Protein 5YJC (pdb70)

Solvent-accessible surface area: 24205 Å² total; per-residue (Å²): 169,113,100,102,50,48,84,44,51,20,1,54,69,24,1,64,27,0,4,102,74,36,9,4,32,1,0,26,35,4,0,46,100,30,181,110,13,132,61,3,166,68,0,52,120,62,0,103,43,3,10,109,12,13,22,15,13,57,29,0,57,39,0,71,121,96,17,185,71,84,16,2,27,36,0,0,0,12,8,4,16,7,35,5,66,45,82,31,116,10,4,0,21,2,0,24,51,0,33,12,4,0,25,15,2,0,21,24,47,0,57,116,93,59,92,78,2,10,69,69,124,133,32,43,14,41,5,24,39,146,101,32,128,82,12,18,138,113,16,50,75,48,5,108,171,119,196,92,84,52,31,66,37,88,91,14,20,1,60,12,3,25,9,1,0,58,36,59,48,98,144,16,94,4,28,141,28,0,82,24,1,52,90,0,31,51,39,25,12,28,2,9,81,21,6,39,61,4,82,50,123,128,104,122,11,98,115,79,1,78,70,0,5,81,2,0,64,60,0,0,66,62,34,18,101,103,7,98,96,86,0,4,74,2,12,95,53,27,14,150,66,1,123,112,27,5,131,177,140,117,92,96,69,58,85,46,49,22,3,78,72,22,0,46,25,0,3,92,40,28,11,4,55,2,0,30,47,8,0,61,134,37,192,98,16,170,56,6,161,75,0,74,150,68,0,80,47,3,9,119,16,15,23,32,6,81,18,0,53,70,0,69,131,88,18,194,60,78,21,3,20,34,0,0,1,10,8,5,2,0,42,4,32,53,72,28,89,2,3,0,24,0,0,12,32,0,40,15,3,0,39,14,0,0,15,6,17,0,51,88,92,66,86,102,18,12,42,80,113,145,28,62,17,40,6,16,98,150,27,97,125,72,21,22,123,114,11,51,78,33,3,97,170,84,190,42,123,70,32,65,62,37,83,12,25,6,69,7,4,37,15,0,0,50,30,52,57,88,144,6,84,0,27,143,30,1,78,24,2,59,96,0,42,45,39,32,12,28,1,9,71,27,7,41,46,2,59,23,123,120,109,159,4,129,118,72,1,65,71,0,5,80,3,0,63,61,0,0,65,59,10,3,102,103,9,90,101,89,7,11,68,13,12,91,71,15,20,149,76,2,138,142,26,37

Secondary structure (DSSP, 8-state):
--HHHHHHHHHHHHHHHHHHTT-HHHHHHHHHT-TT-TTHHHHHHHHHHHHHHHHHTPPPHHHHHH---HHHHHHHHHHHHHHHHHHTT-HHHHHHHHHHHHHHHHHHHHHHHSTTTEEEETTEEEE-TTT-HHHHHHHHHHHHHTT----TTSPP-HHHHHHHHHHH-TT-HHHHHHHHHHTTHHHHHHHHTS-----TTGGGHHHHHHHHHHHHHHHHHHH-TTS-GGGGGHHHHHHHHHHHHT-/-HHHHHHHHHHHHHHHHHHHHTT-HHHHHHHHTT-SS-TTHHHHHHHHHHHHHHHHHTPPPHHHHHH---HHHHHHHHHHHHHHHHHHTT-HHHHHHHHHHHHHHHHHHHHHHHSTTSEEEETTEEEE-TT--HHHHHHHHHHHHHTT----TTSBP-HHHHHHHHHHH-TT-THHHHHHHHHTTHHHHHHHHTS-----TTSTTHHHHHHHHHHHHHHHHHHH-TTS-GGGGGHHHHHHHHHHHH-

Organism: Staphylococcus epidermidis (strain ATCC 35984 / DSM 28319 / BCRC 17069 / CCUG 31568 / BM 3577 / RP62A) (NCBI:txid176279)

Sequence (494 aa):
INILSFREAMIRSQILGLIDNYDYEGALNLVSNQKSFRNGKLLRKKLLSLTKQIKTHEVFPEINEKYRDDALKKSLFHYLLLNMRYNRLDVAETLIRVKSIAEFILKTYIEIHWPTLIIEKDGKPYLNDEDNLSFVYKYNLLLEKRKQNFDVSRILGLPAFIDILTILEPNSQLLKEVNAVNDINGLRNSIAHNLDTLNLDKNKNYKKIMLSVEAIKNMLHISFPEIEEEDYNYFEEKNKEFKELLEEINILSFREAMIRSQILGLIDNYDYEGALNLVSNQKSFRNGKLLRKKLLSLTKQIKTHEVFPEINEKYRDDALKKSLFHYLLLNMRYNRLDVAETLIRVKSIAEFILKTYIEIHWPTLIIEKDGKPYLNDEDNLSFVYKYNLLLEKRKQNFDVSRILGLPAFIDILTILEPNSQLLKEVNAVNDINGLRNSIAHNLDTLNLDKNKNYKKIMLSVEAIKNMLHISFPEIEEEDYNYFEEKNKEFKELL

InterPro domains:
  IPR013489 CRISPR-associated protein Csm6 [TIGR02672] (2-422)
  IPR053941 Csm6, HEPN domain [PF09659] (249-419)
  IPR053955 Csm6, CARF domain [PF22208] (69-174)

Structure (mmCIF, N/CA/C/O backbone):
data_5YJC
#
_entry.id   5YJC
#
_cell.length_a   61.141
_cell.length_b   85.399
_cell.length_c   124.898
_cell.angle_alpha   90.00
_cell.angle_beta   90.00
_cell.angle_gamma   90.00
#
_symmetry.space_group_name_H-M   'P 21 21 21'
#
loop_
_entity.id
_entity.type
_entity.pdbx_description
1 polymer Csm6
2 water water
#
loop_
_atom_site.group_PDB
_atom_site.id
_atom_site.type_symbol
_atom_site.label_atom_id
_atom_site.label_alt_id
_atom_site.label_comp_id
_atom_site.label_asym_id
_atom_site.label_entity_id
_atom_site.label_seq_id
_atom_site.pdbx_PDB_ins_code
_atom_site.Cartn_x
_atom_site.Cartn_y
_atom_site.Cartn_z
_atom_site.occupancy
_atom_site.B_iso_or_equiv
_atom_site.auth_seq_id
_atom_site.auth_comp_id
_atom_site.auth_asym_id
_atom_site.auth_atom_id
_atom_site.pdbx_PDB_model_num
ATOM 1 N N . ILE A 1 32 ? 9.909 103.084 67.198 1.00 99.81 32 ILE A N 1
ATOM 2 C CA . ILE A 1 32 ? 11.365 103.027 67.166 1.00 101.08 32 ILE A CA 1
ATOM 3 C C . ILE A 1 32 ? 11.897 103.537 65.829 1.00 93.77 32 ILE A C 1
ATOM 4 O O . ILE A 1 32 ? 11.191 103.516 64.816 1.00 89.32 32 ILE A O 1
ATOM 9 N N . ASN A 1 33 ? 13.206 103.709 65.762 1.00 86.67 33 ASN A N 1
ATOM 10 C CA . ASN A 1 33 ? 13.834 103.937 64.477 1.00 91.69 33 ASN A CA 1
ATOM 11 C C . ASN A 1 33 ? 13.508 102.799 63.509 1.00 89.52 33 ASN A C 1
ATOM 12 O O . ASN A 1 33 ? 13.486 101.611 63.867 1.00 89.38 33 ASN A O 1
ATOM 17 N N . ILE A 1 34 ? 13.249 103.194 62.270 1.00 84.12 34 ILE A N 1
ATOM 18 C CA . ILE A 1 34 ? 12.785 102.295 61.234 1.00 76.30 34 ILE A CA 1
ATOM 19 C C . ILE A 1 34 ? 13.862 101.252 61.034 1.00 77.06 34 ILE A C 1
ATOM 20 O O . ILE A 1 34 ? 13.574 100.088 60.772 1.00 71.75 34 ILE A O 1
ATOM 25 N N . LEU A 1 35 ? 15.108 101.691 61.144 1.00 62.46 35 LEU A N 1
ATOM 26 C CA . LEU A 1 35 ? 16.246 100.798 61.042 1.00 63.16 35 LEU A CA 1
ATOM 27 C C . LEU A 1 35 ? 16.203 99.748 62.143 1.00 61.33 35 LEU A C 1
ATOM 28 O O . LEU A 1 35 ? 16.519 98.588 61.910 1.00 49.71 35 LEU A O 1
ATOM 33 N N . SER A 1 36 ? 15.821 100.162 63.344 1.00 52.82 36 SER A N 1
ATOM 34 C CA . SER A 1 36 ? 15.670 99.223 64.443 1.00 62.82 36 SER A CA 1
ATOM 35 C C . SER A 1 36 ? 14.575 98.204 64.164 1.00 50.65 36 SER A C 1
ATOM 36 O O . SER A 1 36 ? 14.735 97.022 64.446 1.00 42.05 36 SER A O 1
ATOM 39 N N . PHE A 1 37 ? 13.460 98.665 63.608 1.00 50.55 37 PHE A N 1
ATOM 40 C CA . PHE A 1 37 ? 12.379 97.752 63.246 1.00 54.08 37 PHE A CA 1
ATOM 41 C C . PHE A 1 37 ? 12.779 96.744 62.164 1.00 51.45 37 PHE A C 1
ATOM 42 O O . PHE A 1 37 ? 12.474 95.561 62.262 1.00 47.02 37 PHE A O 1
ATOM 50 N N . ARG A 1 38 ? 13.484 97.225 61.148 1.00 47.43 38 ARG A N 1
ATOM 51 C CA . ARG A 1 38 ? 14.015 96.389 60.077 1.00 42.86 38 ARG A CA 1
ATOM 52 C C . ARG A 1 38 ? 15.016 95.378 60.618 1.00 39.72 38 ARG A C 1
ATOM 53 O O . ARG A 1 38 ? 14.999 94.198 60.238 1.00 36.96 38 ARG A O 1
ATOM 61 N N . GLU A 1 39 ? 15.912 95.826 61.494 1.00 37.78 39 GLU A N 1
ATOM 62 C CA . GLU A 1 39 ? 16.904 94.912 62.044 1.00 42.56 39 GLU A CA 1
ATOM 63 C C . GLU A 1 39 ? 16.244 93.794 62.848 1.00 38.52 39 GLU A C 1
ATOM 64 O O . GLU A 1 39 ? 16.621 92.626 62.716 1.00 34.42 39 GLU A O 1
ATOM 70 N N . ALA A 1 40 ? 15.244 94.125 63.666 1.00 34.93 40 ALA A N 1
ATOM 71 C CA . ALA A 1 40 ? 14.580 93.097 64.473 1.00 37.55 40 ALA A CA 1
ATOM 72 C C . ALA A 1 40 ? 13.819 92.106 63.599 1.00 36.54 40 ALA A C 1
ATOM 73 O O . ALA A 1 40 ? 13.801 90.891 63.875 1.00 35.45 40 ALA A O 1
ATOM 75 N N . MET A 1 41 ? 13.186 92.615 62.539 1.00 35.50 41 MET A N 1
ATOM 76 C CA . MET A 1 41 ? 12.442 91.759 61.624 1.00 39.98 41 MET A CA 1
ATOM 77 C C . MET A 1 41 ? 13.377 90.780 60.935 1.00 34.92 41 MET A C 1
ATOM 78 O O . MET A 1 41 ? 13.138 89.563 60.926 1.00 32.68 41 MET A O 1
ATOM 83 N N . ILE A 1 42 ? 14.487 91.295 60.401 1.00 31.91 42 ILE A N 1
ATOM 84 C CA . ILE A 1 42 ? 15.476 90.431 59.761 1.00 37.56 42 ILE A CA 1
ATOM 85 C C . ILE A 1 42 ? 16.061 89.434 60.757 1.00 33.59 42 ILE A C 1
ATOM 86 O O . ILE A 1 42 ? 16.283 88.266 60.428 1.00 29.99 42 ILE A O 1
ATOM 91 N N . ARG A 1 43 ? 16.283 89.880 61.981 1.00 29.18 43 ARG A N 1
ATOM 92 C CA . ARG A 1 43 ? 16.812 88.991 62.993 1.00 33.78 43 ARG A CA 1
ATOM 93 C C . ARG A 1 43 ? 15.914 87.765 63.179 1.00 29.53 43 ARG A C 1
ATOM 94 O O . ARG A 1 43 ? 16.401 86.641 63.191 1.00 23.72 43 ARG A O 1
ATOM 102 N N . SER A 1 44 ? 14.608 87.981 63.323 1.00 24.99 44 SER A N 1
ATOM 103 C CA . SER A 1 44 ? 13.695 86.858 63.541 1.00 28.15 44 SER A CA 1
ATOM 104 C C . SER A 1 44 ? 13.572 85.972 62.298 1.00 28.81 44 SER A C 1
ATOM 105 O O . SER A 1 44 ? 13.519 84.731 62.408 1.00 24.98 44 SER A O 1
ATOM 108 N N . GLN A 1 45 ? 13.556 86.590 61.107 1.00 24.66 45 GLN A N 1
ATOM 109 C CA . GLN A 1 45 ? 13.527 85.830 59.855 1.00 25.67 45 GLN A CA 1
ATOM 110 C C . GLN A 1 45 ? 14.734 84.903 59.720 1.00 25.34 45 GLN A C 1
ATOM 111 O O . GLN A 1 45 ? 14.595 83.730 59.342 1.00 26.89 45 GLN A O 1
ATOM 117 N N . ILE A 1 46 ? 15.930 85.425 59.994 1.00 22.65 46 ILE A N 1
ATOM 118 C CA . ILE A 1 46 ? 17.141 84.623 59.896 1.00 26.37 46 ILE A CA 1
ATOM 119 C C . ILE A 1 46 ? 17.123 83.491 60.908 1.00 28.01 46 ILE A C 1
ATOM 120 O O . ILE A 1 46 ? 17.509 82.366 60.590 1.00 21.51 46 ILE A O 1
ATOM 125 N N . LEU A 1 47 ? 16.705 83.768 62.148 1.00 21.88 47 LEU A N 1
ATOM 126 C CA . LEU A 1 47 ? 16.567 82.687 63.125 1.00 21.98 47 LEU A CA 1
ATOM 127 C C . LEU A 1 47 ? 15.687 81.563 62.597 1.00 22.77 47 LEU A C 1
ATOM 128 O O . LEU A 1 47 ? 15.993 80.377 62.789 1.00 24.28 47 LEU A O 1
ATOM 133 N N . GLY A 1 48 ? 14.573 81.909 61.951 1.00 23.97 48 GLY A N 1
ATOM 134 C CA . GLY A 1 48 ? 13.722 80.860 61.398 1.00 29.37 48 GLY A CA 1
ATOM 135 C C . GLY A 1 48 ? 14.418 80.068 60.305 1.00 24.50 48 GLY A C 1
ATOM 136 O O . GLY A 1 48 ? 14.347 78.827 60.257 1.00 29.72 48 GLY A O 1
ATOM 137 N N . LEU A 1 49 ? 15.102 80.780 59.400 1.00 22.52 49 LEU A N 1
ATOM 138 C CA . LEU A 1 49 ? 15.802 80.096 58.316 1.00 23.09 49 LEU A CA 1
ATOM 139 C C . LEU A 1 49 ? 16.887 79.161 58.847 1.00 25.66 49 LEU A C 1
ATOM 140 O O . LEU A 1 49 ? 17.029 78.025 58.384 1.00 23.33 49 LEU A O 1
ATOM 145 N N . ILE A 1 50 ? 17.692 79.648 59.793 1.00 23.59 50 ILE A N 1
ATOM 146 C CA . ILE A 1 50 ? 18.740 78.851 60.424 1.00 22.19 50 ILE A CA 1
ATOM 147 C C . ILE A 1 50 ? 18.146 77.615 61.065 1.00 26.26 50 ILE A C 1
ATOM 148 O O . ILE A 1 50 ? 18.716 76.515 60.986 1.00 26.88 50 ILE A O 1
ATOM 153 N N . ASP A 1 51 ? 17.003 77.779 61.738 1.00 25.41 51 ASP A N 1
ATOM 154 C CA . ASP A 1 51 ? 16.372 76.634 62.384 1.00 23.92 51 ASP A CA 1
ATOM 155 C C . ASP A 1 51 ? 16.010 75.561 61.372 1.00 33.81 51 ASP A C 1
ATOM 156 O O . ASP A 1 51 ? 15.953 74.377 61.729 1.00 27.18 51 ASP A O 1
ATOM 161 N N . ASN A 1 52 ? 15.758 75.940 60.113 1.00 26.82 52 ASN A N 1
ATOM 162 C CA . ASN A 1 52 ? 15.517 74.913 59.099 1.00 28.66 52 ASN A CA 1
ATOM 163 C C . ASN A 1 52 ? 16.777 74.536 58.307 1.00 34.12 52 ASN A C 1
ATOM 164 O O . ASN A 1 52 ? 16.675 73.907 57.248 1.00 28.67 52 ASN A O 1
ATOM 169 N N . TYR A 1 53 ? 17.956 74.898 58.802 1.00 21.02 53 TYR A N 1
ATOM 170 C CA . TYR A 1 53 ? 19.244 74.594 58.182 1.00 22.55 53 TYR A CA 1
ATOM 171 C C . TYR A 1 53 ? 19.401 75.265 56.814 1.00 30.22 53 TYR A C 1
ATOM 172 O O . TYR A 1 53 ? 20.175 74.807 55.980 1.00 28.18 53 TYR A O 1
ATOM 181 N N . ASP A 1 54 ? 18.699 76.371 56.572 1.00 26.62 54 ASP A N 1
ATOM 182 C CA . ASP A 1 54 ? 18.839 77.114 55.324 1.00 26.87 54 ASP A CA 1
ATOM 183 C C . ASP A 1 54 ? 19.870 78.235 55.495 1.00 23.28 54 ASP A C 1
ATOM 184 O O . ASP A 1 54 ? 19.557 79.424 55.535 1.00 25.60 54 ASP A O 1
ATOM 189 N N . TYR A 1 55 ? 21.136 77.831 55.545 1.00 27.17 55 TYR A N 1
ATOM 190 C CA . TYR A 1 55 ? 22.201 78.791 55.794 1.00 28.54 55 TYR A CA 1
ATOM 191 C C . TYR A 1 55 ? 22.409 79.715 54.600 1.00 27.70 55 TYR A C 1
ATOM 192 O O . TYR A 1 55 ? 22.763 80.885 54.773 1.00 26.41 55 TYR A O 1
ATOM 201 N N . GLU A 1 56 ? 22.189 79.210 53.390 1.00 26.17 56 GLU A N 1
ATOM 202 C CA . GLU A 1 56 ? 22.347 80.024 52.196 1.00 29.81 56 GLU A CA 1
ATOM 203 C C . GLU A 1 56 ? 21.278 81.109 52.129 1.00 32.82 56 GLU A C 1
ATOM 204 O O . GLU A 1 56 ? 21.577 82.264 51.786 1.00 29.82 56 GLU A O 1
ATOM 210 N N . GLY A 1 57 ? 20.033 80.765 52.483 1.00 25.91 57 GLY A N 1
ATOM 211 C CA . GLY A 1 57 ? 18.989 81.781 52.580 1.00 26.98 57 GLY A CA 1
ATOM 212 C C . GLY A 1 57 ? 19.252 82.797 53.686 1.00 29.45 57 GLY A C 1
ATOM 213 O O . GLY A 1 57 ? 19.038 84.000 53.505 1.00 25.39 57 GLY A O 1
ATOM 214 N N . ALA A 1 58 ? 19.713 82.324 54.846 1.00 22.86 58 ALA A N 1
ATOM 215 C CA . ALA A 1 58 ? 20.094 83.226 55.926 1.00 20.45 58 ALA A CA 1
ATOM 216 C C . ALA A 1 58 ? 21.158 84.204 55.455 1.00 26.98 58 ALA A C 1
ATOM 217 O O . ALA A 1 58 ? 21.066 85.416 55.702 1.00 28.36 58 ALA A O 1
ATOM 219 N N . LEU A 1 59 ? 22.173 83.683 54.756 1.00 27.99 59 LEU A N 1
ATOM 220 C CA . LEU A 1 59 ? 23.187 84.533 54.148 1.00 25.92 59 LEU A CA 1
ATOM 221 C C . LEU A 1 59 ? 22.558 85.560 53.222 1.00 27.47 59 LEU A C 1
ATOM 222 O O . LEU A 1 59 ? 22.917 86.746 53.254 1.00 31.00 59 LEU A O 1
ATOM 227 N N . ASN A 1 60 ? 21.619 85.118 52.391 1.00 27.91 60 ASN A N 1
ATOM 228 C CA . ASN A 1 60 ? 20.947 86.017 51.467 1.00 29.10 60 ASN A CA 1
ATOM 229 C C . ASN A 1 60 ? 20.275 87.170 52.210 1.00 40.55 60 ASN A C 1
ATOM 230 O O . ASN A 1 60 ? 20.401 88.332 51.805 1.00 39.21 60 ASN A O 1
ATOM 235 N N . LEU A 1 61 ? 19.584 86.881 53.321 1.00 33.11 61 LEU A N 1
ATOM 236 C CA . LEU A 1 61 ? 18.895 87.966 54.021 1.00 28.41 61 LEU A CA 1
ATOM 237 C C . LEU A 1 61 ? 19.878 88.908 54.696 1.00 36.58 61 LEU A C 1
ATOM 238 O O . LEU A 1 61 ? 19.669 90.124 54.694 1.00 40.18 61 LEU A O 1
ATOM 243 N N . VAL A 1 62 ? 20.985 88.390 55.238 1.00 31.70 62 VAL A N 1
ATOM 244 C CA . VAL A 1 62 ? 21.864 89.293 55.979 1.00 30.93 62 VAL A CA 1
ATOM 245 C C . VAL A 1 62 ? 22.861 90.009 55.077 1.00 42.62 62 VAL A C 1
ATOM 246 O O . VAL A 1 62 ? 23.463 91.005 55.503 1.00 41.40 62 VAL A O 1
ATOM 250 N N . SER A 1 63 ? 23.020 89.566 53.832 1.00 44.22 63 SER A N 1
ATOM 251 C CA . SER A 1 63 ? 24.071 90.103 52.976 1.00 53.34 63 SER A CA 1
ATOM 252 C C . SER A 1 63 ? 23.819 91.557 52.623 1.00 64.22 63 SER A C 1
ATOM 253 O O . SER A 1 63 ? 24.770 92.322 52.436 1.00 67.57 63 SER A O 1
ATOM 256 N N . ASN A 1 64 ? 22.557 91.961 52.544 1.00 63.37 64 ASN A N 1
ATOM 257 C CA . ASN A 1 64 ? 22.243 93.289 52.056 1.00 76.71 64 ASN A CA 1
ATOM 258 C C . ASN A 1 64 ? 22.213 94.315 53.176 1.00 75.73 64 ASN A C 1
ATOM 259 O O . ASN A 1 64 ? 22.123 95.516 52.898 1.00 83.34 64 ASN A O 1
ATOM 264 N N . GLN A 1 65 ? 22.327 93.871 54.423 1.00 67.23 65 GLN A N 1
ATOM 265 C CA . GLN A 1 65 ? 22.177 94.741 55.581 1.00 64.78 65 GLN A CA 1
ATOM 266 C C . GLN A 1 65 ? 23.531 95.260 56.032 1.00 72.80 65 GLN A C 1
ATOM 267 O O . GLN A 1 65 ? 24.342 94.513 56.585 1.00 73.39 65 GLN A O 1
ATOM 273 N N . LYS A 1 66 ? 23.736 96.561 55.876 1.00 89.36 66 LYS A N 1
ATOM 274 C CA . LYS A 1 66 ? 25.053 97.129 56.120 1.00 84.19 66 LYS A CA 1
ATOM 275 C C . LYS A 1 66 ? 25.329 97.227 57.615 1.00 80.39 66 LYS A C 1
ATOM 276 O O . LYS A 1 66 ? 26.339 96.708 58.103 1.00 77.96 66 LYS A O 1
ATOM 282 N N . SER A 1 67 ? 24.431 97.878 58.358 1.00 74.43 67 SER A N 1
ATOM 283 C CA . SER A 1 67 ? 24.641 98.179 59.768 1.00 78.83 67 SER A CA 1
ATOM 284 C C . SER A 1 67 ? 24.039 97.125 60.688 1.00 74.09 67 SER A C 1
ATOM 285 O O . SER A 1 67 ? 23.687 97.435 61.837 1.00 75.68 67 SER A O 1
ATOM 288 N N . PHE A 1 68 ? 23.892 95.893 60.206 1.00 72.53 68 PHE A N 1
ATOM 289 C CA . PHE A 1 68 ? 23.309 94.833 61.017 1.00 43.76 68 PHE A CA 1
ATOM 290 C C . PHE A 1 68 ? 24.335 94.434 62.079 1.00 44.10 68 PHE A C 1
ATOM 291 O O . PHE A 1 68 ? 25.517 94.256 61.767 1.00 50.39 68 PHE A O 1
ATOM 299 N N . ARG A 1 69 ? 23.915 94.383 63.342 1.00 42.15 69 ARG A N 1
ATOM 300 C CA . ARG A 1 69 ? 24.841 94.067 64.430 1.00 48.82 69 ARG A CA 1
ATOM 301 C C . ARG A 1 69 ? 25.500 92.708 64.200 1.00 55.64 69 ARG A C 1
ATOM 302 O O . ARG A 1 69 ? 24.814 91.717 63.937 1.00 50.07 69 ARG A O 1
ATOM 310 N N . ASN A 1 70 ? 26.834 92.667 64.317 1.00 54.13 70 ASN A N 1
ATOM 311 C CA . ASN A 1 70 ? 27.664 91.498 63.994 1.00 40.08 70 ASN A CA 1
ATOM 312 C C . ASN A 1 70 ? 27.495 91.045 62.539 1.00 44.41 70 ASN A C 1
ATOM 313 O O . ASN A 1 70 ? 27.799 89.893 62.205 1.00 42.56 70 ASN A O 1
ATOM 318 N N . GLY A 1 71 ? 27.053 91.952 61.664 1.00 38.97 71 GLY A N 1
ATOM 319 C CA . GLY A 1 71 ? 26.746 91.581 60.292 1.00 36.61 71 GLY A CA 1
ATOM 320 C C . GLY A 1 71 ? 27.924 90.993 59.534 1.00 41.51 71 GLY A C 1
ATOM 321 O O . GLY A 1 71 ? 27.765 90.024 58.790 1.00 39.52 71 GLY A O 1
ATOM 322 N N . LYS A 1 72 ? 29.122 91.553 59.722 1.00 39.34 72 LYS A N 1
ATOM 323 C CA . LYS A 1 72 ? 30.276 91.081 58.958 1.00 41.52 72 LYS A CA 1
ATOM 324 C C . LYS A 1 72 ? 30.677 89.668 59.371 1.00 38.73 72 LYS A C 1
ATOM 325 O O . LYS A 1 72 ? 30.938 88.812 58.516 1.00 38.30 72 LYS A O 1
ATOM 331 N N . LEU A 1 73 ? 30.725 89.430 60.674 1.00 35.13 73 LEU A N 1
ATOM 332 C CA . LEU A 1 73 ? 31.066 88.118 61.197 1.00 38.87 73 LEU A CA 1
ATOM 333 C C . LEU A 1 73 ? 30.037 87.073 60.781 1.00 35.14 73 LEU A C 1
ATOM 334 O O . LEU A 1 73 ? 30.394 85.955 60.430 1.00 32.01 73 LEU A O 1
ATOM 339 N N . LEU A 1 74 ? 28.763 87.445 60.818 1.00 31.74 74 LEU A N 1
ATOM 340 C CA . LEU A 1 74 ? 27.707 86.541 60.395 1.00 38.60 74 LEU A CA 1
ATOM 341 C C . LEU A 1 74 ? 27.854 86.192 58.924 1.00 27.51 74 LEU A C 1
ATOM 342 O O . LEU A 1 74 ? 27.766 85.033 58.542 1.00 26.67 74 LEU A O 1
ATOM 347 N N . ARG A 1 75 ? 28.115 87.202 58.106 1.00 30.10 75 ARG A N 1
ATOM 348 C CA . ARG A 1 75 ? 28.201 86.993 56.676 1.00 31.71 75 ARG A CA 1
ATOM 349 C C . ARG A 1 75 ? 29.364 86.065 56.382 1.00 29.69 75 ARG A C 1
ATOM 350 O O . ARG A 1 75 ? 29.263 85.169 55.558 1.00 28.41 75 ARG A O 1
ATOM 358 N N . LYS A 1 76 ? 30.472 86.287 57.073 1.00 28.19 76 LYS A N 1
ATOM 359 C CA . LYS A 1 76 ? 31.644 85.454 56.897 1.00 29.06 76 LYS A CA 1
ATOM 360 C C . LYS A 1 76 ? 31.378 84.013 57.314 1.00 25.76 76 LYS A C 1
ATOM 361 O O . LYS A 1 76 ? 31.750 83.083 56.610 1.00 27.29 76 LYS A O 1
ATOM 367 N N . LYS A 1 77 ? 30.736 83.835 58.462 1.00 26.88 77 LYS A N 1
ATOM 368 C CA . LYS A 1 77 ? 30.469 82.496 58.975 1.00 29.94 77 LYS A CA 1
ATOM 369 C C . LYS A 1 77 ? 29.468 81.698 58.140 1.00 26.49 77 LYS A C 1
ATOM 370 O O . LYS A 1 77 ? 29.668 80.521 57.874 1.00 25.22 77 LYS A O 1
ATOM 376 N N . LEU A 1 78 ? 28.400 82.364 57.721 1.00 20.77 78 LEU A N 1
ATOM 377 C CA . LEU A 1 78 ? 27.372 81.740 56.892 1.00 24.79 78 LEU A CA 1
ATOM 378 C C . LEU A 1 78 ? 27.923 81.388 55.520 1.00 24.32 78 LEU A C 1
ATOM 379 O O . LEU A 1 78 ? 27.573 80.338 54.946 1.00 23.52 78 LEU A O 1
ATOM 384 N N . LEU A 1 79 ? 28.798 82.249 54.985 1.00 26.61 79 LEU A N 1
ATOM 385 C CA . LEU A 1 79 ? 29.408 81.962 53.689 1.00 24.54 79 LEU A CA 1
ATOM 386 C C . LEU A 1 79 ? 30.333 80.749 53.770 1.00 25.34 79 LEU A C 1
ATOM 387 O O . LEU A 1 79 ? 30.316 79.891 52.875 1.00 21.90 79 LEU A O 1
ATOM 392 N N . SER A 1 80 ? 31.162 80.674 54.823 1.00 24.75 80 SER A N 1
ATOM 393 C CA . SER A 1 80 ? 32.084 79.550 54.980 1.00 25.17 80 SER A CA 1
ATOM 394 C C . SER A 1 80 ? 31.333 78.235 55.087 1.00 24.94 80 SER A C 1
ATOM 395 O O . SER A 1 80 ? 31.665 77.256 54.410 1.00 25.47 80 SER A O 1
ATOM 398 N N . LEU A 1 81 ? 30.281 78.214 55.904 1.00 23.33 81 LEU A N 1
ATOM 399 C CA . LEU A 1 81 ? 29.467 77.010 56.045 1.00 20.30 81 LEU A CA 1
ATOM 400 C C . LEU A 1 81 ? 28.820 76.613 54.716 1.00 24.40 81 LEU A C 1
ATOM 401 O O . LEU A 1 81 ? 28.848 75.437 54.309 1.00 24.42 81 LEU A O 1
ATOM 406 N N . THR A 1 82 ? 28.236 77.592 54.029 1.00 21.83 82 THR A N 1
ATOM 407 C CA . THR A 1 82 ? 27.577 77.361 52.744 1.00 19.05 82 THR A CA 1
ATOM 408 C C . THR A 1 82 ? 28.549 76.757 51.731 1.00 21.56 82 THR A C 1
ATOM 409 O O . THR A 1 82 ? 28.243 75.756 51.073 1.00 28.17 82 THR A O 1
ATOM 413 N N . LYS A 1 83 ? 29.756 77.325 51.648 1.00 24.21 83 LYS A N 1
ATOM 414 C CA . LYS A 1 83 ? 30.793 76.831 50.740 1.00 24.48 83 LYS A CA 1
ATOM 415 C C . LYS A 1 83 ? 31.243 75.423 51.122 1.00 27.67 83 LYS A C 1
ATOM 416 O O . LYS A 1 83 ? 31.437 74.557 50.252 1.00 26.66 83 LYS A O 1
ATOM 422 N N . GLN A 1 84 ? 31.404 75.173 52.422 1.00 21.18 84 GLN A N 1
ATOM 423 C CA . GLN A 1 84 ? 31.828 73.851 52.884 1.00 21.85 84 GLN A CA 1
ATOM 424 C C . GLN A 1 84 ? 30.803 72.787 52.519 1.00 25.42 84 GLN A C 1
ATOM 425 O O . GLN A 1 84 ? 31.167 71.696 52.069 1.00 21.75 84 GLN A O 1
ATOM 431 N N . ILE A 1 85 ? 29.515 73.096 52.680 1.00 22.12 85 ILE A N 1
ATOM 432 C CA . ILE A 1 85 ? 28.464 72.166 52.270 1.00 26.47 85 ILE A CA 1
ATOM 433 C C . ILE A 1 85 ? 28.488 71.934 50.765 1.00 25.21 85 ILE A C 1
ATOM 434 O O . ILE A 1 85 ? 28.375 70.792 50.297 1.00 26.95 85 ILE A O 1
ATOM 439 N N . LYS A 1 86 ? 28.648 73.007 49.985 1.00 23.96 86 LYS A N 1
ATOM 440 C CA . LYS A 1 86 ? 28.583 72.901 48.524 1.00 29.35 86 LYS A CA 1
ATOM 441 C C . LYS A 1 86 ? 29.758 72.137 47.928 1.00 27.59 86 LYS A C 1
ATOM 442 O O . LYS A 1 86 ? 29.599 71.477 46.888 1.00 24.88 86 LYS A O 1
ATOM 448 N N . THR A 1 87 ? 30.946 72.234 48.527 1.00 19.15 87 THR A N 1
ATOM 449 C CA . THR A 1 87 ? 32.119 71.561 47.980 1.00 23.97 87 THR A CA 1
ATOM 450 C C . THR A 1 87 ? 32.526 70.313 48.742 1.00 26.03 87 THR A C 1
ATOM 451 O O . THR A 1 87 ? 33.550 69.714 48.401 1.00 22.07 87 THR A O 1
ATOM 455 N N . HIS A 1 88 ? 31.777 69.928 49.769 1.00 23.44 88 HIS A N 1
ATOM 456 C CA . HIS A 1 88 ? 32.144 68.803 50.627 1.00 24.96 88 HIS A CA 1
ATOM 457 C C . HIS A 1 88 ? 33.518 69.008 51.263 1.00 26.52 88 HIS A C 1
ATOM 458 O O . HIS A 1 88 ? 34.338 68.084 51.335 1.00 21.55 88 HIS A O 1
ATOM 465 N N . GLU A 1 89 ? 33.771 70.230 51.740 1.00 22.66 89 GLU A N 1
ATOM 466 C CA . GLU A 1 89 ? 34.960 70.531 52.532 1.00 21.15 89 GLU A CA 1
ATOM 467 C C . GLU A 1 89 ? 34.647 70.272 54.010 1.00 27.45 89 GLU A C 1
ATOM 468 O O . GLU A 1 89 ? 33.689 70.837 54.560 1.00 20.29 89 GLU A O 1
ATOM 474 N N . VAL A 1 90 ? 35.436 69.407 54.651 1.00 25.02 90 VAL A N 1
ATOM 475 C CA . VAL A 1 90 ? 35.186 69.080 56.052 1.00 23.90 90 VAL A CA 1
ATOM 476 C C . VAL A 1 90 ? 35.127 70.351 56.900 1.00 22.56 90 VAL A C 1
ATOM 477 O O . VAL A 1 90 ? 36.006 71.211 56.818 1.00 25.59 90 VAL A O 1
ATOM 481 N N . PHE A 1 91 ? 34.105 70.454 57.740 1.00 23.89 91 PHE A N 1
ATOM 482 C CA . PHE A 1 91 ? 33.957 71.622 58.596 1.00 24.25 91 PHE A CA 1
ATOM 483 C C . PHE A 1 91 ? 35.224 71.832 59.430 1.00 27.96 91 PHE A C 1
ATOM 484 O O . PHE A 1 91 ? 35.776 70.866 59.975 1.00 26.35 91 PHE A O 1
ATOM 492 N N . PRO A 1 92 ? 35.698 73.077 59.561 1.00 27.98 92 PRO A N 1
ATOM 493 C CA . PRO A 1 92 ? 36.908 73.338 60.364 1.00 30.12 92 PRO A CA 1
ATOM 494 C C . PRO A 1 92 ? 36.881 72.741 61.756 1.00 27.90 92 PRO A C 1
ATOM 495 O O . PRO A 1 92 ? 37.894 72.176 62.181 1.00 27.31 92 PRO A O 1
ATOM 499 N N . GLU A 1 93 ? 35.755 72.824 62.468 1.00 24.01 93 GLU A N 1
ATOM 500 C CA . GLU A 1 93 ? 35.707 72.276 63.815 1.00 28.38 93 GLU A CA 1
ATOM 501 C C . GLU A 1 93 ? 36.009 70.787 63.813 1.00 32.01 93 GLU A C 1
ATOM 502 O O . GLU A 1 93 ? 36.742 70.295 64.680 1.00 30.73 93 GLU A O 1
ATOM 508 N N . ILE A 1 94 ? 35.438 70.049 62.858 1.00 27.98 94 ILE A N 1
ATOM 509 C CA . ILE A 1 94 ? 35.734 68.623 62.740 1.00 31.20 94 ILE A CA 1
ATOM 510 C C . ILE A 1 94 ? 37.210 68.418 62.431 1.00 31.05 94 ILE A C 1
ATOM 511 O O . ILE A 1 94 ? 37.885 67.578 63.041 1.00 30.58 94 ILE A O 1
ATOM 516 N N . ASN A 1 95 ? 37.729 69.184 61.474 1.00 30.79 95 ASN A N 1
ATOM 517 C CA . ASN A 1 95 ? 39.135 69.073 61.111 1.00 27.80 95 ASN A CA 1
ATOM 518 C C . ASN A 1 95 ? 40.055 69.339 62.311 1.00 40.62 95 ASN A C 1
ATOM 519 O O . ASN A 1 95 ? 41.181 68.831 62.362 1.00 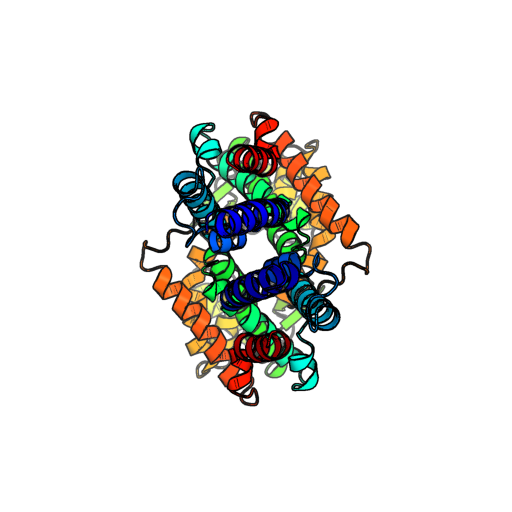30.59 95 ASN A O 1
ATOM 524 N N . GLU A 1 96 ? 39.621 70.176 63.252 1.00 33.67 96 GLU A N 1
ATOM 525 C CA . GLU A 1 96 ? 40.420 70.539 64.420 1.00 34.27 96 GLU A CA 1
ATOM 526 C C . GLU A 1 96 ? 40.274 69.546 65.568 1.00 32.26 96 GLU A C 1
ATOM 527 O O . GLU A 1 96 ? 41.250 69.270 66.269 1.00 40.62 96 GLU A O 1
ATOM 533 N N . LYS A 1 97 ? 39.080 68.978 65.761 1.00 27.77 97 LYS A N 1
ATOM 534 C CA . LYS A 1 97 ? 38.846 68.056 66.869 1.00 31.31 97 LYS A CA 1
ATOM 535 C C . LYS A 1 97 ? 39.397 66.668 66.591 1.00 35.94 97 LYS A C 1
ATOM 536 O O . LYS A 1 97 ? 39.726 65.948 67.537 1.00 33.45 97 LYS A O 1
ATOM 542 N N . TYR A 1 98 ? 39.458 66.253 65.325 1.00 35.47 98 TYR A N 1
ATOM 543 C CA . TYR A 1 98 ? 39.767 64.875 64.982 1.00 34.59 98 TYR A CA 1
ATOM 544 C C . TYR A 1 98 ? 40.945 64.825 64.029 1.00 28.14 98 TYR A C 1
ATOM 545 O O . TYR A 1 98 ? 41.187 65.754 63.254 1.00 41.56 98 TYR A O 1
ATOM 554 N N . ARG A 1 99 ? 41.683 63.725 64.117 1.00 30.68 99 ARG A N 1
ATOM 555 C CA . ARG A 1 99 ? 42.939 63.531 63.409 1.00 40.98 99 ARG A CA 1
ATOM 556 C C . ARG A 1 99 ? 42.841 62.586 62.219 1.00 34.96 99 ARG A C 1
ATOM 557 O O . ARG A 1 99 ? 43.495 62.800 61.203 1.00 33.86 99 ARG A O 1
ATOM 565 N N . ASP A 1 100 ? 42.081 61.509 62.340 1.00 32.47 100 ASP A N 1
ATOM 566 C CA . ASP A 1 100 ? 42.062 60.499 61.299 1.00 33.82 100 ASP A CA 1
ATOM 567 C C . ASP A 1 100 ? 41.236 60.952 60.099 1.00 30.01 100 ASP A C 1
ATOM 568 O O . ASP A 1 100 ? 40.071 61.320 60.236 1.00 30.00 100 ASP A O 1
ATOM 573 N N . ASP A 1 101 ? 41.830 60.851 58.917 1.00 28.34 101 ASP A N 1
ATOM 574 C CA . ASP A 1 101 ? 41.174 61.326 57.706 1.00 27.07 101 ASP A CA 1
ATOM 575 C C . ASP A 1 101 ? 39.879 60.560 57.415 1.00 29.10 101 ASP A C 1
ATOM 576 O O . ASP A 1 101 ? 38.858 61.160 57.042 1.00 22.32 101 ASP A O 1
ATOM 581 N N . ALA A 1 102 ? 39.885 59.239 57.609 1.00 25.33 102 ALA A N 1
ATOM 582 C CA . ALA A 1 102 ? 38.684 58.459 57.320 1.00 28.03 102 ALA A CA 1
ATOM 583 C C . ALA A 1 102 ? 37.570 58.759 58.313 1.00 25.82 102 ALA A C 1
ATOM 584 O O . ALA A 1 102 ? 36.398 58.876 57.930 1.00 25.12 102 ALA A O 1
ATOM 586 N N . LEU A 1 103 ? 37.915 58.882 59.595 1.00 24.25 103 LEU A N 1
ATOM 587 C CA . LEU A 1 103 ? 36.944 59.326 60.585 1.00 28.47 103 LEU A CA 1
ATOM 588 C C . LEU A 1 103 ? 36.304 60.634 60.147 1.00 20.28 103 LEU A C 1
ATOM 589 O O . LEU A 1 103 ? 35.074 60.779 60.169 1.00 22.72 103 LEU A O 1
ATOM 594 N N . LYS A 1 104 ? 37.136 61.604 59.755 1.00 21.71 104 LYS A N 1
ATOM 595 C CA . LYS A 1 104 ? 36.629 62.944 59.461 1.00 18.17 104 LYS A CA 1
ATOM 596 C C . LYS A 1 104 ? 35.718 62.936 58.252 1.00 24.27 104 LYS A C 1
ATOM 597 O O . LYS A 1 104 ? 34.651 63.562 58.278 1.00 22.26 104 LYS A O 1
ATOM 603 N N . LYS A 1 105 ? 36.115 62.216 57.191 1.00 21.56 105 LYS A N 1
ATOM 604 C CA . LYS A 1 105 ? 35.277 62.157 55.995 1.00 25.22 105 LYS A CA 1
ATOM 605 C C . LYS A 1 105 ? 33.958 61.457 56.287 1.00 18.29 105 LYS A C 1
ATOM 606 O O . LYS A 1 105 ? 32.892 61.934 55.882 1.00 27.38 105 LYS A O 1
ATOM 612 N N . SER A 1 106 ? 34.021 60.335 57.006 1.00 21.52 106 SER A N 1
ATOM 613 C CA . SER A 1 106 ? 32.825 59.565 57.344 1.00 28.93 106 SER A CA 1
ATOM 614 C C . SER A 1 106 ? 31.850 60.399 58.166 1.00 23.91 106 SER A C 1
ATOM 615 O O . SER A 1 106 ? 30.664 60.513 57.827 1.00 24.03 106 SER A O 1
ATOM 618 N N . LEU A 1 107 ? 32.341 60.981 59.262 1.00 22.24 107 LEU A N 1
ATOM 619 C CA . LEU A 1 107 ? 31.481 61.784 60.126 1.00 26.57 107 LEU A CA 1
ATOM 620 C C . LEU A 1 107 ? 30.945 63.005 59.388 1.00 23.68 107 LEU A C 1
ATOM 621 O O . LEU A 1 107 ? 29.747 63.309 59.458 1.00 19.34 107 LEU A O 1
ATOM 626 N N . PHE A 1 108 ? 31.804 63.692 58.636 1.00 24.67 108 PHE A N 1
ATOM 627 C CA . PHE A 1 108 ? 31.344 64.853 57.883 1.00 20.05 108 PHE A CA 1
ATOM 628 C C . PHE A 1 108 ? 30.222 64.474 56.923 1.00 21.46 108 PHE A C 1
ATOM 629 O O . PHE A 1 108 ? 29.189 65.155 56.850 1.00 20.24 108 PHE A O 1
ATOM 637 N N . HIS A 1 109 ? 30.390 63.376 56.191 1.00 20.21 109 HIS A N 1
ATOM 638 C CA . HIS A 1 109 ? 29.339 63.011 55.244 1.00 20.55 109 HIS A CA 1
ATOM 639 C C . HIS A 1 109 ? 28.084 62.514 55.944 1.00 21.19 109 HIS A C 1
ATOM 640 O O . HIS A 1 109 ? 26.983 62.765 55.453 1.00 22.43 109 HIS A O 1
ATOM 647 N N . TYR A 1 110 ? 28.212 61.854 57.098 1.00 22.85 110 TYR A N 1
ATOM 648 C CA . TYR A 1 110 ? 27.014 61.562 57.881 1.00 24.68 110 TYR A CA 1
ATOM 649 C C . TYR A 1 110 ? 26.312 62.855 58.304 1.00 24.95 110 TYR A C 1
ATOM 650 O O . TYR A 1 110 ? 25.087 62.967 58.211 1.00 24.19 110 TYR A O 1
ATOM 659 N N . LEU A 1 111 ? 27.069 63.848 58.756 1.00 22.79 111 LEU A N 1
ATOM 660 C CA . LEU A 1 111 ? 26.454 65.115 59.146 1.00 24.48 111 LEU A CA 1
ATOM 661 C C . LEU A 1 111 ? 25.688 65.740 57.982 1.00 23.18 111 LEU A C 1
ATOM 662 O O . LEU A 1 111 ? 24.543 66.181 58.147 1.00 21.21 111 LEU A O 1
ATOM 667 N N . LEU A 1 112 ? 26.289 65.764 56.783 1.00 23.67 112 LEU A N 1
ATOM 668 C CA . LEU A 1 112 ? 25.555 66.284 55.620 1.00 21.54 112 LEU A CA 1
ATOM 669 C C . LEU A 1 112 ? 24.322 65.438 55.315 1.00 24.21 112 LEU A C 1
ATOM 670 O O . LEU A 1 112 ? 23.233 65.964 55.030 1.00 24.20 112 LEU A O 1
ATOM 675 N N . LEU A 1 113 ? 24.483 64.117 55.367 1.00 22.76 113 LEU A N 1
ATOM 676 C CA . LEU A 1 113 ? 23.389 63.198 55.078 1.00 24.76 113 LEU A CA 1
ATOM 677 C C . LEU A 1 113 ? 22.206 63.462 55.997 1.00 22.55 113 LEU A C 1
ATOM 678 O O . LEU A 1 113 ? 21.061 63.625 55.545 1.00 25.67 113 LEU A O 1
ATOM 683 N N . ASN A 1 114 ? 22.477 63.514 57.296 1.00 24.90 114 ASN A N 1
ATOM 684 C CA . ASN A 1 114 ? 21.431 63.693 58.288 1.00 26.58 114 ASN A CA 1
ATOM 685 C C . ASN A 1 114 ? 20.837 65.091 58.194 1.00 26.39 114 ASN A C 1
ATOM 686 O O . ASN A 1 114 ? 19.651 65.278 58.484 1.00 26.30 114 ASN A O 1
ATOM 691 N N . MET A 1 115 ? 21.648 66.096 57.835 1.00 24.11 115 MET A N 1
ATOM 692 C CA . MET A 1 115 ? 21.100 67.447 57.726 1.00 25.34 115 MET A CA 1
ATOM 693 C C . MET A 1 115 ? 20.143 67.560 56.544 1.00 31.78 115 MET A C 1
ATOM 694 O O . MET A 1 115 ? 19.050 68.114 56.688 1.00 28.47 115 MET A O 1
ATOM 699 N N . ARG A 1 116 ? 20.500 66.988 55.383 1.00 22.98 116 ARG A N 1
ATOM 700 C CA . ARG A 1 116 ? 19.572 66.984 54.256 1.00 32.40 116 ARG A CA 1
ATOM 701 C C . ARG A 1 116 ? 18.347 66.124 54.550 1.00 27.71 116 ARG A C 1
ATOM 702 O O . ARG A 1 116 ? 17.230 66.459 54.137 1.00 30.27 116 ARG A O 1
ATOM 710 N N . TYR A 1 117 ? 18.535 65.006 55.248 1.00 25.76 117 TYR A N 1
ATOM 711 C CA . TYR A 1 117 ? 17.395 64.172 55.607 1.00 29.66 117 TYR A CA 1
ATOM 712 C C . TYR A 1 117 ? 16.448 64.915 56.550 1.00 30.32 117 TYR A C 1
ATOM 713 O O . TYR A 1 117 ? 15.222 64.791 56.432 1.00 28.00 117 TYR A O 1
ATOM 722 N N . ASN A 1 118 ? 17.001 65.688 57.493 1.00 28.78 118 ASN A N 1
ATOM 723 C CA . ASN A 1 118 ? 16.174 66.485 58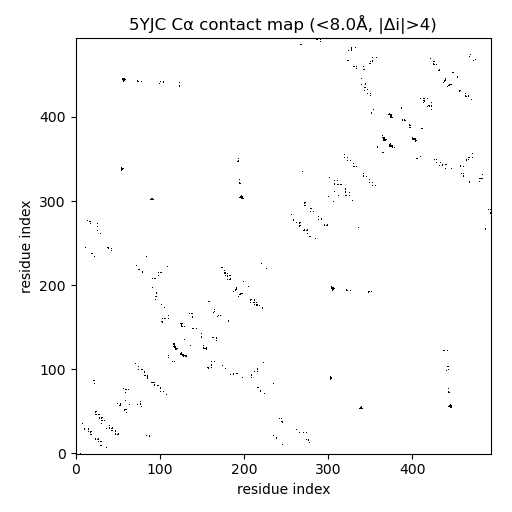.391 1.00 26.99 118 ASN A CA 1
ATOM 724 C C . ASN A 1 118 ? 15.353 67.500 57.614 1.00 35.56 118 ASN A C 1
ATOM 725 O O . ASN A 1 118 ? 14.231 67.827 58.012 1.00 39.95 118 ASN A O 1
ATOM 730 N N . ARG A 1 119 ? 15.864 67.908 56.460 1.00 28.64 119 ARG A N 1
ATOM 731 C CA . ARG A 1 119 ? 15.150 68.816 55.579 1.00 29.35 119 ARG A CA 1
ATOM 732 C C . ARG A 1 119 ? 14.179 68.052 54.659 1.00 33.91 119 ARG A C 1
ATOM 733 O O . ARG A 1 119 ? 13.521 68.654 53.819 1.00 34.15 119 ARG A O 1
ATOM 741 N N . LEU A 1 120 ? 14.099 66.732 54.823 1.00 24.74 120 LEU A N 1
ATOM 742 C CA . LEU A 1 120 ? 13.215 65.889 54.016 1.00 25.94 120 LEU A CA 1
ATOM 743 C C . LEU A 1 120 ? 13.620 65.887 52.534 1.00 27.82 120 LEU A C 1
ATOM 744 O O . LEU A 1 120 ? 12.781 65.713 51.637 1.00 30.12 120 LEU A O 1
ATOM 749 N N . ASP A 1 121 ? 14.914 66.062 52.264 1.00 26.86 121 ASP A N 1
ATOM 750 C CA . ASP A 1 121 ? 15.496 65.767 50.950 1.00 25.44 121 ASP A CA 1
ATOM 751 C C . ASP A 1 121 ? 15.700 64.252 50.845 1.00 30.81 121 ASP A C 1
ATOM 752 O O . ASP A 1 121 ? 16.820 63.742 50.900 1.00 30.09 121 ASP A O 1
ATOM 757 N N . VAL A 1 122 ? 14.581 63.528 50.712 1.00 24.62 122 VAL A N 1
ATOM 758 C CA . VAL A 1 122 ? 14.606 62.082 50.949 1.00 27.60 122 VAL A CA 1
ATOM 759 C C . VAL A 1 122 ? 15.202 61.343 49.754 1.00 29.00 122 VAL A C 1
ATOM 760 O O . VAL A 1 122 ? 15.897 60.325 49.917 1.00 23.59 122 VAL A O 1
ATOM 764 N N . ALA A 1 123 ? 14.952 61.830 48.535 1.00 21.93 123 ALA A N 1
ATOM 765 C CA . ALA A 1 123 ? 15.557 61.154 47.389 1.00 32.78 123 ALA A CA 1
ATOM 766 C C . ALA A 1 123 ? 17.079 61.287 47.414 1.00 26.59 123 ALA A C 1
ATOM 767 O O . ALA A 1 123 ? 17.809 60.299 47.217 1.00 29.68 123 ALA A O 1
ATOM 769 N N . GLU A 1 124 ? 17.573 62.488 47.709 1.00 24.79 124 GLU A N 1
ATOM 770 C CA . GLU A 1 124 ? 19.005 62.705 47.839 1.00 28.71 124 GLU A CA 1
ATOM 771 C C . GLU A 1 124 ? 19.588 61.854 48.966 1.00 29.93 124 GLU A C 1
ATOM 772 O O . GLU A 1 124 ? 20.706 61.325 48.840 1.00 26.63 124 GLU A O 1
ATOM 778 N N . THR A 1 125 ? 18.874 61.774 50.113 1.00 23.35 125 THR A N 1
ATOM 779 C CA . THR A 1 125 ? 19.334 60.943 51.231 1.00 18.76 125 THR A CA 1
ATOM 780 C C . THR A 1 125 ? 19.522 59.511 50.787 1.00 28.04 125 THR A C 1
ATOM 781 O O . THR A 1 125 ? 20.571 58.887 51.045 1.00 26.27 125 THR A O 1
ATOM 785 N N . LEU A 1 126 ? 18.497 58.984 50.103 1.00 21.88 126 LEU A N 1
ATOM 786 C CA . LEU A 1 126 ? 18.522 57.616 49.607 1.00 26.23 126 LEU A CA 1
ATOM 787 C C . LEU A 1 126 ? 19.726 57.362 48.719 1.00 29.36 126 LEU A C 1
ATOM 788 O O . LEU A 1 126 ? 20.347 56.292 48.798 1.00 27.63 126 LEU A O 1
ATOM 793 N N . ILE A 1 127 ? 20.072 58.324 47.862 1.00 24.50 127 ILE A N 1
ATOM 794 C CA . ILE A 1 127 ? 21.210 58.103 46.972 1.00 26.51 127 ILE A CA 1
ATOM 795 C C . ILE A 1 127 ? 22.536 58.141 47.744 1.00 28.60 127 ILE A C 1
ATOM 796 O O . ILE A 1 127 ? 23.393 57.270 47.564 1.00 29.76 127 ILE A O 1
ATOM 801 N N . ARG A 1 128 ? 22.710 59.101 48.659 1.00 28.50 128 ARG A N 1
ATOM 802 C CA . ARG A 1 128 ? 24.030 59.282 49.281 1.00 29.84 128 ARG A CA 1
ATOM 803 C C . ARG A 1 128 ? 24.385 58.218 50.331 1.00 25.31 128 ARG A C 1
ATOM 804 O O . ARG A 1 128 ? 25.587 57.983 50.611 1.00 23.17 128 ARG A O 1
ATOM 812 N N . VAL A 1 129 ? 23.372 57.605 50.959 1.00 24.99 129 VAL A N 1
ATOM 813 C CA . VAL A 1 129 ? 23.639 56.748 52.121 1.00 26.12 129 VAL A CA 1
ATOM 814 C C . VAL A 1 129 ? 24.527 55.556 51.739 1.00 26.41 129 VAL A C 1
ATOM 815 O O . VAL A 1 129 ? 25.410 55.126 52.512 1.00 25.45 129 VAL A O 1
ATOM 819 N N . LYS A 1 130 ? 24.318 55.008 50.540 1.00 22.76 130 LYS A N 1
ATOM 820 C CA . LYS A 1 130 ? 25.055 53.809 50.152 1.00 21.20 130 LYS A CA 1
ATOM 821 C C . LYS A 1 130 ? 26.550 54.083 50.063 1.00 25.82 130 LYS A C 1
ATOM 822 O O . LYS A 1 130 ? 27.369 53.281 50.543 1.00 21.63 130 LYS A O 1
ATOM 828 N N . SER A 1 131 ? 26.924 55.213 49.450 1.00 23.22 131 SER A N 1
ATOM 829 C CA . SER A 1 131 ? 28.334 55.551 49.281 1.00 25.45 131 SER A CA 1
ATOM 830 C C . SER A 1 131 ? 29.014 55.768 50.617 1.00 22.05 131 SER A C 1
ATOM 831 O O . SER A 1 131 ? 30.194 55.427 50.778 1.00 25.01 131 SER A O 1
ATOM 834 N N . ILE A 1 132 ? 28.307 56.346 51.593 1.00 20.34 132 ILE A N 1
ATOM 835 C CA . ILE A 1 132 ? 28.969 56.482 52.893 1.00 19.96 132 ILE A CA 1
ATOM 836 C C . ILE A 1 132 ? 29.232 55.107 53.513 1.00 26.54 132 ILE A C 1
ATOM 837 O O . ILE A 1 132 ? 30.336 54.826 54.020 1.00 20.52 132 ILE A O 1
ATOM 842 N N . ALA A 1 133 ? 28.223 54.227 53.483 1.00 21.78 133 ALA A N 1
ATOM 843 C CA . ALA A 1 133 ? 28.420 52.879 54.029 1.00 24.90 133 ALA A CA 1
ATOM 844 C C . ALA A 1 133 ? 29.571 52.148 53.330 1.00 25.46 133 ALA A C 1
ATOM 845 O O . ALA A 1 133 ? 30.398 51.476 53.978 1.00 20.14 133 ALA A O 1
ATOM 847 N N . GLU A 1 134 ? 29.637 52.263 52.000 1.00 20.84 134 GLU A N 1
ATOM 848 C CA . GLU A 1 134 ? 30.733 51.642 51.264 1.00 21.27 134 GLU A CA 1
ATOM 849 C C . GLU A 1 134 ? 32.079 52.178 51.732 1.00 20.49 134 GLU A C 1
ATOM 850 O O . GLU A 1 134 ? 33.044 51.416 51.869 1.00 23.12 134 GLU A O 1
ATOM 856 N N . PHE A 1 135 ? 32.181 53.496 51.927 1.00 25.50 135 PHE A N 1
ATOM 857 C CA . PHE A 1 135 ? 33.449 54.066 52.376 1.00 20.85 135 PHE A CA 1
ATOM 858 C C . PHE A 1 135 ? 33.861 53.504 53.736 1.00 21.58 135 PHE A C 1
ATOM 859 O O . PHE A 1 135 ? 35.039 53.175 53.960 1.00 23.50 135 PHE A O 1
ATOM 867 N N . ILE A 1 136 ? 32.905 53.374 54.653 1.00 17.90 136 ILE A N 1
ATOM 868 C C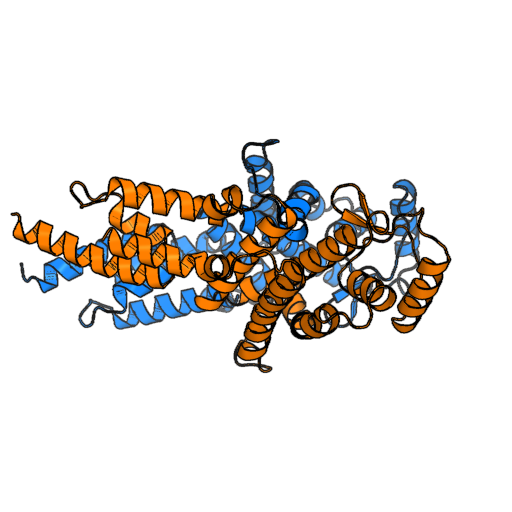A . ILE A 1 136 ? 33.230 52.862 55.988 1.00 21.65 136 ILE A CA 1
ATOM 869 C C . ILE A 1 136 ? 33.732 51.412 55.910 1.00 21.54 136 ILE A C 1
ATOM 870 O O . ILE A 1 136 ? 34.760 51.044 56.510 1.00 22.23 136 ILE A O 1
ATOM 875 N N . LEU A 1 137 ? 33.025 50.567 55.161 1.00 18.53 137 LEU A N 1
ATOM 876 C CA . LEU A 1 137 ? 33.470 49.173 55.074 1.00 22.50 137 LEU A CA 1
ATOM 877 C C . LEU A 1 137 ? 34.815 49.060 54.366 1.00 21.29 137 LEU A C 1
ATOM 878 O O . LEU A 1 137 ? 35.697 48.301 54.789 1.00 19.84 137 LEU A O 1
ATOM 883 N N . LYS A 1 138 ? 34.973 49.775 53.252 1.00 20.75 138 LYS A N 1
ATOM 884 C CA . LYS A 1 138 ? 36.235 49.723 52.528 1.00 20.54 138 LYS A CA 1
ATOM 885 C C . LYS A 1 138 ? 37.395 50.132 53.419 1.00 21.40 138 LYS A C 1
ATOM 886 O O . LYS A 1 138 ? 38.471 49.528 53.359 1.00 23.42 138 LYS A O 1
ATOM 892 N N . THR A 1 139 ? 37.219 51.206 54.193 1.00 21.38 139 THR A N 1
ATOM 893 C CA . THR A 1 139 ? 38.269 51.654 55.101 1.00 20.42 139 THR A CA 1
ATOM 894 C C . THR A 1 139 ? 38.658 50.539 56.069 1.00 20.75 139 THR A C 1
ATOM 895 O O . THR A 1 139 ? 39.852 50.236 56.262 1.00 23.50 139 THR A O 1
ATOM 899 N N . TYR A 1 140 ? 37.646 49.897 56.664 1.00 23.09 140 TYR A N 1
ATOM 900 C CA . TYR A 1 140 ? 37.893 48.797 57.596 1.00 20.45 140 TYR A CA 1
ATOM 901 C C . TYR A 1 140 ? 38.640 47.641 56.923 1.00 23.98 140 TYR A C 1
ATOM 902 O O . TYR A 1 140 ? 39.629 47.112 57.453 1.00 22.47 140 TYR A O 1
ATOM 911 N N . ILE A 1 141 ? 38.175 47.232 55.740 1.00 20.65 141 ILE A N 1
ATOM 912 C CA . ILE A 1 141 ? 38.798 46.119 55.033 1.00 17.39 141 ILE A CA 1
ATOM 913 C C . ILE A 1 141 ? 40.245 46.435 54.690 1.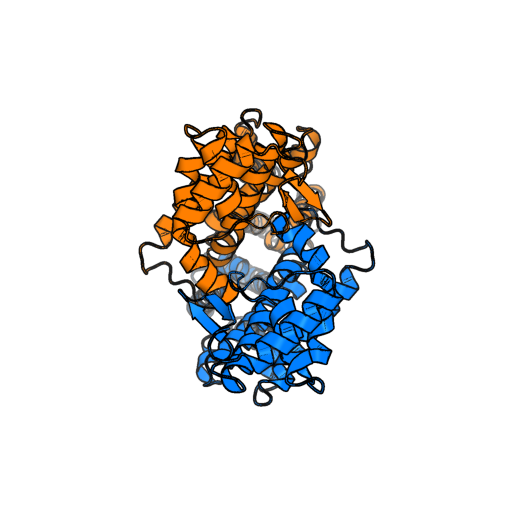00 21.89 141 ILE A C 1
ATOM 914 O O . ILE A 1 141 ? 41.129 45.579 54.817 1.00 20.17 141 ILE A O 1
ATOM 919 N N . GLU A 1 142 ? 40.511 47.658 54.232 1.00 21.28 142 GLU A N 1
ATOM 920 C CA . GLU A 1 142 ? 41.873 48.007 53.859 1.00 22.99 142 GLU A CA 1
ATOM 921 C C . GLU A 1 142 ? 42.808 48.035 55.059 1.00 27.15 142 GLU A C 1
ATOM 922 O O . GLU A 1 142 ? 44.018 47.896 54.874 1.00 27.18 142 GLU A O 1
ATOM 928 N N . ILE A 1 143 ? 42.295 48.254 56.273 1.00 19.95 143 ILE A N 1
ATOM 929 C CA . ILE A 1 143 ? 43.165 48.101 57.441 1.00 23.43 143 ILE A CA 1
ATOM 930 C C . ILE A 1 143 ? 43.402 46.629 57.755 1.00 25.62 143 ILE A C 1
ATOM 931 O O . ILE A 1 143 ? 44.547 46.185 57.886 1.00 24.90 143 ILE A O 1
ATOM 936 N N . HIS A 1 144 ? 42.328 45.840 57.851 1.00 21.80 144 HIS A N 1
ATOM 937 C CA . HIS A 1 144 ? 42.469 44.500 58.407 1.00 23.52 144 HIS A CA 1
ATOM 938 C C . HIS A 1 144 ? 42.908 43.444 57.411 1.00 27.45 144 HIS A C 1
ATOM 939 O O . HIS A 1 144 ? 43.480 42.446 57.841 1.00 24.09 144 HIS A O 1
ATOM 946 N N . TRP A 1 145 ? 42.709 43.652 56.110 1.00 23.22 145 TRP A N 1
ATOM 947 C CA . TRP A 1 145 ? 43.217 42.739 55.085 1.00 21.19 145 TRP A CA 1
ATOM 948 C C . TRP A 1 145 ? 43.795 43.615 53.987 1.00 25.31 145 TRP A C 1
ATOM 949 O O . TRP A 1 145 ? 43.220 43.739 52.902 1.00 22.74 145 TRP A O 1
ATOM 960 N N . PRO A 1 146 ? 44.969 44.204 54.226 1.00 22.93 146 PRO A N 1
ATOM 961 C CA . PRO A 1 146 ? 45.485 45.260 53.327 1.00 27.23 146 PRO A CA 1
ATOM 962 C C . PRO A 1 146 ? 45.774 44.807 51.906 1.00 29.03 146 PRO A C 1
ATOM 963 O O . PRO A 1 146 ? 45.800 45.660 51.013 1.00 31.17 146 PRO A O 1
ATOM 967 N N . THR A 1 147 ? 46.026 43.520 51.666 1.00 30.51 147 THR A N 1
ATOM 968 C CA . THR A 1 147 ? 46.344 43.051 50.317 1.00 32.27 147 THR A CA 1
ATOM 969 C C . THR A 1 147 ? 45.111 42.605 49.549 1.00 32.67 147 THR A C 1
ATOM 970 O O . THR A 1 147 ? 45.218 42.261 48.364 1.00 28.95 147 THR A O 1
ATOM 974 N N . LEU A 1 148 ? 43.953 42.569 50.201 1.00 22.16 148 LEU A N 1
ATOM 975 C CA . LEU A 1 148 ? 42.772 42.024 49.555 1.00 25.27 148 LEU A CA 1
ATOM 976 C C . LEU A 1 148 ? 42.264 42.922 48.437 1.00 30.30 148 LEU A C 1
ATOM 977 O O . LEU A 1 148 ? 41.914 42.435 47.357 1.00 25.77 148 LEU A O 1
ATOM 982 N N . ILE A 1 149 ? 42.246 44.233 48.661 1.00 25.79 149 ILE A N 1
ATOM 983 C CA . ILE A 1 149 ? 41.765 45.188 47.672 1.00 27.74 149 ILE A CA 1
ATOM 984 C C . ILE A 1 149 ? 42.970 45.832 47.014 1.00 28.67 149 ILE A C 1
ATOM 985 O O . ILE A 1 149 ? 43.901 46.267 47.704 1.00 31.00 149 ILE A O 1
ATOM 990 N N . ILE A 1 150 ? 42.942 45.926 45.683 1.00 27.80 150 ILE A N 1
ATOM 991 C CA . ILE A 1 150 ? 43.907 46.726 44.942 1.00 25.93 150 ILE A CA 1
ATOM 992 C C . ILE A 1 150 ? 43.170 47.932 44.375 1.00 27.05 150 ILE A C 1
ATOM 993 O O . ILE A 1 150 ? 42.120 47.802 43.734 1.00 26.22 150 ILE A O 1
ATOM 998 N N . GLU A 1 151 ? 43.762 49.095 44.555 1.00 29.56 151 GLU A N 1
ATOM 999 C CA . GLU A 1 151 ? 43.178 50.355 44.142 1.00 27.94 151 GLU A CA 1
ATOM 1000 C C . GLU A 1 151 ? 43.811 50.722 42.811 1.00 34.85 151 GLU A C 1
ATOM 1001 O O . GLU A 1 151 ? 45.031 50.881 42.727 1.00 34.55 151 GLU A O 1
ATOM 1007 N N . LYS A 1 152 ? 42.994 50.836 41.774 1.00 28.92 152 LYS A N 1
ATOM 1008 C CA . LYS A 1 152 ? 43.473 51.215 40.456 1.00 32.42 152 LYS A CA 1
ATOM 1009 C C . LYS A 1 152 ? 42.734 52.486 40.065 1.00 31.84 152 LYS A C 1
ATOM 1010 O O . LYS A 1 152 ? 41.498 52.494 39.991 1.00 31.79 152 LYS A O 1
ATOM 1016 N N . ASP A 1 153 ? 43.485 53.568 39.873 1.00 39.19 153 ASP A N 1
ATOM 1017 C CA . ASP A 1 153 ? 42.909 54.854 39.491 1.00 36.85 153 ASP A CA 1
ATOM 1018 C C . ASP A 1 153 ? 41.840 55.280 40.501 1.00 38.93 153 ASP A C 1
ATOM 1019 O O . ASP A 1 153 ? 40.759 55.748 40.139 1.00 39.08 153 ASP A O 1
ATOM 1024 N N . GLY A 1 154 ? 42.128 55.077 41.788 1.00 29.59 154 GLY A N 1
ATOM 1025 C CA . GLY A 1 154 ? 41.188 55.444 42.820 1.00 34.46 154 GLY A CA 1
AT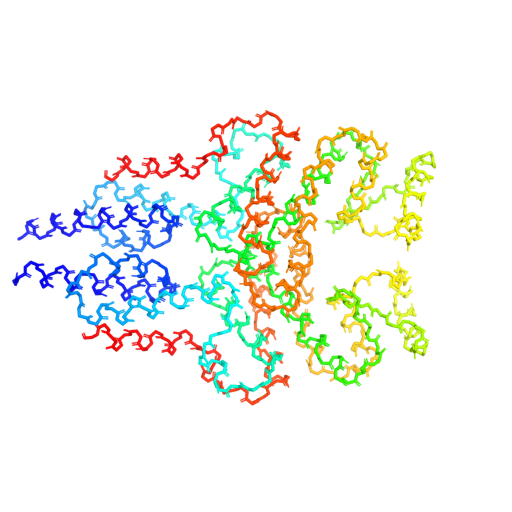OM 1026 C C . GLY A 1 154 ? 39.963 54.573 42.956 1.00 38.00 154 GLY A C 1
ATOM 1027 O O . GLY A 1 154 ? 39.033 54.964 43.666 1.00 35.90 154 GLY A O 1
ATOM 1028 N N . LYS A 1 155 ? 39.929 53.395 42.330 1.00 28.12 155 LYS A N 1
ATOM 1029 C CA . LYS A 1 155 ? 38.746 52.544 42.413 1.00 29.14 155 LYS A CA 1
ATOM 1030 C C . LYS A 1 155 ? 39.142 51.187 42.976 1.00 27.76 155 LYS A C 1
ATOM 1031 O O . LYS A 1 155 ? 40.240 50.700 42.685 1.00 23.74 155 LYS A O 1
ATOM 1037 N N . PRO A 1 156 ? 38.287 50.587 43.794 1.00 25.18 156 PRO A N 1
ATOM 1038 C CA . PRO A 1 156 ? 38.622 49.305 44.415 1.00 24.69 156 PRO A CA 1
ATOM 1039 C C . PRO A 1 156 ? 38.293 48.076 43.578 1.00 26.41 156 PRO A C 1
ATOM 1040 O O . PRO A 1 156 ? 37.217 47.971 43.007 1.00 28.19 156 PRO A O 1
ATOM 1044 N N . TYR A 1 157 ? 39.240 47.151 43.527 1.00 25.85 157 TYR A N 1
ATOM 1045 C CA . TYR A 1 157 ? 39.077 45.911 42.795 1.00 21.91 157 TYR A CA 1
ATOM 1046 C C . TYR A 1 157 ? 39.650 44.783 43.630 1.00 29.92 157 TYR A C 1
ATOM 1047 O O . TYR A 1 157 ? 40.593 44.987 44.386 1.00 24.72 157 TYR A O 1
ATOM 1056 N N . LEU A 1 158 ? 39.088 43.590 43.493 1.00 25.83 158 LEU A N 1
ATOM 1057 C CA . LEU A 1 158 ? 39.621 42.446 44.220 1.00 28.37 158 LEU A CA 1
ATOM 1058 C C . LEU A 1 158 ? 40.993 42.079 43.672 1.00 28.48 158 LEU A C 1
ATOM 1059 O O . LEU A 1 158 ? 41.145 41.841 42.471 1.00 31.81 158 LEU A O 1
ATOM 1064 N N . ASN A 1 159 ? 41.997 42.037 44.540 1.00 29.31 159 ASN A N 1
ATOM 1065 C CA . ASN A 1 159 ? 43.328 41.580 44.148 1.00 28.63 159 ASN A CA 1
ATOM 1066 C C . ASN A 1 159 ? 43.329 40.049 44.108 1.00 35.67 159 ASN A C 1
ATOM 1067 O O . ASN A 1 159 ? 43.797 39.375 45.028 1.00 42.22 159 ASN A O 1
ATOM 1072 N N . ASP A 1 160 ? 42.849 39.485 42.998 1.00 36.86 160 ASP A N 1
ATOM 1073 C CA . ASP A 1 160 ? 42.697 38.031 42.962 1.00 49.30 160 ASP A CA 1
ATOM 1074 C C . ASP A 1 160 ? 44.018 37.275 42.902 1.00 50.37 160 ASP A C 1
ATOM 1075 O O . ASP A 1 160 ? 44.036 36.075 43.206 1.00 59.88 160 ASP A O 1
ATOM 1080 N N . GLU A 1 161 ? 45.130 37.947 42.612 1.00 52.92 161 GLU A N 1
ATOM 1081 C CA . GLU A 1 161 ? 46.370 37.209 42.418 1.00 59.17 161 GLU A CA 1
ATOM 1082 C C . GLU A 1 161 ? 47.009 36.827 43.746 1.00 48.57 161 GLU A C 1
ATOM 1083 O O . GLU A 1 161 ? 47.547 35.724 43.880 1.00 57.97 161 GLU A O 1
ATOM 1089 N N . ASP A 1 162 ? 46.967 37.730 44.729 1.00 48.91 162 ASP A N 1
ATOM 1090 C CA . ASP A 1 162 ? 47.565 37.513 46.040 1.00 43.49 162 ASP A CA 1
ATOM 1091 C C . ASP A 1 162 ? 46.685 36.758 47.030 1.00 50.40 162 ASP A C 1
ATOM 1092 O O . ASP A 1 162 ? 47.180 36.380 48.095 1.00 54.24 162 ASP A O 1
ATOM 1097 N N . ASN A 1 163 ? 45.396 36.569 46.754 1.00 31.16 163 ASN A N 1
ATOM 1098 C CA . ASN A 1 163 ? 44.535 36.040 47.815 1.00 44.94 163 ASN A CA 1
ATOM 1099 C C . ASN A 1 163 ? 43.713 34.862 47.305 1.00 42.47 163 ASN A C 1
ATOM 1100 O O . ASN A 1 163 ? 42.478 34.886 47.379 1.00 37.00 163 ASN A O 1
ATOM 1105 N N . LEU A 1 164 ? 44.388 33.816 46.814 1.00 31.55 164 LEU A N 1
ATOM 1106 C CA . LEU A 1 164 ? 43.668 32.719 46.154 1.00 40.67 164 LEU A CA 1
ATOM 1107 C C . LEU A 1 164 ? 42.704 31.996 47.085 1.00 30.29 164 LEU A C 1
ATOM 1108 O O . LEU A 1 164 ? 41.618 31.586 46.661 1.00 33.94 164 LEU A O 1
ATOM 1113 N N . SER A 1 165 ? 43.064 31.842 48.356 1.00 30.03 165 SER A N 1
ATOM 1114 C CA . SER A 1 165 ? 42.150 31.194 49.292 1.00 33.59 165 SER A CA 1
ATOM 1115 C C . SER A 1 165 ? 40.850 31.990 49.438 1.00 40.92 165 SER A C 1
ATOM 1116 O O . SER A 1 165 ? 39.737 31.420 49.404 1.00 30.25 165 SER A O 1
ATOM 1119 N N . PHE A 1 166 ? 40.965 33.321 49.553 1.00 32.09 166 PHE A N 1
ATOM 1120 C CA . PHE A 1 166 ? 39.760 34.130 49.616 1.00 27.81 166 PHE A CA 1
ATOM 1121 C C . PHE A 1 166 ? 38.977 34.022 48.318 1.00 27.79 166 PHE A C 1
ATOM 1122 O O . PHE A 1 166 ? 37.758 33.848 48.338 1.00 31.49 166 PHE A O 1
ATOM 1130 N N . VAL A 1 167 ? 39.656 34.155 47.179 1.00 24.21 167 VAL A N 1
ATOM 1131 C CA . VAL A 1 167 ? 38.966 34.103 45.887 1.00 27.57 167 VAL A CA 1
ATOM 1132 C C . VAL A 1 167 ? 38.191 32.801 45.743 1.00 28.52 167 VAL A C 1
ATOM 1133 O O . VAL A 1 167 ? 37.055 32.787 45.258 1.00 28.73 167 VAL A O 1
ATOM 1137 N N . TYR A 1 168 ? 38.768 31.696 46.208 1.00 31.91 168 TYR A N 1
ATOM 1138 C CA . TYR A 1 168 ? 38.068 30.418 46.155 1.00 28.58 168 TYR A CA 1
ATOM 1139 C C . TYR A 1 168 ? 36.763 30.478 46.947 1.00 34.79 168 TYR A C 1
ATOM 1140 O O . TYR A 1 168 ? 35.696 30.087 46.450 1.00 28.67 168 TYR A O 1
ATOM 1149 N N . LYS A 1 169 ? 36.825 30.969 48.193 1.00 26.24 169 LYS A N 1
ATOM 1150 C CA . LYS A 1 169 ? 35.591 31.077 48.982 1.00 24.29 169 LYS A CA 1
ATOM 1151 C C . LYS A 1 169 ? 34.585 32.058 48.370 1.00 22.60 169 LYS A C 1
ATOM 1152 O O . LYS A 1 169 ? 33.364 31.841 48.425 1.00 24.47 169 LYS A O 1
ATOM 1158 N N . TYR A 1 170 ? 35.072 33.179 47.843 1.00 24.31 170 TYR A N 1
ATOM 1159 C CA . TYR A 1 170 ? 34.176 34.169 47.252 1.00 27.49 170 TYR A CA 1
ATOM 1160 C C . TYR A 1 170 ? 33.473 33.609 46.021 1.00 27.57 170 TYR A C 1
ATOM 1161 O O . TYR A 1 170 ? 32.254 33.762 45.859 1.00 30.89 170 TYR A O 1
ATOM 1170 N N . ASN A 1 171 ? 34.229 32.931 45.163 1.00 31.18 171 ASN A N 1
ATOM 1171 C CA . ASN A 1 171 ? 33.654 32.263 44.004 1.00 34.09 171 ASN A CA 1
ATOM 1172 C C . ASN A 1 171 ? 32.603 31.242 44.425 1.00 27.70 171 ASN A C 1
ATOM 1173 O O . ASN A 1 171 ? 31.529 31.170 43.826 1.00 29.95 171 ASN A O 1
ATOM 1178 N N . LEU A 1 172 ? 32.900 30.420 45.438 1.00 24.00 172 LEU A N 1
ATOM 1179 C CA . LEU A 1 172 ? 31.867 29.498 45.900 1.00 28.03 172 LEU A CA 1
ATOM 1180 C C . LEU A 1 172 ? 30.617 30.243 46.330 1.00 31.53 172 LEU A C 1
ATOM 1181 O O . LEU A 1 172 ? 29.500 29.844 45.972 1.00 31.01 172 LEU A O 1
ATOM 1186 N N . LEU A 1 173 ? 30.784 31.370 47.032 1.00 31.98 173 LEU A N 1
ATOM 1187 C CA . LEU A 1 173 ? 29.620 32.115 47.503 1.00 30.01 173 LEU A CA 1
ATOM 1188 C C . LEU A 1 173 ? 28.788 32.638 46.333 1.00 31.16 173 LEU A C 1
ATOM 1189 O O . LEU A 1 173 ? 27.563 32.488 46.311 1.00 34.34 173 LEU A O 1
ATOM 1194 N N . LEU A 1 174 ? 29.443 33.217 45.325 1.00 26.93 174 LEU A N 1
ATOM 1195 C CA . LEU A 1 174 ? 28.717 33.713 44.158 1.00 30.64 174 LEU A CA 1
ATOM 1196 C C . LEU A 1 174 ? 28.074 32.575 43.382 1.00 33.70 174 LEU A C 1
ATOM 1197 O O . LEU A 1 174 ? 26.913 32.665 42.975 1.00 36.34 174 LEU A O 1
ATOM 1202 N N . GLU A 1 175 ? 28.830 31.499 43.181 1.00 29.06 175 GLU A N 1
ATOM 1203 C CA . GLU A 1 175 ? 28.360 30.301 42.496 1.00 34.32 175 GLU A CA 1
ATOM 1204 C C . GLU A 1 175 ? 27.076 29.764 43.126 1.00 42.04 175 GLU A C 1
ATOM 1205 O O . GLU A 1 175 ? 26.144 29.389 42.411 1.00 34.25 175 GLU A O 1
ATOM 1211 N N . LYS A 1 176 ? 26.963 29.797 44.459 1.00 41.34 176 LYS A N 1
ATOM 1212 C CA . LYS A 1 176 ? 25.687 29.405 45.058 1.00 40.80 176 LYS A CA 1
ATOM 1213 C C . LYS A 1 176 ? 24.539 30.332 44.660 1.00 39.70 176 LYS A C 1
ATOM 1214 O O . LYS A 1 176 ? 23.381 29.904 44.672 1.00 41.23 176 LYS A O 1
ATOM 1220 N N . ARG A 1 177 ? 24.820 31.579 44.289 1.00 33.39 177 ARG A N 1
ATOM 1221 C CA . ARG A 1 177 ? 23.767 32.523 43.934 1.00 40.93 177 ARG A CA 1
ATOM 1222 C C . ARG A 1 177 ? 23.543 32.590 42.435 1.00 38.75 177 ARG A C 1
ATOM 1223 O O . ARG A 1 177 ? 22.878 33.514 41.961 1.00 45.82 177 ARG A O 1
ATOM 1231 N N . LYS A 1 178 ? 24.106 31.644 41.681 1.00 35.37 178 LYS A N 1
ATOM 1232 C CA . LYS A 1 178 ? 23.981 31.609 40.229 1.00 38.04 178 LYS A CA 1
ATOM 1233 C C . LYS A 1 178 ? 24.516 32.899 39.631 1.00 55.12 178 LYS A C 1
ATOM 1234 O O . LYS A 1 178 ? 24.025 33.387 38.610 1.00 56.18 178 LYS A O 1
ATOM 1240 N N . GLN A 1 179 ? 25.553 33.436 40.266 1.00 43.86 179 GLN A N 1
ATOM 1241 C CA . GLN A 1 179 ? 26.239 34.629 39.812 1.00 42.59 179 GLN A CA 1
ATOM 1242 C C . GLN A 1 179 ? 27.675 34.234 39.528 1.00 44.66 179 GLN A C 1
ATOM 1243 O O . GLN A 1 179 ? 28.234 33.381 40.223 1.00 45.81 179 GLN A O 1
ATOM 1249 N N . ASN A 1 180 ? 28.283 34.819 38.505 1.00 46.50 180 ASN A N 1
ATOM 1250 C CA . ASN A 1 180 ? 29.649 34.407 38.237 1.00 65.11 180 ASN A CA 1
ATOM 1251 C C . ASN A 1 180 ? 30.633 35.457 38.733 1.00 48.17 180 ASN A C 1
ATOM 1252 O O . ASN A 1 180 ? 30.364 36.660 38.715 1.00 56.00 180 ASN A O 1
ATOM 1257 N N . PHE A 1 181 ? 31.795 34.972 39.147 1.00 45.04 181 PHE A N 1
ATOM 1258 C CA . PHE A 1 181 ? 32.849 35.843 39.625 1.00 39.55 181 PHE A CA 1
ATOM 1259 C C . PHE A 1 181 ? 33.487 36.588 38.462 1.00 48.85 181 PHE A C 1
ATOM 1260 O O . PHE A 1 181 ? 33.792 36.004 37.419 1.00 45.80 181 PHE A O 1
ATOM 1268 N N . ASP A 1 182 ? 33.678 37.893 38.646 1.00 36.16 182 ASP A N 1
ATOM 1269 C CA . ASP A 1 182 ? 34.194 38.774 37.603 1.00 31.46 182 ASP A CA 1
ATOM 1270 C C . ASP A 1 182 ? 35.198 39.723 38.253 1.00 36.02 182 ASP A C 1
ATOM 1271 O O . ASP A 1 182 ? 34.814 40.683 38.928 1.00 50.01 182 ASP A O 1
ATOM 1276 N N . VAL A 1 183 ? 36.485 39.458 38.021 1.00 33.66 183 VAL A N 1
ATOM 1277 C CA . VAL A 1 183 ? 37.545 40.243 38.631 1.00 31.67 183 VAL A CA 1
ATOM 1278 C C . VAL A 1 183 ? 37.574 41.673 38.097 1.00 33.95 183 VAL A C 1
ATOM 1279 O O . VAL A 1 183 ? 38.105 42.567 38.765 1.00 30.54 183 VAL A O 1
ATOM 1283 N N . SER A 1 184 ? 36.969 41.945 36.937 1.00 30.11 184 SER A N 1
ATOM 1284 C CA . SER A 1 184 ? 37.058 43.298 36.404 1.00 34.42 184 SER A CA 1
ATOM 1285 C C . SER A 1 184 ? 36.053 44.250 37.036 1.00 33.28 184 SER A C 1
ATOM 1286 O O . SER A 1 184 ? 36.086 45.445 36.730 1.00 31.47 184 SER A O 1
ATOM 1289 N N . ARG A 1 185 ? 35.163 43.763 37.900 1.00 32.62 185 ARG A N 1
ATOM 1290 C CA . ARG A 1 185 ? 34.134 44.622 38.472 1.00 34.22 185 ARG A CA 1
ATOM 1291 C C . ARG A 1 185 ? 34.687 45.454 39.614 1.00 27.25 185 ARG A C 1
ATOM 1292 O O . ARG A 1 185 ? 35.453 44.958 40.445 1.00 27.55 185 ARG A O 1
ATOM 1300 N N . ILE A 1 186 ? 34.295 46.731 39.639 1.00 26.01 186 ILE A N 1
ATOM 1301 C CA . ILE A 1 186 ? 34.583 47.571 40.787 1.00 26.19 186 ILE A CA 1
ATOM 1302 C C . ILE A 1 186 ? 33.845 47.002 41.990 1.00 31.47 186 ILE A C 1
ATOM 1303 O O . ILE A 1 186 ? 32.703 46.542 41.877 1.00 29.26 186 ILE A O 1
ATOM 1308 N N . LEU A 1 187 ? 34.503 46.998 43.146 1.00 24.98 187 LEU A N 1
ATOM 1309 C CA . LEU A 1 187 ? 33.870 46.494 44.353 1.00 24.14 187 LEU A CA 1
ATOM 1310 C C . LEU A 1 187 ? 32.929 47.553 44.929 1.00 30.91 187 LEU A C 1
ATOM 1311 O O . LEU A 1 187 ? 33.308 48.715 45.078 1.00 28.93 187 LEU A O 1
ATOM 1316 N N . GLY A 1 188 ? 31.692 47.158 45.203 1.00 28.26 188 GLY A N 1
ATOM 1317 C CA . GLY A 1 188 ? 30.728 48.016 45.872 1.00 26.07 188 GLY A CA 1
ATOM 1318 C C . GLY A 1 188 ? 30.197 47.387 47.150 1.00 29.71 188 GLY A C 1
ATOM 1319 O O . GLY A 1 188 ? 30.758 46.406 47.645 1.00 25.21 188 GLY A O 1
ATOM 1320 N N . LEU A 1 189 ? 29.099 47.923 47.679 1.00 22.12 189 LEU A N 1
ATOM 1321 C CA . LEU A 1 189 ? 28.568 47.432 48.945 1.00 27.50 189 LEU A CA 1
ATOM 1322 C C . LEU A 1 189 ? 28.321 45.923 48.954 1.00 22.80 189 LEU A C 1
ATOM 1323 O O . LEU A 1 189 ? 28.794 45.267 49.888 1.00 23.93 189 LEU A O 1
ATOM 1328 N N . PRO A 1 190 ? 27.668 45.302 47.953 1.00 29.97 190 PRO A N 1
ATOM 1329 C CA . PRO A 1 190 ? 27.493 43.836 48.017 1.00 26.70 190 PRO A CA 1
ATOM 1330 C C . PRO A 1 190 ? 28.804 43.084 48.139 1.00 26.42 190 PRO A C 1
ATOM 1331 O O . PRO A 1 190 ? 28.895 42.118 48.910 1.00 28.26 190 PRO A O 1
ATOM 1335 N N . ALA A 1 191 ? 29.831 43.509 47.400 1.00 27.40 191 ALA A N 1
ATOM 1336 C CA . ALA A 1 191 ? 31.126 42.846 47.501 1.00 28.51 191 ALA A CA 1
ATOM 1337 C C . ALA A 1 191 ? 31.751 43.050 48.878 1.00 28.10 191 ALA A C 1
ATOM 1338 O O . ALA A 1 191 ? 32.290 42.105 49.457 1.00 24.43 191 ALA A O 1
ATOM 1340 N N . PHE A 1 192 ? 31.695 44.278 49.426 1.00 22.01 192 PHE A N 1
ATOM 1341 C CA . PHE A 1 192 ? 32.242 44.510 50.764 1.00 25.09 192 PHE A CA 1
ATOM 1342 C C . PHE A 1 192 ? 31.531 43.633 51.795 1.00 23.84 192 PHE A C 1
ATOM 1343 O O . PHE A 1 192 ? 32.164 43.062 52.697 1.00 22.89 192 PHE A O 1
ATOM 1351 N N . ILE A 1 193 ? 30.210 43.506 51.661 1.00 21.69 193 ILE A N 1
ATOM 1352 C CA . ILE A 1 193 ? 29.444 42.657 52.565 1.00 22.48 193 ILE A CA 1
ATOM 1353 C C . ILE A 1 193 ? 29.868 41.198 52.439 1.00 28.46 193 ILE A C 1
ATOM 1354 O O . ILE A 1 193 ? 30.028 40.505 53.448 1.00 20.62 193 ILE A O 1
ATOM 1359 N N . ASP A 1 194 ? 30.092 40.720 51.206 1.00 26.89 194 ASP A N 1
ATOM 1360 C CA . ASP A 1 194 ? 30.551 39.342 51.017 1.00 29.30 194 ASP A CA 1
ATOM 1361 C C . ASP A 1 194 ? 31.946 39.132 51.591 1.00 24.92 194 ASP A C 1
ATOM 1362 O O . ASP A 1 194 ? 32.234 38.077 52.170 1.00 25.55 194 ASP A O 1
ATOM 1367 N N . ILE A 1 195 ? 32.841 40.106 51.390 1.00 27.79 195 ILE A N 1
ATOM 1368 C CA . ILE A 1 195 ? 34.181 40.028 51.962 1.00 25.29 195 ILE A CA 1
ATOM 1369 C C . ILE A 1 195 ? 34.100 39.839 53.471 1.00 26.18 195 ILE A C 1
ATOM 1370 O O . ILE A 1 195 ? 34.786 38.987 54.044 1.00 25.45 195 ILE A O 1
ATOM 1375 N N . LEU A 1 196 ? 33.275 40.650 54.140 1.00 22.61 196 LEU A N 1
ATOM 1376 C CA . LEU A 1 196 ? 33.170 40.541 55.586 1.00 28.38 196 LEU A CA 1
ATOM 1377 C C . LEU A 1 196 ? 32.483 39.250 56.003 1.00 28.82 196 LEU A C 1
ATOM 1378 O O . LEU A 1 196 ? 32.846 38.654 57.023 1.00 26.09 196 LEU A O 1
ATOM 1383 N N . THR A 1 197 ? 31.456 38.829 55.255 1.00 26.04 197 THR A N 1
ATOM 1384 C CA . THR A 1 197 ? 30.796 37.562 55.563 1.00 31.93 197 THR A CA 1
ATOM 1385 C C . THR A 1 197 ? 31.795 36.416 55.543 1.00 28.21 197 THR A C 1
ATOM 1386 O O . THR A 1 197 ? 31.771 35.551 56.421 1.00 28.89 197 THR A O 1
ATOM 1390 N N . ILE A 1 198 ? 32.708 36.417 54.570 1.00 24.20 198 ILE A N 1
ATOM 1391 C CA . ILE A 1 198 ? 33.703 35.351 54.497 1.00 27.37 198 ILE A CA 1
ATOM 1392 C C . ILE A 1 198 ? 34.773 35.529 55.564 1.00 30.23 198 ILE A C 1
ATOM 1393 O O . ILE A 1 198 ? 35.123 34.586 56.279 1.00 29.91 198 ILE A O 1
ATOM 1398 N N . LEU A 1 199 ? 35.321 36.723 55.682 1.00 26.15 199 LEU A N 1
ATOM 1399 C CA . LEU A 1 199 ? 36.489 36.892 56.532 1.00 25.27 199 LEU A CA 1
ATOM 1400 C C . LEU A 1 199 ? 36.155 37.182 57.986 1.00 26.59 199 LEU A C 1
ATOM 1401 O O . LEU A 1 199 ? 37.008 36.951 58.853 1.00 30.26 199 LEU A O 1
ATOM 1406 N N . GLU A 1 200 ? 34.990 37.730 58.287 1.00 25.97 200 GLU A N 1
ATOM 1407 C CA . GLU A 1 200 ? 34.675 38.088 59.668 1.00 26.11 200 GLU A CA 1
ATOM 1408 C C . GLU A 1 200 ? 33.175 38.066 59.825 1.00 30.81 200 GLU A C 1
ATOM 1409 O O . GLU A 1 200 ? 32.529 39.108 59.866 1.00 29.26 200 GLU A O 1
ATOM 1415 N N . PRO A 1 201 ? 32.612 36.871 59.909 1.00 28.06 201 PRO A N 1
ATOM 1416 C CA . PRO A 1 201 ? 31.144 36.761 59.959 1.00 26.74 201 PRO A CA 1
ATOM 1417 C C . PRO A 1 201 ? 30.528 37.282 61.249 1.00 32.41 201 PRO A C 1
ATOM 1418 O O . PRO A 1 201 ? 29.326 37.576 61.261 1.00 31.74 201 PRO A O 1
ATOM 1422 N N . ASN A 1 202 ? 31.302 37.420 62.324 1.00 27.06 202 ASN A N 1
ATOM 1423 C CA . ASN A 1 202 ? 30.809 37.971 63.596 1.00 58.95 202 ASN A CA 1
ATOM 1424 C C . ASN A 1 202 ? 30.771 39.514 63.626 1.00 53.86 202 ASN A C 1
ATOM 1425 O O . ASN A 1 202 ? 30.540 40.100 64.688 1.00 46.07 202 ASN A O 1
ATOM 1430 N N . SER A 1 203 ? 30.996 40.186 62.504 1.00 43.77 203 SER A N 1
ATOM 1431 C CA . SER A 1 203 ? 31.174 41.635 62.503 1.00 31.54 203 SER A CA 1
ATOM 1432 C C . SER A 1 203 ? 29.924 42.368 62.996 1.00 33.92 203 SER A C 1
ATOM 1433 O O . SER A 1 203 ? 28.797 42.029 62.631 1.00 32.76 203 SER A O 1
ATOM 1436 N N . GLN A 1 204 ? 30.119 43.344 63.882 1.00 29.06 204 GLN A N 1
ATOM 1437 C CA . GLN A 1 204 ? 29.016 44.241 64.218 1.00 28.36 204 GLN A CA 1
ATOM 1438 C C . GLN A 1 204 ? 28.695 45.145 63.020 1.00 28.70 204 GLN A C 1
ATOM 1439 O O . GLN A 1 204 ? 27.525 45.465 62.748 1.00 29.01 204 GLN A O 1
ATOM 1445 N N . LEU A 1 205 ? 29.735 45.535 62.274 1.00 21.39 205 LEU A N 1
ATOM 1446 C CA . LEU A 1 205 ? 29.544 46.314 61.052 1.00 27.04 205 LEU A CA 1
ATOM 1447 C C . LEU A 1 205 ? 28.665 45.570 60.060 1.00 32.07 205 LEU A C 1
ATOM 1448 O O . LEU A 1 205 ? 27.822 46.170 59.382 1.00 24.97 205 LEU A O 1
ATOM 1453 N N . LEU A 1 206 ? 28.858 44.263 59.952 1.00 26.78 206 LEU A N 1
ATOM 1454 C CA . LEU A 1 206 ? 28.068 43.488 59.006 1.00 32.00 206 LEU A CA 1
ATOM 1455 C C . LEU A 1 206 ? 26.603 43.442 59.426 1.00 32.49 206 LEU A C 1
ATOM 1456 O O . LEU A 1 206 ? 25.708 43.523 58.577 1.00 26.75 206 LEU A O 1
ATOM 1461 N N . LYS A 1 207 ? 26.332 43.445 60.731 1.00 26.10 207 LYS A N 1
ATOM 1462 C CA . LYS A 1 207 ? 24.943 43.486 61.159 1.00 25.61 207 LYS A CA 1
ATOM 1463 C C . LYS A 1 207 ? 24.322 44.844 60.863 1.00 28.73 207 LYS A C 1
ATOM 1464 O O . LYS A 1 207 ? 23.164 44.924 60.437 1.00 30.17 207 LYS A O 1
ATOM 1470 N N . GLU A 1 208 ? 25.067 45.920 61.104 1.00 23.37 208 GLU A N 1
ATOM 1471 C CA . GLU A 1 208 ? 24.499 47.249 60.912 1.00 25.13 208 GLU A CA 1
ATOM 1472 C C . GLU A 1 208 ? 24.270 47.569 59.441 1.00 30.53 208 GLU A C 1
ATOM 1473 O O . GLU A 1 208 ? 23.256 48.173 59.087 1.00 31.29 208 GLU A O 1
ATOM 1479 N N . VAL A 1 209 ? 25.193 47.168 58.566 1.00 28.54 209 VAL A N 1
ATOM 1480 C CA . VAL A 1 209 ? 25.122 47.585 57.165 1.00 27.86 209 VAL A CA 1
ATOM 1481 C C . VAL A 1 209 ? 23.968 46.938 56.402 1.00 24.22 209 VAL A C 1
ATOM 1482 O O . VAL A 1 209 ? 23.642 47.378 55.290 1.00 27.41 209 VAL A O 1
ATOM 1486 N N . ASN A 1 210 ? 23.335 45.899 56.967 1.00 31.95 210 ASN A N 1
ATOM 1487 C CA . ASN A 1 210 ? 22.242 45.218 56.274 1.00 28.56 210 ASN A CA 1
ATOM 1488 C C . ASN A 1 210 ? 21.108 46.184 55.944 1.00 25.01 210 ASN A C 1
ATOM 1489 O O . ASN A 1 210 ? 20.461 46.063 54.895 1.00 28.07 210 ASN A O 1
ATOM 1494 N N . ALA A 1 211 ? 20.833 47.134 56.843 1.00 25.46 211 ALA A N 1
ATOM 1495 C CA . ALA A 1 211 ? 19.777 48.110 56.593 1.00 24.92 211 ALA A CA 1
ATOM 1496 C C . ALA A 1 211 ? 20.117 48.997 55.401 1.00 26.03 211 ALA A C 1
ATOM 1497 O O . ALA A 1 211 ? 19.217 49.501 54.727 1.00 25.85 211 ALA A O 1
ATOM 1499 N N . VAL A 1 212 ? 21.405 49.200 55.129 1.00 24.75 212 VAL A N 1
ATOM 1500 C CA . VAL A 1 212 ? 21.803 49.949 53.942 1.00 26.26 212 VAL A CA 1
ATOM 1501 C C . VAL A 1 212 ? 21.674 49.075 52.704 1.00 26.23 212 VAL A C 1
ATOM 1502 O O . VAL A 1 212 ? 21.164 49.512 51.669 1.00 26.64 212 VAL A O 1
ATOM 1506 N N . ASN A 1 213 ? 22.096 47.810 52.800 1.00 25.06 213 ASN A N 1
ATOM 1507 C CA . ASN A 1 213 ? 21.914 46.899 51.670 1.00 32.52 213 ASN A CA 1
ATOM 1508 C C . ASN A 1 213 ? 20.439 46.799 51.279 1.00 25.47 213 ASN A C 1
ATOM 1509 O O . ASN A 1 213 ? 20.117 46.624 50.097 1.00 23.29 213 ASN A O 1
ATOM 1514 N N . ASP A 1 214 ? 19.538 46.922 52.261 1.00 30.12 214 ASP A N 1
ATOM 1515 C CA . ASP A 1 214 ? 18.103 46.779 52.033 1.00 31.37 214 ASP A CA 1
ATOM 1516 C C . ASP A 1 214 ? 17.505 47.846 51.133 1.00 33.36 214 ASP A C 1
ATOM 1517 O O . ASP A 1 214 ? 16.425 47.610 50.583 1.00 39.17 214 ASP A O 1
ATOM 1522 N N . ILE A 1 215 ? 18.119 49.024 51.011 1.00 28.38 215 ILE A N 1
ATOM 1523 C CA . ILE A 1 215 ? 17.595 50.051 50.118 1.00 28.47 215 ILE A CA 1
ATOM 1524 C C . ILE A 1 215 ? 18.292 50.025 48.752 1.00 27.93 215 ILE A C 1
ATOM 1525 O O . ILE A 1 215 ? 18.132 50.951 47.963 1.00 23.60 215 ILE A O 1
ATOM 1530 N N . ASN A 1 216 ? 19.024 48.953 48.441 1.00 27.68 216 ASN A N 1
ATOM 1531 C CA . ASN A 1 216 ? 19.832 48.940 47.219 1.00 33.63 216 ASN A CA 1
ATOM 1532 C C . ASN A 1 216 ? 18.959 49.039 45.965 1.00 30.21 216 ASN A C 1
ATOM 1533 O O . ASN A 1 216 ? 19.248 49.834 45.057 1.00 26.04 216 ASN A O 1
ATOM 1538 N N . GLY A 1 217 ? 17.898 48.224 45.878 1.00 29.28 217 GLY A N 1
ATOM 1539 C CA . GLY A 1 217 ? 17.048 48.258 44.683 1.00 26.95 217 GLY A CA 1
ATOM 1540 C C . GLY A 1 217 ? 16.255 49.556 44.540 1.00 30.35 217 GLY A C 1
ATOM 1541 O O . GLY A 1 217 ? 16.087 50.085 43.428 1.00 28.21 217 GLY A O 1
ATOM 1542 N N . LEU A 1 218 ? 15.741 50.079 45.658 1.00 27.09 218 LEU A N 1
ATOM 1543 C CA . LEU A 1 218 ? 15.066 51.376 45.648 1.00 22.50 218 LEU A CA 1
ATOM 1544 C C . LEU A 1 218 ? 16.006 52.471 45.178 1.00 22.79 218 LEU A C 1
ATOM 1545 O O . LEU A 1 218 ? 15.644 53.317 44.347 1.00 27.94 218 LEU A O 1
ATOM 1550 N N . ARG A 1 219 ? 17.224 52.473 45.723 1.00 20.12 219 ARG A N 1
ATOM 1551 C CA . ARG A 1 219 ? 18.228 53.443 45.324 1.00 23.78 219 ARG A CA 1
ATOM 1552 C C . ARG A 1 219 ? 18.529 53.336 43.833 1.00 22.78 219 ARG A C 1
ATOM 1553 O O . ARG A 1 219 ? 18.671 54.355 43.151 1.00 24.08 219 ARG A O 1
ATOM 1561 N N . ASN A 1 220 ? 18.646 52.111 43.317 1.00 25.47 220 ASN A N 1
ATOM 1562 C CA . ASN A 1 220 ? 18.845 51.927 41.878 1.00 23.81 220 ASN A CA 1
ATOM 1563 C C . ASN A 1 220 ? 17.722 52.588 41.095 1.00 27.85 220 ASN A C 1
ATOM 1564 O O . ASN A 1 220 ? 17.957 53.240 40.069 1.00 23.79 220 ASN A O 1
ATOM 1569 N N . SER A 1 221 ? 16.485 52.379 41.547 1.00 24.42 221 SER A N 1
ATOM 1570 C CA . SER A 1 221 ? 15.330 52.968 40.883 1.00 24.24 221 SER A CA 1
ATOM 1571 C C . SER A 1 221 ? 15.415 54.497 40.833 1.00 29.61 221 SER A C 1
ATOM 1572 O O . SER A 1 221 ? 15.129 55.110 39.789 1.00 26.47 221 SER A O 1
ATOM 1575 N N . ILE A 1 222 ? 15.841 55.128 41.933 1.00 23.66 222 ILE A N 1
ATOM 1576 C CA . ILE A 1 222 ? 15.849 56.595 41.999 1.00 19.22 222 ILE A CA 1
ATOM 1577 C C . ILE A 1 222 ? 17.075 57.170 41.290 1.00 25.79 222 ILE A C 1
ATOM 1578 O O . ILE A 1 222 ? 16.970 58.110 40.491 1.00 25.31 222 ILE A O 1
ATOM 1583 N N . ALA A 1 223 ? 18.255 56.613 41.578 1.00 24.32 223 ALA A N 1
ATOM 1584 C CA . ALA A 1 223 ? 19.535 57.155 41.131 1.00 21.82 223 ALA A CA 1
ATOM 1585 C C . ALA A 1 223 ? 19.847 56.831 39.669 1.00 28.23 223 ALA A C 1
ATOM 1586 O O . ALA A 1 223 ? 20.431 57.656 38.956 1.00 29.87 223 ALA A O 1
ATOM 1588 N N . HIS A 1 224 ? 19.509 55.635 39.209 1.00 27.15 224 HIS A N 1
ATOM 1589 C CA . HIS A 1 224 ? 19.907 55.201 37.875 1.00 23.06 224 HIS A CA 1
ATOM 1590 C C . HIS A 1 224 ? 18.755 55.181 36.894 1.00 28.88 224 HIS A C 1
ATOM 1591 O O . HIS A 1 224 ? 18.967 55.439 35.704 1.00 32.47 224 HIS A O 1
ATOM 1598 N N . ASN A 1 225 ? 17.540 54.907 37.361 1.00 23.77 225 ASN A N 1
ATOM 1599 C CA . ASN A 1 225 ? 16.377 54.925 36.484 1.00 26.81 225 ASN A CA 1
ATOM 1600 C C . ASN A 1 225 ? 15.585 56.218 36.590 1.00 24.67 225 ASN A C 1
ATOM 1601 O O . ASN A 1 225 ? 14.591 56.382 35.881 1.00 25.49 225 ASN A O 1
ATOM 1606 N N . LEU A 1 226 ? 16.015 57.137 37.447 1.00 22.23 226 LEU A N 1
ATOM 1607 C CA . LEU A 1 226 ? 15.436 58.480 37.530 1.00 23.31 226 LEU A CA 1
ATOM 1608 C C . LEU A 1 226 ? 13.965 58.447 37.933 1.00 26.28 226 LEU A C 1
ATOM 1609 O O . LEU A 1 226 ? 13.195 59.316 37.535 1.00 28.47 226 LEU A O 1
ATOM 1614 N N . ASP A 1 227 ? 13.568 57.461 38.739 1.00 26.56 227 ASP A N 1
ATOM 1615 C CA . ASP A 1 227 ? 12.175 57.351 39.153 1.00 25.13 227 ASP A CA 1
ATOM 1616 C C . ASP A 1 227 ? 11.846 58.334 40.268 1.00 26.64 227 ASP A C 1
ATOM 1617 O O . ASP A 1 227 ? 12.720 58.807 41.005 1.00 27.28 227 ASP A O 1
ATOM 1622 N N . THR A 1 228 ? 10.550 58.601 40.413 1.00 24.49 228 THR A N 1
ATOM 1623 C CA . THR A 1 228 ? 10.053 59.395 41.533 1.00 28.15 228 THR A CA 1
ATOM 1624 C C . THR A 1 228 ? 10.088 58.537 42.792 1.00 32.19 228 THR A C 1
ATOM 1625 O O . THR A 1 228 ? 9.755 57.354 42.751 1.00 32.84 228 THR A O 1
ATOM 1629 N N . LEU A 1 229 ? 10.514 59.124 43.905 1.00 30.55 229 LEU A N 1
ATOM 1630 C CA . LEU A 1 229 ? 10.504 58.437 45.193 1.00 30.92 229 LEU A CA 1
ATOM 1631 C C . LEU A 1 229 ? 9.134 58.601 45.833 1.00 33.58 229 LEU A C 1
ATOM 1632 O O . LEU A 1 229 ? 8.730 59.716 46.186 1.00 32.17 229 LEU A O 1
ATOM 1637 N N . ASN A 1 230 ? 8.436 57.483 45.972 1.00 35.99 230 ASN A N 1
ATOM 1638 C CA . ASN A 1 230 ? 7.143 57.379 46.642 1.00 38.21 230 ASN A CA 1
ATOM 1639 C C . ASN A 1 230 ? 7.395 56.897 48.080 1.00 40.75 230 ASN A C 1
ATOM 1640 O O . ASN A 1 230 ? 7.577 55.699 48.313 1.00 36.24 230 ASN A O 1
ATOM 1645 N N . LEU A 1 231 ? 7.404 57.821 49.057 1.00 32.07 231 LEU A N 1
ATOM 1646 C CA . LEU A 1 231 ? 7.756 57.400 50.417 1.00 38.30 231 LEU A CA 1
ATOM 1647 C C . LEU A 1 231 ? 6.744 56.432 51.024 1.00 46.13 231 LEU A C 1
ATOM 1648 O O . LEU A 1 231 ? 7.137 55.522 51.766 1.00 37.05 231 LEU A O 1
ATOM 1653 N N . ASP A 1 232 ? 5.455 56.585 50.710 1.00 43.52 232 ASP A N 1
ATOM 1654 C CA . ASP A 1 232 ? 4.428 55.751 51.320 1.00 43.74 232 ASP A CA 1
ATOM 1655 C C . ASP A 1 232 ? 4.322 54.354 50.732 1.00 55.53 232 ASP A C 1
ATOM 1656 O O . ASP A 1 232 ? 3.606 53.525 51.305 1.00 57.26 232 ASP A O 1
ATOM 1661 N N . LYS A 1 233 ? 5.058 54.021 49.678 1.00 45.83 233 LYS A N 1
ATOM 1662 C CA . LYS A 1 233 ? 4.932 52.678 49.143 1.00 46.67 233 LYS A CA 1
ATOM 1663 C C . LYS A 1 233 ? 5.946 51.786 49.839 1.00 48.06 233 LYS A C 1
ATOM 1664 O O . LYS A 1 233 ? 7.077 52.207 50.110 1.00 34.45 233 LYS A O 1
ATOM 1670 N N . ASN A 1 234 ? 5.521 50.554 50.137 1.00 36.00 234 ASN A N 1
ATOM 1671 C CA . ASN A 1 234 ? 6.391 49.521 50.705 1.00 30.63 234 ASN A CA 1
ATOM 1672 C C . ASN A 1 234 ? 7.140 50.017 51.943 1.00 32.88 234 ASN A C 1
ATOM 1673 O O . ASN A 1 234 ? 8.242 49.549 52.236 1.00 35.27 234 ASN A O 1
ATOM 1678 N N . LYS A 1 235 ? 6.583 50.992 52.661 1.00 34.23 235 LYS A N 1
ATOM 1679 C CA . LYS A 1 235 ? 7.236 51.491 53.877 1.00 37.72 235 LYS A CA 1
ATOM 1680 C C . LYS A 1 235 ? 8.636 52.039 53.576 1.00 25.56 235 LYS A C 1
ATOM 1681 O O . LYS A 1 235 ? 9.566 51.884 54.377 1.00 28.67 235 LYS A O 1
ATOM 1687 N N . ASN A 1 236 ? 8.779 52.665 52.416 1.00 25.28 236 ASN A N 1
ATOM 1688 C CA . ASN A 1 236 ? 10.057 53.226 52.013 1.00 32.05 236 ASN A CA 1
ATOM 1689 C C . ASN A 1 236 ? 10.597 54.168 53.084 1.00 29.27 236 ASN A C 1
ATOM 1690 O O . ASN A 1 236 ? 11.790 54.184 53.351 1.00 34.43 236 ASN A O 1
ATOM 1695 N N . TYR A 1 237 ? 9.710 54.945 53.696 1.00 30.29 237 TYR A N 1
ATOM 1696 C CA . TYR A 1 237 ? 10.116 55.885 54.734 1.00 29.13 237 TYR A CA 1
ATOM 1697 C C . TYR A 1 237 ? 10.875 55.178 55.852 1.00 28.09 237 TYR A C 1
ATOM 1698 O O . TYR A 1 237 ? 11.898 55.663 56.311 1.00 30.91 237 TYR A O 1
ATOM 1707 N N . LYS A 1 238 ? 10.373 54.027 56.278 1.00 24.76 238 LYS A N 1
ATOM 1708 C CA . LYS A 1 238 ? 11.025 53.261 57.328 1.00 27.10 238 LYS A CA 1
ATOM 1709 C C . LYS A 1 238 ? 12.389 52.794 56.858 1.00 25.60 238 LYS A C 1
ATOM 1710 O O . LYS A 1 238 ? 13.402 52.979 57.549 1.00 26.74 238 LYS A O 1
ATOM 1716 N N . LYS A 1 239 ? 12.434 52.225 55.647 1.00 27.44 239 LYS A N 1
ATOM 1717 C CA . LYS A 1 239 ? 13.695 51.698 55.141 1.00 29.04 239 LYS A CA 1
ATOM 1718 C C . LYS A 1 239 ? 14.738 52.802 55.111 1.00 20.00 239 LYS A C 1
ATOM 1719 O O . LYS A 1 239 ? 15.871 52.620 55.596 1.00 25.92 239 LYS A O 1
ATOM 1725 N N . ILE A 1 240 ? 14.336 53.992 54.643 1.00 28.74 240 ILE A N 1
ATOM 1726 C CA . ILE A 1 240 ? 15.302 55.079 54.525 1.00 22.83 240 ILE A CA 1
ATOM 1727 C C . ILE A 1 240 ? 15.761 55.526 55.906 1.00 23.11 240 ILE A C 1
ATOM 1728 O O . ILE A 1 240 ? 16.967 55.681 56.147 1.00 23.24 240 ILE A O 1
ATOM 1733 N N . MET A 1 241 ? 14.825 55.658 56.861 1.00 23.66 241 MET A N 1
ATOM 1734 C CA . MET A 1 241 ? 15.244 56.039 58.211 1.00 22.03 241 MET A CA 1
ATOM 1735 C C . MET A 1 241 ? 16.259 55.043 58.745 1.00 24.96 241 MET A C 1
ATOM 1736 O O . MET A 1 241 ? 17.301 55.430 59.299 1.00 24.46 241 MET A O 1
ATOM 1741 N N . LEU A 1 242 ? 15.989 53.748 58.540 1.00 23.61 242 LEU A N 1
ATOM 1742 C CA . LEU A 1 242 ? 16.868 52.735 59.108 1.00 26.75 242 LEU A CA 1
ATOM 1743 C C . LEU A 1 242 ? 18.233 52.768 58.452 1.00 21.15 242 LEU A C 1
ATOM 1744 O O . LEU A 1 242 ? 19.242 52.496 59.115 1.00 24.41 242 LEU A O 1
ATOM 1749 N N . SER A 1 243 ? 18.297 53.141 57.167 1.00 25.96 243 SER A N 1
ATOM 1750 C CA . SER A 1 243 ? 19.601 53.217 56.522 1.00 22.03 243 SER A CA 1
ATOM 1751 C C . SER A 1 243 ? 20.423 54.366 57.101 1.00 20.04 243 SER A C 1
ATOM 1752 O O . SER A 1 243 ? 21.636 54.225 57.297 1.00 26.41 243 SER A O 1
ATOM 1755 N N . VAL A 1 244 ? 19.775 55.495 57.423 1.00 23.94 244 VAL A N 1
ATOM 1756 C CA . VAL A 1 244 ? 20.518 56.621 57.993 1.00 19.83 244 VAL A CA 1
ATOM 1757 C C . VAL A 1 244 ? 21.010 56.280 59.399 1.00 26.34 244 VAL A C 1
ATOM 1758 O O . VAL A 1 244 ? 22.179 56.503 59.745 1.00 27.03 244 VAL A O 1
ATOM 1762 N N . GLU A 1 245 ? 20.132 55.711 60.225 1.00 23.54 245 GLU A N 1
ATOM 1763 C CA . GLU A 1 245 ? 20.578 55.249 61.534 1.00 22.99 245 GLU A CA 1
ATOM 1764 C C . GLU A 1 245 ? 21.704 54.235 61.408 1.00 27.44 245 GLU A C 1
ATOM 1765 O O . GLU A 1 245 ? 22.628 54.224 62.240 1.00 23.87 245 GLU A O 1
ATOM 1771 N N . ALA A 1 246 ? 21.678 53.410 60.350 1.00 21.73 246 ALA A N 1
ATOM 1772 C CA . ALA A 1 246 ? 22.744 52.430 60.205 1.00 22.41 246 ALA A CA 1
ATOM 1773 C C . ALA A 1 246 ? 24.090 53.123 60.123 1.00 19.78 246 ALA A C 1
ATOM 1774 O O . ALA A 1 246 ? 25.061 52.679 60.747 1.00 24.41 246 ALA A O 1
ATOM 1776 N N . ILE A 1 247 ? 24.166 54.229 59.363 1.00 21.18 247 ILE A N 1
ATOM 1777 C CA . ILE A 1 247 ? 25.442 54.937 59.252 1.00 19.08 247 ILE A CA 1
ATOM 1778 C C . ILE A 1 247 ? 25.908 55.384 60.639 1.00 22.97 247 ILE A C 1
ATOM 1779 O O . ILE A 1 247 ? 27.067 55.188 61.027 1.00 20.46 247 ILE A O 1
ATOM 1784 N N . LYS A 1 248 ? 25.003 55.984 61.409 1.00 24.43 248 LYS A N 1
ATOM 1785 C CA . LYS A 1 248 ? 25.390 56.424 62.744 1.00 25.39 248 LYS A CA 1
ATOM 1786 C C . LYS A 1 248 ? 25.907 55.247 63.576 1.00 24.00 248 LYS A C 1
ATOM 1787 O O . LYS A 1 248 ? 26.957 55.352 64.228 1.00 27.28 248 LYS A O 1
ATOM 1793 N N . ASN A 1 249 ? 25.240 54.083 63.488 1.00 27.92 249 ASN A N 1
ATOM 1794 C CA . ASN A 1 249 ? 25.704 52.951 64.290 1.00 24.18 249 ASN A CA 1
ATOM 1795 C C . ASN A 1 249 ? 27.082 52.516 63.835 1.00 28.38 249 ASN A C 1
ATOM 1796 O O . ASN A 1 249 ? 27.965 52.254 64.666 1.00 24.67 249 ASN A O 1
ATOM 1801 N N . MET A 1 250 ? 27.294 52.482 62.504 1.00 26.16 250 MET A N 1
ATOM 1802 C CA . MET A 1 250 ? 28.587 52.068 61.973 1.00 23.13 250 MET A CA 1
ATOM 1803 C C . MET A 1 250 ? 29.686 53.022 62.430 1.00 24.08 250 MET A C 1
ATOM 1804 O O . MET A 1 250 ? 30.781 52.578 62.811 1.00 24.38 250 MET A O 1
ATOM 1809 N N . LEU A 1 251 ? 29.385 54.339 62.489 1.00 27.05 251 LEU A N 1
ATOM 1810 C CA . LEU A 1 251 ? 30.399 55.282 62.959 1.00 21.09 251 LEU A CA 1
ATOM 1811 C C . LEU A 1 251 ? 30.763 54.993 64.414 1.00 26.70 251 LEU A C 1
ATOM 1812 O O . LEU A 1 251 ? 31.951 54.969 64.769 1.00 26.00 251 LEU A O 1
ATOM 1817 N N . HIS A 1 252 ? 29.753 54.712 65.253 1.00 29.60 252 HIS A N 1
ATOM 1818 C CA . HIS A 1 252 ? 30.041 54.372 66.651 1.00 27.29 252 HIS A CA 1
ATOM 1819 C C . HIS A 1 252 ? 30.928 53.144 66.742 1.00 31.41 252 HIS A C 1
ATOM 1820 O O . HIS A 1 252 ? 31.788 53.066 67.624 1.00 28.18 252 HIS A O 1
ATOM 1827 N N . ILE A 1 253 ? 30.764 52.195 65.817 1.00 30.30 253 ILE A N 1
ATOM 1828 C CA . ILE A 1 253 ? 31.575 50.982 65.862 1.00 22.64 253 ILE A CA 1
ATOM 1829 C C . ILE A 1 253 ? 32.994 51.284 65.415 1.00 34.17 253 ILE A C 1
ATOM 1830 O O . ILE A 1 253 ? 33.967 50.858 66.050 1.00 26.95 253 ILE A O 1
ATOM 1835 N N . SER A 1 254 ? 33.136 52.026 64.305 1.00 29.30 254 SER A N 1
ATOM 1836 C CA . SER A 1 254 ? 34.468 52.186 63.742 1.00 22.07 254 SER A CA 1
ATOM 1837 C C . SER A 1 254 ? 35.243 53.287 64.440 1.00 24.87 254 SER A C 1
ATOM 1838 O O . SER A 1 254 ? 36.468 53.207 64.542 1.00 30.07 254 SER A O 1
ATOM 1841 N N . PHE A 1 255 ? 34.562 54.331 64.897 1.00 21.79 255 PHE A N 1
ATOM 1842 C CA . PHE A 1 255 ? 35.234 55.507 65.453 1.00 26.18 255 PHE A CA 1
ATOM 1843 C C . PHE A 1 255 ? 34.603 55.842 66.799 1.00 30.36 255 PHE A C 1
ATOM 1844 O O . PHE A 1 255 ? 33.944 56.883 66.964 1.00 25.69 255 PHE A O 1
ATOM 1852 N N . PRO A 1 256 ? 34.823 54.986 67.802 1.00 31.86 256 PRO A N 1
ATOM 1853 C CA . PRO A 1 256 ? 34.195 55.213 69.116 1.00 31.68 256 PRO A CA 1
ATOM 1854 C C . PRO A 1 256 ? 34.653 56.486 69.796 1.00 35.79 256 PRO A C 1
ATOM 1855 O O . PRO A 1 256 ? 33.983 56.952 70.727 1.00 29.92 256 PRO A O 1
ATOM 1859 N N . GLU A 1 257 ? 35.769 57.059 69.361 1.00 28.84 257 GLU A N 1
ATOM 1860 C CA . GLU A 1 257 ? 36.284 58.274 69.954 1.00 30.32 257 GLU A CA 1
ATOM 1861 C C . GLU A 1 257 ? 35.516 59.525 69.533 1.00 44.32 257 GLU A C 1
ATOM 1862 O O . GLU A 1 257 ? 35.780 60.596 70.086 1.00 40.59 257 GLU A O 1
ATOM 1868 N N . ILE A 1 258 ? 34.583 59.435 68.583 1.00 33.12 258 ILE A N 1
ATOM 1869 C CA . ILE A 1 258 ? 33.802 60.615 68.218 1.00 34.11 258 ILE A CA 1
ATOM 1870 C C . ILE A 1 258 ? 32.911 60.994 69.398 1.00 35.80 258 ILE A C 1
ATOM 1871 O O . ILE A 1 258 ? 32.116 60.178 69.878 1.00 29.83 258 ILE A O 1
ATOM 1876 N N . GLU A 1 259 ? 33.027 62.238 69.860 1.00 34.74 259 GLU A N 1
ATOM 1877 C CA . GLU A 1 259 ? 32.196 62.684 70.976 1.00 41.53 259 GLU A CA 1
ATOM 1878 C C . GLU A 1 259 ? 30.736 62.822 70.540 1.00 42.80 259 GLU A C 1
ATOM 1879 O O . GLU A 1 259 ? 30.447 63.259 69.424 1.00 35.38 259 GLU A O 1
ATOM 1885 N N . GLU A 1 260 ? 29.806 62.415 71.417 1.00 33.07 260 GLU A N 1
ATOM 1886 C CA . GLU A 1 260 ? 28.401 62.339 71.006 1.00 42.40 260 GLU A CA 1
ATOM 1887 C C . GLU A 1 260 ? 27.868 63.676 70.499 1.00 37.15 260 GLU A C 1
ATOM 1888 O O . GLU A 1 260 ? 27.135 63.716 69.502 1.00 39.89 260 GLU A O 1
ATOM 1894 N N . GLU A 1 261 ? 28.248 64.786 71.135 1.00 33.99 261 GLU A N 1
ATOM 1895 C CA . GLU A 1 261 ? 27.734 66.073 70.666 1.00 43.26 261 GLU A CA 1
ATOM 1896 C C . GLU A 1 261 ? 28.139 66.372 69.220 1.00 36.38 261 GLU A C 1
ATOM 1897 O O . GLU A 1 261 ? 27.409 67.073 68.505 1.00 40.45 261 GLU A O 1
ATOM 1903 N N . ASP A 1 262 ? 29.246 65.800 68.743 1.00 34.08 262 ASP A N 1
ATOM 1904 C CA . ASP A 1 262 ? 29.665 66.073 67.366 1.00 33.92 262 ASP A CA 1
ATOM 1905 C C . ASP A 1 262 ? 28.765 65.412 66.326 1.00 37.61 262 ASP A C 1
ATOM 1906 O O . ASP A 1 262 ? 28.819 65.794 65.152 1.00 37.48 262 ASP A O 1
ATOM 1911 N N . TYR A 1 263 ? 27.939 64.438 66.714 1.00 30.57 263 TYR A N 1
ATOM 1912 C CA . TYR A 1 263 ? 26.933 63.946 65.785 1.00 36.80 263 TYR A CA 1
ATOM 1913 C C . TYR A 1 263 ? 25.825 64.965 65.537 1.00 33.14 263 TYR A C 1
ATOM 1914 O O . TYR A 1 263 ? 24.965 64.731 64.676 1.00 39.30 263 TYR A O 1
ATOM 1923 N N . ASN A 1 264 ? 25.809 66.049 66.304 1.00 31.08 264 ASN A N 1
ATOM 1924 C CA . ASN A 1 264 ? 24.804 67.105 66.286 1.00 41.90 264 ASN A CA 1
ATOM 1925 C C . ASN A 1 264 ? 25.440 68.468 65.974 1.00 34.30 264 ASN A C 1
ATOM 1926 O O . ASN A 1 264 ? 25.046 69.509 66.511 1.00 38.51 264 ASN A O 1
ATOM 1931 N N . TYR A 1 265 ? 26.445 68.451 65.094 1.00 34.09 265 TYR A N 1
ATOM 1932 C CA . TYR A 1 265 ? 27.177 69.645 64.671 1.00 28.11 265 TYR A CA 1
ATOM 1933 C C . TYR A 1 265 ? 26.289 70.856 64.400 1.00 28.23 265 TYR A C 1
ATOM 1934 O O . TYR A 1 265 ? 26.554 71.960 64.884 1.00 28.32 265 TYR A O 1
ATOM 1943 N N . PHE A 1 266 ? 25.250 70.674 63.585 1.00 25.01 266 PHE A N 1
ATOM 1944 C CA . PHE A 1 266 ? 24.463 71.823 63.175 1.00 30.62 266 PHE A CA 1
ATOM 1945 C C . PHE A 1 266 ? 23.769 72.463 64.369 1.00 27.74 266 PHE A C 1
ATOM 1946 O O . PHE A 1 266 ? 23.684 73.695 64.450 1.00 26.55 266 PHE A O 1
ATOM 1954 N N . GLU A 1 267 ? 23.315 71.651 65.331 1.00 34.50 267 GLU A N 1
ATOM 1955 C CA . GLU A 1 267 ? 22.749 72.229 66.548 1.00 35.05 267 GLU A CA 1
ATOM 1956 C C . GLU A 1 267 ? 23.772 73.134 67.218 1.00 36.81 267 GLU A C 1
ATOM 1957 O O . GLU A 1 267 ? 23.485 74.299 67.535 1.00 34.72 267 GLU A O 1
ATOM 1963 N N . GLU A 1 268 ? 24.994 72.621 67.385 1.00 40.12 268 GLU A N 1
ATOM 1964 C CA . GLU A 1 268 ? 26.075 73.419 67.948 1.00 34.81 268 GLU A CA 1
ATOM 1965 C C . GLU A 1 268 ? 26.304 74.660 67.110 1.00 31.57 268 GLU A C 1
ATOM 1966 O O . GLU A 1 268 ? 26.366 75.784 67.630 1.00 34.35 268 GLU A O 1
ATOM 1972 N N . LYS A 1 269 ? 26.362 74.485 65.791 1.00 28.83 269 LYS A N 1
ATOM 1973 C CA . LYS A 1 269 ? 26.619 75.645 64.959 1.00 31.59 269 LYS A CA 1
ATOM 1974 C C . LYS A 1 269 ? 25.489 76.647 65.101 1.00 27.88 269 LYS A C 1
ATOM 1975 O O . LYS A 1 269 ? 25.732 77.862 65.189 1.00 24.74 269 LYS A O 1
ATOM 1981 N N . ASN A 1 270 ? 24.241 76.161 65.185 1.00 26.33 270 ASN A N 1
ATOM 1982 C CA . ASN A 1 270 ? 23.173 77.143 65.288 1.00 29.94 270 ASN A CA 1
ATOM 1983 C C . ASN A 1 270 ? 23.286 77.903 66.600 1.00 29.41 270 ASN A C 1
ATOM 1984 O O . ASN A 1 270 ? 22.988 79.098 66.645 1.00 29.81 270 ASN A O 1
ATOM 1989 N N . LYS A 1 271 ? 23.748 77.234 67.662 1.00 32.67 271 LYS A N 1
ATOM 1990 C CA . LYS A 1 271 ? 23.961 77.940 68.920 1.00 34.42 271 LYS A CA 1
ATOM 1991 C C . LYS A 1 271 ? 24.884 79.131 68.709 1.00 32.70 271 LYS A C 1
ATOM 1992 O O . LYS A 1 271 ? 24.567 80.261 69.111 1.00 32.64 271 LYS A O 1
ATOM 1998 N N . GLU A 1 272 ? 26.002 78.910 68.006 1.00 34.39 272 GLU A N 1
ATOM 1999 C CA . GLU A 1 272 ? 26.927 80.002 67.746 1.00 33.29 272 GLU A CA 1
ATOM 2000 C C . GLU A 1 272 ? 26.235 81.113 66.976 1.00 33.96 272 GLU A C 1
ATOM 2001 O O . GLU A 1 272 ? 26.352 82.296 67.331 1.00 34.08 272 GLU A O 1
ATOM 2007 N N . PHE A 1 273 ? 25.472 80.758 65.932 1.00 30.90 273 PHE A N 1
ATOM 2008 C CA . PHE A 1 273 ? 24.841 81.825 65.167 1.00 27.44 273 PHE A CA 1
ATOM 2009 C C . PHE A 1 273 ? 23.878 82.592 66.052 1.00 32.88 273 PHE A C 1
ATOM 2010 O O . PHE A 1 273 ? 23.787 83.821 65.958 1.00 28.17 273 PHE A O 1
ATOM 2018 N N . LYS A 1 274 ? 23.172 81.881 66.943 1.00 32.77 274 LYS A N 1
ATOM 2019 C CA . LYS A 1 274 ? 22.208 82.563 67.791 1.00 37.53 274 LYS A CA 1
ATOM 2020 C C . LYS A 1 274 ? 22.905 83.569 68.693 1.00 38.70 274 LYS A C 1
ATOM 2021 O O . LYS A 1 274 ? 22.377 84.661 68.925 1.00 33.30 274 LYS A O 1
ATOM 2027 N N . GLU A 1 275 ? 24.121 83.254 69.143 1.00 36.31 275 GLU A N 1
ATOM 2028 C CA . GLU A 1 275 ? 24.818 84.197 70.004 1.00 47.57 275 GLU A CA 1
ATOM 2029 C C . GLU A 1 275 ? 25.243 85.434 69.231 1.00 43.10 275 GLU A C 1
ATOM 2030 O O . GLU A 1 275 ? 25.270 86.533 69.800 1.00 47.87 275 GLU A O 1
ATOM 2036 N N . LEU A 1 276 ? 25.548 85.285 67.934 1.00 35.55 276 LEU A N 1
ATOM 2037 C CA . LEU A 1 276 ? 25.882 86.455 67.125 1.00 36.61 276 LEU A CA 1
ATOM 2038 C C . LEU A 1 276 ? 24.653 87.293 66.837 1.00 37.57 276 LEU A C 1
ATOM 2039 O O . LEU A 1 276 ? 24.760 88.511 66.676 1.00 36.63 276 LEU A O 1
ATOM 2044 N N . LEU A 1 277 ? 23.486 86.668 66.764 1.00 34.93 277 LEU A N 1
ATOM 2045 C CA . LEU A 1 277 ? 22.253 87.375 66.463 1.00 36.93 277 LEU A CA 1
ATOM 2046 C C . LEU A 1 277 ? 21.572 87.955 67.708 1.00 37.49 277 LEU A C 1
ATOM 2047 O O . LEU A 1 277 ? 20.414 88.363 67.630 1.00 41.25 277 LEU A O 1
ATOM 2052 N N . GLU A 1 278 ? 22.234 87.989 68.853 1.00 40.98 278 GLU A N 1
ATOM 2053 C CA . GLU A 1 278 ? 21.505 88.443 70.036 1.00 54.24 278 GLU A CA 1
ATOM 2054 C C . GLU A 1 278 ? 21.810 89.912 70.307 1.00 53.31 278 GLU A C 1
ATOM 2055 O O . GLU A 1 278 ? 21.975 90.704 69.375 1.00 47.06 278 GLU A O 1
ATOM 2061 N N . GLU B 1 31 ? 0.360 101.633 62.502 1.00 89.88 31 GLU B N 1
ATOM 2062 C CA . GLU B 1 31 ? -0.748 100.683 62.433 1.00 96.63 31 GLU B CA 1
ATOM 2063 C C . GLU B 1 31 ? -0.728 99.908 61.112 1.00 100.82 31 GLU B C 1
ATOM 2064 O O . GLU B 1 31 ? -0.397 98.721 61.074 1.00 82.73 31 GLU B O 1
ATOM 2070 N N . ILE B 1 32 ? -1.095 100.594 60.029 1.00 109.64 32 ILE B N 1
ATOM 2071 C CA . ILE B 1 32 ? -1.014 100.007 58.695 1.00 95.27 32 ILE B CA 1
ATOM 2072 C C . ILE B 1 32 ? 0.302 100.335 57.993 1.00 86.61 32 ILE B C 1
ATOM 2073 O O . ILE B 1 32 ? 0.704 99.600 57.078 1.00 79.68 32 ILE B O 1
ATOM 2078 N N . ASN B 1 33 ? 0.976 101.422 58.386 1.00 89.30 33 ASN B N 1
ATOM 2079 C CA . ASN B 1 33 ? 2.283 101.735 57.816 1.00 84.41 33 ASN B CA 1
ATOM 2080 C C . ASN B 1 33 ? 3.273 100.619 58.115 1.00 67.77 33 ASN B C 1
ATOM 2081 O O . ASN B 1 33 ? 4.075 100.230 57.255 1.00 60.10 33 ASN B O 1
ATOM 2086 N N . ILE B 1 34 ? 3.220 100.090 59.338 1.00 57.50 34 ILE B N 1
ATOM 2087 C CA . ILE B 1 34 ? 4.139 99.035 59.744 1.00 66.63 34 ILE B CA 1
ATOM 2088 C C . ILE B 1 34 ? 3.924 97.790 58.889 1.00 62.75 34 ILE B C 1
ATOM 2089 O O . ILE B 1 34 ? 4.876 97.226 58.336 1.00 50.53 34 ILE B O 1
ATOM 2094 N N . LEU B 1 35 ? 2.666 97.343 58.772 1.00 54.94 35 LEU B N 1
ATOM 2095 C CA . LEU B 1 35 ? 2.355 96.182 57.940 1.00 61.79 35 LEU B CA 1
ATOM 2096 C C . LEU B 1 35 ? 2.742 96.408 56.476 1.00 64.31 35 LEU B C 1
ATOM 2097 O O . LEU B 1 35 ? 3.242 95.487 55.815 1.00 58.42 35 LEU B O 1
ATOM 2102 N N . SER B 1 36 ? 2.540 97.626 55.953 1.00 58.99 36 SER B N 1
ATOM 2103 C CA . SER B 1 36 ? 2.946 97.905 54.574 1.00 52.48 36 SER B CA 1
ATOM 2104 C C . SER B 1 36 ? 4.450 97.769 54.404 1.00 41.29 36 SER B C 1
ATOM 2105 O O . SER B 1 36 ? 4.922 97.176 53.423 1.00 49.67 36 SER B O 1
ATOM 2108 N N . PHE B 1 37 ? 5.217 98.298 55.358 1.00 44.15 37 PHE B N 1
ATOM 2109 C CA . PHE B 1 37 ? 6.669 98.171 55.301 1.00 51.11 37 PHE B CA 1
ATOM 2110 C C . PHE B 1 37 ? 7.112 96.704 55.379 1.00 42.86 37 PHE B C 1
ATOM 2111 O O . PHE B 1 37 ? 7.933 96.251 54.569 1.00 43.37 37 PHE B O 1
ATOM 2119 N N . ARG B 1 38 ? 6.566 95.971 56.334 1.00 43.94 38 ARG B N 1
ATOM 2120 C CA . ARG B 1 38 ? 6.898 94.568 56.508 1.00 50.50 38 ARG B CA 1
ATOM 2121 C C . ARG B 1 38 ? 6.631 93.766 55.235 1.00 41.76 38 ARG B C 1
ATOM 2122 O O . ARG B 1 38 ? 7.453 92.959 54.811 1.00 40.88 38 ARG B O 1
ATOM 2130 N N . GLU B 1 39 ? 5.471 94.002 54.634 1.00 37.08 39 GLU B N 1
ATOM 2131 C CA . GLU B 1 39 ? 5.030 93.279 53.454 1.00 40.93 39 GLU B CA 1
ATOM 2132 C C . GLU B 1 39 ? 5.876 93.632 52.226 1.00 47.44 39 GLU B C 1
ATOM 2133 O O . GLU B 1 39 ? 6.250 92.743 51.441 1.00 40.19 39 GLU B O 1
ATOM 2139 N N . ALA B 1 40 ? 6.213 94.914 52.049 1.00 39.85 40 ALA B N 1
ATOM 2140 C CA . ALA B 1 40 ? 7.048 95.294 50.908 1.00 42.44 40 ALA B CA 1
ATOM 2141 C C . ALA B 1 40 ? 8.450 94.709 51.044 1.00 38.96 40 ALA B C 1
ATOM 2142 O O . ALA B 1 40 ? 9.059 94.245 50.062 1.00 42.81 40 ALA B O 1
ATOM 2144 N N . MET B 1 41 ? 8.965 94.719 52.267 1.00 39.85 41 MET B N 1
ATOM 2145 C CA . MET B 1 41 ? 10.284 94.170 52.529 1.00 44.84 41 MET B CA 1
ATOM 2146 C C . MET B 1 41 ? 10.318 92.658 52.308 1.00 34.38 41 MET B C 1
ATOM 2147 O O . MET B 1 41 ? 11.284 92.128 51.743 1.00 32.60 41 MET B O 1
ATOM 2152 N N . ILE B 1 42 ? 9.284 91.948 52.765 1.00 28.03 42 ILE B N 1
ATOM 2153 C CA . ILE B 1 42 ? 9.197 90.506 52.530 1.00 37.86 42 ILE B CA 1
ATOM 2154 C C . ILE B 1 42 ? 9.141 90.218 51.042 1.00 36.89 42 ILE B C 1
ATOM 2155 O O . ILE B 1 42 ? 9.754 89.265 50.550 1.00 32.96 42 ILE B O 1
ATOM 2160 N N . ARG B 1 43 ? 8.407 91.044 50.304 1.00 36.72 43 ARG B N 1
ATOM 2161 C CA . ARG B 1 43 ? 8.322 90.886 48.859 1.00 36.90 43 ARG B CA 1
ATOM 2162 C C . ARG B 1 43 ? 9.709 90.951 48.210 1.00 32.86 43 ARG B C 1
ATOM 2163 O O . ARG B 1 43 ? 10.072 90.079 47.404 1.00 38.77 43 ARG B O 1
ATOM 2171 N N . SER B 1 44 ? 10.526 91.949 48.574 1.00 28.59 44 SER B N 1
ATOM 2172 C CA . SER B 1 44 ? 11.865 91.999 47.970 1.00 36.24 44 SER B CA 1
ATOM 2173 C C . SER B 1 44 ? 12.744 90.831 48.430 1.00 36.15 44 SER B C 1
ATOM 2174 O O . SER B 1 44 ? 13.539 90.291 47.644 1.00 38.59 44 SER B O 1
ATOM 2177 N N . GLN B 1 45 ? 12.622 90.434 49.702 1.00 37.59 45 GLN B N 1
ATOM 2178 C CA . GLN B 1 45 ? 13.397 89.302 50.214 1.00 34.55 45 GLN B CA 1
ATOM 2179 C C . GLN B 1 45 ? 13.077 88.022 49.449 1.00 34.69 45 GLN B C 1
ATOM 2180 O O . GLN B 1 45 ? 13.981 87.296 49.007 1.00 33.41 45 GLN B O 1
ATOM 2186 N N . ILE B 1 46 ? 11.786 87.756 49.248 1.00 28.29 46 ILE B N 1
ATOM 2187 C CA . ILE B 1 46 ? 11.375 86.570 48.515 1.00 34.40 46 ILE B CA 1
ATOM 2188 C C . ILE B 1 46 ? 11.909 86.624 47.096 1.00 40.89 46 ILE B C 1
ATOM 2189 O O . ILE B 1 46 ? 12.398 85.623 46.581 1.00 38.38 46 ILE B O 1
ATOM 2194 N N . LEU B 1 47 ? 11.856 87.798 46.453 1.00 35.81 47 LEU B N 1
ATOM 2195 C CA . LEU B 1 47 ? 12.504 87.959 45.149 1.00 42.18 47 LEU B CA 1
ATOM 2196 C C . LEU B 1 47 ? 13.972 87.534 45.155 1.00 41.62 47 LEU B C 1
ATOM 2197 O O . LEU B 1 47 ? 14.434 86.852 44.230 1.00 36.62 47 LEU B O 1
ATOM 2202 N N . GLY B 1 48 ? 14.736 87.936 46.169 1.00 35.34 48 GLY B N 1
ATOM 2203 C CA . GLY B 1 48 ? 16.136 87.520 46.205 1.00 35.01 48 GLY B CA 1
ATOM 2204 C C . GLY B 1 48 ? 16.284 86.012 46.338 1.00 38.52 48 GLY B C 1
ATOM 2205 O O . GLY B 1 48 ? 17.087 85.372 45.632 1.00 32.30 48 GLY B O 1
ATOM 2206 N N . LEU B 1 49 ? 15.495 85.423 47.242 1.00 33.43 49 LEU B N 1
ATOM 2207 C CA . LEU B 1 49 ? 15.564 83.983 47.488 1.00 33.35 49 LEU B CA 1
ATOM 2208 C C . LEU B 1 49 ? 15.162 83.186 46.252 1.00 35.28 49 LEU B C 1
ATOM 2209 O O . LEU B 1 49 ? 15.837 82.227 45.874 1.00 31.44 49 LEU B O 1
ATOM 2214 N N . ILE B 1 50 ? 14.047 83.567 45.626 1.00 37.33 50 ILE B N 1
ATOM 2215 C CA . ILE B 1 50 ? 13.587 82.942 44.390 1.00 31.89 50 ILE B CA 1
ATOM 2216 C C . ILE B 1 50 ? 14.663 83.048 43.325 1.00 37.25 50 ILE B C 1
ATOM 2217 O O . ILE B 1 50 ? 14.925 82.089 42.590 1.00 39.68 50 ILE B O 1
ATOM 2222 N N . ASP B 1 51 ? 15.324 84.207 43.240 1.00 38.01 51 ASP B N 1
ATOM 2223 C CA . ASP B 1 51 ? 16.408 84.334 42.279 1.00 36.53 51 ASP B CA 1
ATOM 2224 C C . ASP B 1 51 ? 17.492 83.299 42.522 1.00 42.64 51 ASP B C 1
ATOM 2225 O O . ASP B 1 51 ? 18.116 82.838 41.561 1.00 37.23 51 ASP B O 1
ATOM 2230 N N . ASN B 1 52 ? 17.707 82.884 43.778 1.00 38.43 52 ASN B N 1
ATOM 2231 C CA . ASN B 1 52 ? 18.693 81.834 44.037 1.00 33.51 52 ASN B CA 1
ATOM 2232 C C . ASN B 1 52 ? 18.080 80.434 44.156 1.00 37.16 52 ASN B C 1
ATOM 2233 O O . ASN B 1 52 ? 18.723 79.533 44.707 1.00 28.32 52 ASN B O 1
ATOM 2238 N N . TYR B 1 53 ? 16.846 80.245 43.698 1.00 28.28 53 TYR B N 1
ATOM 2239 C CA . TYR B 1 53 ? 16.142 78.959 43.707 1.00 28.04 53 TYR B CA 1
ATOM 2240 C C . TYR B 1 53 ? 15.896 78.449 45.118 1.00 35.19 53 TYR B C 1
ATOM 2241 O O . TYR B 1 53 ? 15.749 77.241 45.333 1.00 27.43 53 TYR B O 1
ATOM 2250 N N . ASP B 1 54 ? 15.857 79.340 46.103 1.00 29.12 54 ASP B N 1
ATOM 2251 C CA . ASP B 1 54 ? 15.592 78.915 47.473 1.00 27.94 54 ASP B CA 1
ATOM 2252 C C . ASP B 1 54 ? 14.099 79.041 47.757 1.00 30.48 54 ASP B C 1
ATOM 2253 O O . ASP B 1 54 ? 13.629 79.951 48.447 1.00 29.93 54 ASP B O 1
ATOM 2258 N N . TYR B 1 55 ? 13.356 78.087 47.191 1.00 27.16 55 TYR B N 1
ATOM 2259 C CA . TYR B 1 55 ? 11.903 78.104 47.278 1.00 27.54 55 TYR B CA 1
ATOM 2260 C C . TYR B 1 55 ? 11.423 77.771 48.677 1.00 31.29 55 TYR B C 1
ATOM 2261 O O . TYR B 1 55 ? 10.389 78.290 49.123 1.00 30.96 55 TYR B O 1
ATOM 2270 N N . GLU B 1 56 ? 12.146 76.901 49.375 1.00 29.55 56 GLU B N 1
ATOM 2271 C CA . GLU B 1 56 ? 11.752 76.547 50.727 1.00 28.31 56 GLU B CA 1
ATOM 2272 C C . GLU B 1 56 ? 11.955 77.731 51.674 1.00 25.74 56 GLU B C 1
ATOM 2273 O O . GLU B 1 56 ? 11.121 77.985 52.548 1.00 32.14 56 GLU B O 1
ATOM 2279 N N . GLY B 1 57 ? 13.042 78.482 51.498 1.00 25.29 57 GLY B N 1
ATOM 2280 C CA . GLY B 1 57 ? 13.210 79.701 52.277 1.00 27.83 57 GLY B CA 1
ATOM 2281 C C . GLY B 1 57 ? 12.138 80.739 51.983 1.00 30.66 57 GLY B C 1
ATOM 2282 O O . GLY B 1 57 ? 11.602 81.364 52.906 1.00 25.72 57 GLY B O 1
ATOM 2283 N N . ALA B 1 58 ? 11.798 80.930 50.697 1.00 24.30 58 ALA B N 1
ATOM 2284 C CA . ALA B 1 58 ? 10.723 81.862 50.347 1.00 24.06 58 ALA B CA 1
ATOM 2285 C C . ALA B 1 58 ? 9.419 81.469 51.033 1.00 26.62 58 ALA B C 1
ATOM 2286 O O . ALA B 1 58 ? 8.715 82.313 51.616 1.00 28.17 58 ALA B O 1
ATOM 2288 N N . LEU B 1 59 ? 9.088 80.177 50.981 1.00 26.43 59 LEU B N 1
ATOM 2289 C CA . LEU B 1 59 ? 7.908 79.688 51.685 1.00 28.31 59 LEU B CA 1
ATOM 2290 C C . LEU B 1 59 ? 7.990 80.010 53.173 1.00 32.69 59 LEU B C 1
ATOM 2291 O O . LEU B 1 59 ? 7.008 80.456 53.782 1.00 28.94 59 LEU B O 1
ATOM 2296 N N . ASN B 1 60 ? 9.167 79.812 53.767 1.00 23.61 60 ASN B N 1
ATOM 2297 C CA . ASN B 1 60 ? 9.355 80.134 55.180 1.00 26.90 60 ASN B CA 1
ATOM 2298 C C . ASN B 1 60 ? 9.014 81.600 55.465 1.00 29.27 60 ASN B C 1
ATOM 2299 O O . ASN B 1 60 ? 8.301 81.897 56.431 1.00 28.35 60 ASN B O 1
ATOM 2304 N N . LEU B 1 61 ? 9.469 82.527 54.613 1.00 27.53 61 LEU B N 1
ATOM 2305 C CA . LEU B 1 61 ? 9.198 83.940 54.880 1.00 31.81 61 LEU B CA 1
ATOM 2306 C C . LEU B 1 61 ? 7.724 84.290 54.725 1.00 35.41 61 LEU B C 1
ATOM 2307 O O . LEU B 1 61 ? 7.237 85.209 55.401 1.00 34.36 61 LEU B O 1
ATOM 2312 N N . VAL B 1 62 ? 7.009 83.641 53.797 1.00 31.39 62 VAL B N 1
ATOM 2313 C CA . VAL B 1 62 ? 5.614 84.031 53.578 1.00 29.98 62 VAL B CA 1
ATOM 2314 C C . VAL B 1 62 ? 4.587 83.227 54.383 1.00 30.12 62 VAL B C 1
ATOM 2315 O O . VAL B 1 62 ? 3.414 83.628 54.455 1.00 33.63 62 VAL B O 1
ATOM 2319 N N . SER B 1 63 ? 4.986 82.137 55.035 1.00 26.10 63 SER B N 1
ATOM 2320 C CA . SER B 1 63 ? 3.996 81.178 55.526 1.00 30.51 63 SER B CA 1
ATOM 2321 C C . SER B 1 63 ? 3.096 81.744 56.629 1.00 30.66 63 SER B C 1
ATOM 2322 O O . SER B 1 63 ? 1.922 81.372 56.727 1.00 32.74 63 SER B O 1
ATOM 2325 N N . ASN B 1 64 ? 3.618 82.609 57.488 1.00 29.22 64 ASN B N 1
ATOM 2326 C CA . ASN B 1 64 ? 2.855 83.091 58.637 1.00 30.70 64 ASN B CA 1
ATOM 2327 C C . ASN B 1 64 ? 2.217 84.460 58.383 1.00 31.61 64 ASN B C 1
ATOM 2328 O O . ASN B 1 64 ? 1.747 85.090 59.331 1.00 32.18 64 ASN B O 1
ATOM 2333 N N . GLN B 1 65 ? 2.281 84.973 57.152 1.00 28.56 65 GLN B N 1
ATOM 2334 C CA . GLN B 1 65 ? 1.817 86.319 56.819 1.00 28.95 65 GLN B CA 1
ATOM 2335 C C . GLN B 1 65 ? 0.327 86.280 56.491 1.00 35.24 65 GLN B C 1
ATOM 2336 O O . GLN B 1 65 ? -0.091 85.532 55.604 1.00 37.90 65 GLN B O 1
ATOM 2342 N N . LYS B 1 66 ? -0.482 87.042 57.236 1.00 36.39 66 LYS B N 1
ATOM 2343 C CA . LYS B 1 66 ? -1.933 86.870 57.141 1.00 38.05 66 LYS B CA 1
ATOM 2344 C C . LYS B 1 66 ? -2.549 87.457 55.868 1.00 38.36 66 LYS B C 1
ATOM 2345 O O . LYS B 1 66 ? -3.135 86.724 55.066 1.00 55.25 66 LYS B O 1
ATOM 2351 N N . SER B 1 67 ? -2.458 88.770 55.660 1.00 41.96 67 SER B N 1
ATOM 2352 C CA . SER B 1 67 ? -3.225 89.382 54.574 1.00 64.08 67 SER B CA 1
ATOM 2353 C C . SER B 1 67 ? -2.407 89.623 53.308 1.00 60.30 67 SER B C 1
ATOM 2354 O O . SER B 1 67 ? -2.779 90.471 52.488 1.00 70.09 67 SER B O 1
ATOM 2357 N N . PHE B 1 68 ? -1.342 88.861 53.110 1.00 46.90 68 PHE B N 1
ATOM 2358 C CA . PHE B 1 68 ? -0.409 89.103 52.017 1.00 43.15 68 PHE B CA 1
ATOM 2359 C C . PHE B 1 68 ? -1.004 88.732 50.657 1.00 37.59 68 PHE B C 1
ATOM 2360 O O . PHE B 1 68 ? -1.539 87.638 50.454 1.00 37.18 68 PHE B O 1
ATOM 2368 N N . ARG B 1 69 ? -0.944 89.697 49.741 1.00 39.75 69 ARG B N 1
ATOM 2369 C CA . ARG B 1 69 ? -1.574 89.582 48.430 1.00 48.77 69 ARG B CA 1
ATOM 2370 C C . ARG B 1 69 ? -1.024 88.380 47.664 1.00 40.14 69 ARG B C 1
ATOM 2371 O O . ARG B 1 69 ? 0.194 88.205 47.553 1.00 37.65 69 ARG B O 1
ATOM 2379 N N . ASN B 1 70 ? -1.937 87.562 47.131 1.00 34.14 70 ASN B N 1
ATOM 2380 C CA . ASN B 1 70 ? -1.649 86.280 46.485 1.00 46.72 70 ASN B CA 1
ATOM 2381 C C . ASN B 1 70 ? -0.939 85.295 47.413 1.00 39.11 70 ASN B C 1
ATOM 2382 O O . ASN B 1 70 ? -0.287 84.360 46.942 1.00 37.31 70 ASN B O 1
ATOM 2387 N N . GLY B 1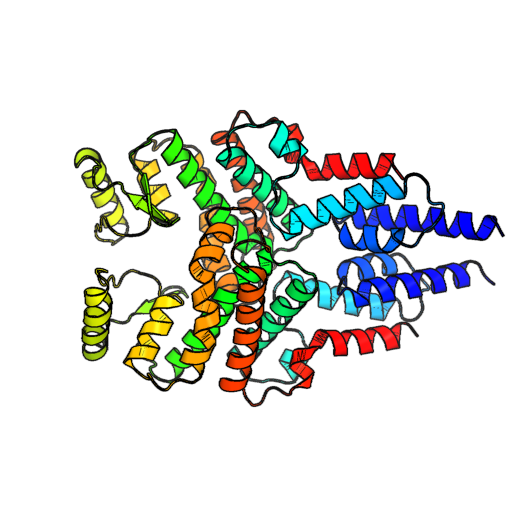 71 ? -1.057 85.479 48.728 1.00 43.23 71 GLY B N 1
ATOM 2388 C CA . GLY B 1 71 ? -0.322 84.631 49.657 1.00 35.63 71 GLY B CA 1
ATOM 2389 C C . GLY B 1 71 ? -0.684 83.161 49.557 1.00 38.66 71 GLY B C 1
ATOM 2390 O O . GLY B 1 71 ? 0.188 82.293 49.632 1.00 37.20 71 GLY B O 1
ATOM 2391 N N . LYS B 1 72 ? -1.970 82.858 49.378 1.00 40.86 72 LYS B N 1
ATOM 2392 C CA . LYS B 1 72 ? -2.400 81.463 49.358 1.00 48.33 72 LYS B CA 1
ATOM 2393 C C . LYS B 1 72 ? -1.889 80.746 48.115 1.00 48.23 72 LYS B C 1
ATOM 2394 O O . LYS B 1 72 ? -1.404 79.605 48.189 1.00 43.23 72 LYS B O 1
ATOM 2400 N N . LEU B 1 73 ? -2.002 81.400 46.964 1.00 38.74 73 LEU B N 1
ATOM 2401 C CA . LEU B 1 73 ? -1.514 80.820 45.722 1.00 30.38 73 LEU B CA 1
ATOM 2402 C C . LEU B 1 73 ? 0.007 80.728 45.728 1.00 31.03 73 LEU B C 1
ATOM 2403 O O . LEU B 1 73 ? 0.588 79.750 45.240 1.00 34.15 73 LEU B O 1
ATOM 2408 N N . LEU B 1 74 ? 0.662 81.740 46.285 1.00 30.47 74 LEU B N 1
ATOM 2409 C CA . LEU B 1 74 ? 2.110 81.719 46.385 1.00 35.36 74 LEU B CA 1
ATOM 2410 C C . LEU B 1 74 ? 2.571 80.553 47.252 1.00 33.34 74 LEU B C 1
ATOM 2411 O O . LEU B 1 74 ? 3.508 79.825 46.900 1.00 29.28 74 LEU B O 1
ATOM 2416 N N . ARG B 1 75 ? 1.914 80.365 48.398 1.00 30.47 75 ARG B N 1
ATOM 2417 C CA . ARG B 1 75 ? 2.267 79.271 49.293 1.00 30.38 75 ARG B CA 1
ATOM 2418 C C . ARG B 1 75 ? 2.054 77.920 48.620 1.00 31.78 75 ARG B C 1
ATOM 2419 O O . ARG B 1 75 ? 2.933 77.050 48.670 1.00 31.21 75 ARG B O 1
ATOM 2427 N N . LYS B 1 76 ? 0.909 77.738 47.956 1.00 30.74 76 LYS B N 1
ATOM 2428 C CA . LYS B 1 76 ? 0.643 76.476 47.264 1.00 33.68 76 LYS B CA 1
ATOM 2429 C C . LYS B 1 76 ? 1.714 76.175 46.218 1.00 31.39 76 LYS B C 1
ATOM 2430 O O . LYS B 1 76 ? 2.193 75.038 46.108 1.00 33.04 76 LYS B O 1
ATOM 2436 N N . LYS B 1 77 ? 2.088 77.179 45.422 1.00 32.16 77 LYS B N 1
ATOM 2437 C CA . LYS B 1 77 ? 3.023 76.917 44.324 1.00 30.80 77 LYS B CA 1
ATOM 2438 C C . LYS B 1 77 ? 4.446 76.670 44.835 1.00 27.24 77 LYS B C 1
ATOM 2439 O O . LYS B 1 77 ? 5.162 75.804 44.306 1.00 27.13 77 LYS B O 1
ATOM 2445 N N . LEU B 1 78 ? 4.874 77.425 45.856 1.00 27.80 78 LEU B N 1
ATOM 2446 C CA . LEU B 1 78 ? 6.189 77.185 46.452 1.00 27.29 78 LEU B CA 1
ATOM 2447 C C . LEU B 1 78 ? 6.262 75.819 47.108 1.00 24.59 78 LEU B C 1
ATOM 2448 O O . LEU B 1 78 ? 7.306 75.151 47.068 1.00 29.37 78 LEU B O 1
ATOM 2453 N N . LEU B 1 79 ? 5.177 75.406 47.760 1.00 27.05 79 LEU B N 1
ATOM 2454 C CA . LEU B 1 79 ? 5.183 74.119 48.441 1.00 29.75 79 LEU B CA 1
ATOM 2455 C C . LEU B 1 79 ? 5.205 72.966 47.443 1.00 27.30 79 LEU B C 1
ATOM 2456 O O . LEU B 1 79 ? 6.013 72.035 47.577 1.00 23.85 79 LEU B O 1
ATOM 2461 N N . SER B 1 80 ? 4.331 73.005 46.422 1.00 27.97 80 SER B N 1
ATOM 2462 C CA . SER B 1 80 ? 4.345 71.902 45.458 1.00 29.66 80 SER B CA 1
ATOM 2463 C C . SER B 1 80 ? 5.691 71.826 44.743 1.00 28.97 80 SER B C 1
ATOM 2464 O O . SER B 1 80 ? 6.213 70.732 44.517 1.00 26.62 80 SER B O 1
ATOM 2467 N N . LEU B 1 81 ? 6.273 72.977 44.392 1.00 27.59 81 LEU B N 1
ATOM 2468 C CA . LEU B 1 81 ? 7.587 72.966 43.749 1.00 28.84 81 LEU B CA 1
ATOM 2469 C C . LEU B 1 81 ? 8.656 72.348 44.658 1.00 30.75 81 LEU B C 1
ATOM 2470 O O . LEU B 1 81 ? 9.462 71.516 44.212 1.00 26.91 81 LEU B O 1
ATOM 2475 N N . THR B 1 82 ? 8.696 72.751 45.935 1.00 23.80 82 THR B N 1
ATOM 2476 C CA . THR B 1 82 ? 9.710 72.190 46.825 1.00 22.93 82 THR B CA 1
ATOM 2477 C C . THR B 1 82 ? 9.546 70.678 46.968 1.00 26.82 82 THR B C 1
ATOM 2478 O O . THR B 1 82 ? 10.538 69.938 46.971 1.00 27.14 82 THR B O 1
ATOM 2482 N N . LYS B 1 83 ? 8.305 70.221 47.087 1.00 26.46 83 LYS B N 1
ATOM 2483 C CA . LYS B 1 83 ? 8.019 68.797 47.189 1.00 28.10 83 LYS B CA 1
ATOM 2484 C C . LYS B 1 83 ? 8.417 68.018 45.939 1.00 27.39 83 LYS B C 1
ATOM 2485 O O . LYS B 1 83 ? 8.959 66.924 46.035 1.00 27.97 83 LYS B O 1
ATOM 2491 N N . GLN B 1 84 ? 8.155 68.587 44.769 1.00 24.62 84 GLN B N 1
ATOM 2492 C CA . GLN B 1 84 ? 8.538 67.947 43.520 1.00 28.56 84 GLN B CA 1
ATOM 2493 C C . GLN B 1 84 ? 10.048 67.807 43.429 1.00 27.89 84 GLN B C 1
ATOM 2494 O O . GLN B 1 84 ? 10.551 66.757 43.012 1.00 27.05 84 GLN B O 1
ATOM 2500 N N . ILE B 1 85 ? 10.790 68.841 43.836 1.00 26.59 85 ILE B N 1
ATOM 2501 C CA . ILE B 1 85 ? 12.254 68.740 43.839 1.00 28.12 85 ILE B CA 1
ATOM 2502 C C . ILE B 1 85 ? 12.735 67.680 44.834 1.00 29.97 85 ILE B C 1
ATOM 2503 O O . ILE B 1 85 ? 13.631 66.878 44.528 1.00 29.13 85 ILE B O 1
ATOM 2508 N N . LYS B 1 86 ? 12.161 67.661 46.044 1.00 24.72 86 LYS B N 1
ATOM 2509 C CA . LYS B 1 86 ? 12.661 66.747 47.078 1.00 25.60 86 LYS B CA 1
ATOM 2510 C C . LYS B 1 86 ? 12.369 65.285 46.750 1.00 29.31 86 LYS B C 1
ATOM 2511 O O . LYS B 1 86 ? 13.170 64.407 47.083 1.00 27.85 86 LYS B O 1
ATOM 2517 N N . THR B 1 87 ? 11.258 64.993 46.083 1.00 28.29 87 THR B N 1
ATOM 2518 C CA . THR B 1 87 ? 10.906 63.605 45.804 1.00 25.93 87 THR B CA 1
ATOM 2519 C C . THR B 1 87 ? 11.202 63.187 44.363 1.00 24.12 87 THR B C 1
ATOM 2520 O O . THR B 1 87 ? 10.883 62.057 43.987 1.00 27.00 87 THR B O 1
ATOM 2524 N N . HIS B 1 88 ? 11.790 64.068 43.556 1.00 24.81 88 HIS B N 1
ATOM 2525 C CA . HIS B 1 88 ? 12.039 63.802 42.131 1.00 24.54 88 HIS B CA 1
ATOM 2526 C C . HIS B 1 88 ? 10.750 63.474 41.378 1.00 30.22 88 HIS B C 1
ATOM 2527 O O . HIS B 1 88 ? 10.714 62.567 40.542 1.00 25.23 88 HIS B O 1
ATOM 2534 N N . GLU B 1 89 ? 9.680 64.214 41.678 1.00 28.34 89 GLU B N 1
ATOM 2535 C CA . GLU B 1 89 ? 8.449 64.140 40.901 1.00 30.27 89 GLU B CA 1
ATOM 2536 C C . GLU B 1 89 ? 8.502 65.143 39.749 1.00 29.09 89 GLU B C 1
ATOM 2537 O O . GLU B 1 89 ? 8.681 66.344 39.973 1.00 25.61 89 GLU B O 1
ATOM 2543 N N . VAL B 1 90 ? 8.344 64.636 38.519 1.00 24.93 90 VAL B N 1
ATOM 2544 C CA . VAL B 1 90 ? 8.358 65.466 37.316 1.00 25.16 90 VAL B CA 1
ATOM 2545 C C . VAL B 1 90 ? 7.332 66.592 37.437 1.00 26.01 90 VAL B C 1
ATOM 2546 O O . VAL B 1 90 ? 6.183 66.361 37.824 1.00 30.85 90 VAL B O 1
ATOM 2550 N N . PHE B 1 91 ? 7.751 67.813 37.095 1.00 25.36 91 PHE B N 1
ATOM 2551 C CA . PHE B 1 91 ? 6.880 68.977 37.215 1.00 28.36 91 PHE B CA 1
ATOM 2552 C C . PHE B 1 91 ? 5.567 68.756 36.456 1.00 29.38 91 PHE B C 1
ATOM 2553 O O . PHE B 1 91 ? 5.580 68.260 35.323 1.00 32.12 91 PHE B O 1
ATOM 2561 N N . PRO B 1 92 ? 4.424 69.126 37.043 1.00 31.99 92 PRO B N 1
ATOM 2562 C CA . PRO B 1 92 ? 3.128 68.899 36.372 1.00 36.23 92 PRO B CA 1
ATOM 2563 C C . PRO B 1 92 ? 3.053 69.426 34.948 1.00 30.61 92 PRO B C 1
ATOM 2564 O O . PRO B 1 92 ? 2.506 68.738 34.084 1.00 38.26 92 PRO B O 1
ATOM 2568 N N . GLU B 1 93 ? 3.586 70.617 34.676 1.00 35.87 93 GLU B N 1
ATOM 2569 C CA . GLU B 1 93 ? 3.520 71.166 33.321 1.00 37.82 93 GLU B CA 1
ATOM 2570 C C . GLU B 1 93 ? 4.180 70.226 32.314 1.00 41.63 93 GLU B C 1
ATOM 2571 O O . GLU B 1 93 ? 3.641 69.970 31.224 1.00 39.40 93 GLU B O 1
ATOM 2577 N N . ILE B 1 94 ? 5.361 69.713 32.674 1.00 34.54 94 ILE B N 1
ATOM 2578 C CA . ILE B 1 94 ? 6.082 68.749 31.844 1.00 31.54 94 ILE B CA 1
ATOM 2579 C C . ILE B 1 94 ? 5.283 67.462 31.715 1.00 35.15 94 ILE B C 1
ATOM 2580 O O . ILE B 1 94 ? 5.094 66.926 30.616 1.00 39.58 94 ILE B O 1
ATOM 2585 N N . ASN B 1 95 ? 4.804 66.946 32.849 1.00 36.25 95 ASN B N 1
ATOM 2586 C CA . ASN B 1 95 ? 4.112 65.665 32.862 1.00 38.47 95 ASN B CA 1
ATOM 2587 C C . ASN B 1 95 ? 2.869 65.712 31.989 1.00 38.09 95 ASN B C 1
ATOM 2588 O O . ASN B 1 95 ? 2.510 64.711 31.362 1.00 45.84 95 ASN B O 1
ATOM 2593 N N . GLU B 1 96 ? 2.237 66.881 31.894 1.00 37.75 96 GLU B N 1
ATOM 2594 C CA . GLU B 1 96 ? 1.024 67.046 31.096 1.00 48.85 96 GLU B CA 1
ATOM 2595 C C . GLU B 1 96 ? 1.318 67.284 29.623 1.00 45.86 96 GLU B C 1
ATOM 2596 O O . GLU B 1 96 ? 0.481 66.960 28.777 1.00 43.13 96 GLU B O 1
ATOM 2602 N N . LYS B 1 97 ? 2.450 67.911 29.303 1.00 38.94 97 LYS B N 1
ATOM 2603 C CA . LYS B 1 97 ? 2.733 68.230 27.911 1.00 36.59 97 LYS B CA 1
ATOM 2604 C C . LYS B 1 97 ? 3.239 67.032 27.093 1.00 47.28 97 LYS B C 1
ATOM 2605 O O . LYS B 1 97 ? 2.981 66.958 25.887 1.00 40.75 97 LYS B O 1
ATOM 2611 N N . TYR B 1 98 ? 3.935 66.081 27.709 1.00 32.86 98 TYR B N 1
ATOM 2612 C CA . TYR B 1 98 ? 4.670 65.056 26.983 1.00 35.28 98 TYR B CA 1
ATOM 2613 C C . TYR B 1 98 ? 4.236 63.671 27.435 1.00 47.83 98 TYR B C 1
ATOM 2614 O O . TYR B 1 98 ? 3.887 63.460 28.598 1.00 45.63 98 TYR B O 1
ATOM 2623 N N . ARG B 1 99 ? 4.323 62.713 26.518 1.00 45.59 99 ARG B N 1
ATOM 2624 C CA . ARG B 1 99 ? 3.878 61.350 26.783 1.00 42.74 99 ARG B CA 1
ATOM 2625 C C . ARG B 1 99 ? 5.028 60.408 27.106 1.00 38.15 99 ARG B C 1
ATOM 2626 O O . ARG B 1 99 ? 4.861 59.508 27.932 1.00 45.91 99 ARG B O 1
ATOM 2634 N N . ASP B 1 100 ? 6.189 60.579 26.475 1.00 39.19 100 ASP B N 1
ATOM 2635 C CA . ASP B 1 100 ? 7.274 59.620 26.653 1.00 39.70 100 ASP B CA 1
ATOM 2636 C C . ASP B 1 100 ? 7.892 59.761 28.039 1.00 33.40 100 ASP B C 1
ATOM 2637 O O . ASP B 1 100 ? 8.401 60.827 28.403 1.00 30.61 100 ASP B O 1
ATOM 2642 N N . ASP B 1 101 ? 7.898 58.665 28.788 1.00 30.94 101 ASP B N 1
ATOM 2643 C CA . ASP B 1 101 ? 8.367 58.716 30.166 1.00 37.31 101 ASP B CA 1
ATOM 2644 C C . ASP B 1 101 ? 9.865 59.018 30.226 1.00 34.19 101 ASP B C 1
ATOM 2645 O O . ASP B 1 101 ? 10.323 59.753 31.109 1.00 29.34 101 ASP B O 1
ATOM 2650 N N . ALA B 1 102 ? 10.640 58.469 29.287 1.00 31.14 102 ALA B N 1
ATOM 2651 C CA . ALA B 1 102 ? 12.083 58.699 29.276 1.00 35.82 102 ALA B CA 1
ATOM 2652 C C . ALA B 1 102 ? 12.431 60.149 28.935 1.00 32.18 102 ALA B C 1
ATOM 2653 O O . ALA B 1 102 ? 13.388 60.718 29.489 1.00 26.27 102 ALA B O 1
ATOM 2655 N N . LEU B 1 103 ? 11.707 60.746 27.986 1.00 27.64 103 LEU B N 1
ATOM 2656 C CA . LEU B 1 103 ? 11.843 62.177 27.747 1.00 26.63 103 LEU B CA 1
ATOM 2657 C C . LEU B 1 103 ? 11.626 62.969 29.030 1.00 28.52 103 LEU B C 1
ATOM 2658 O O . LEU B 1 103 ? 12.426 63.848 29.386 1.00 25.97 103 LEU B O 1
ATOM 2663 N N . LYS B 1 104 ? 10.516 62.695 29.717 1.00 24.31 104 LYS B N 1
ATOM 2664 C CA . LYS B 1 104 ? 10.148 63.520 30.858 1.00 30.37 104 LYS B CA 1
ATOM 2665 C C . LYS B 1 104 ? 11.183 63.405 31.963 1.00 23.01 104 LYS B C 1
ATOM 2666 O O . LYS B 1 104 ? 11.592 64.415 32.549 1.00 24.58 104 LYS B O 1
ATOM 2672 N N . LYS B 1 105 ? 11.631 62.182 32.252 1.00 22.63 105 LYS B N 1
ATOM 2673 C CA . LYS B 1 105 ? 12.632 62.000 33.304 1.00 26.09 105 LYS B CA 1
ATOM 2674 C C . LYS B 1 105 ? 13.958 62.647 32.938 1.00 22.91 105 LYS B C 1
ATOM 2675 O O . LYS B 1 105 ? 14.594 63.280 33.794 1.00 25.44 105 LYS B O 1
ATOM 2681 N N . SER B 1 106 ? 14.392 62.503 31.669 1.00 21.50 106 SER B N 1
ATOM 2682 C CA . SER B 1 106 ? 15.657 63.092 31.231 1.00 25.75 106 SER B CA 1
ATOM 2683 C C . SER B 1 106 ? 15.610 64.606 31.344 1.00 23.44 106 SER B C 1
ATOM 2684 O O . SER B 1 106 ? 16.524 65.242 31.889 1.00 23.10 106 SER B O 1
ATOM 2687 N N . LEU B 1 107 ? 14.549 65.200 30.809 1.00 18.52 107 LEU B N 1
ATOM 2688 C CA . LEU B 1 107 ? 14.411 66.649 30.858 1.00 22.85 107 LEU B CA 1
ATOM 2689 C C . LEU B 1 107 ? 14.315 67.149 32.293 1.00 26.43 107 LEU B C 1
ATOM 2690 O O . LEU B 1 107 ? 14.954 68.141 32.659 1.00 24.53 107 LEU B O 1
ATOM 2695 N N . PHE B 1 108 ? 13.508 66.477 33.114 1.00 20.88 108 PHE B N 1
ATOM 2696 C CA . PHE B 1 108 ? 13.322 66.890 34.496 1.00 21.18 108 PHE B CA 1
ATOM 2697 C C . PHE B 1 108 ? 14.639 66.887 35.265 1.00 22.40 108 PHE B C 1
ATOM 2698 O O . PHE B 1 108 ? 14.958 67.848 35.978 1.00 23.90 108 PHE B O 1
ATOM 2706 N N . HIS B 1 109 ? 15.420 65.813 35.129 1.00 24.44 109 HIS B N 1
ATOM 2707 C CA . HIS B 1 109 ? 16.689 65.731 35.850 1.00 20.33 109 HIS B CA 1
ATOM 2708 C C . HIS B 1 109 ? 17.728 66.684 35.278 1.00 24.50 109 HIS B C 1
ATOM 2709 O O . HIS B 1 109 ? 18.578 67.184 36.021 1.00 20.86 109 HIS B O 1
ATOM 2716 N N . TYR B 1 110 ? 17.675 66.964 33.977 1.00 19.83 110 TYR B N 1
ATOM 2717 C CA . TYR B 1 110 ? 18.480 68.066 33.462 1.00 20.79 110 TYR B CA 1
ATOM 2718 C C . TYR B 1 110 ? 18.086 69.385 34.119 1.00 21.74 110 TYR B C 1
ATOM 2719 O O . TYR B 1 110 ? 18.949 70.181 34.503 1.00 21.56 110 TYR B O 1
ATOM 2728 N N . LEU B 1 111 ? 16.787 69.638 34.254 1.00 16.82 111 LEU B N 1
ATOM 2729 C CA . LEU B 1 111 ? 16.358 70.893 34.854 1.00 23.26 111 LEU B CA 1
ATOM 2730 C C . LEU B 1 111 ? 16.901 71.024 36.271 1.00 24.00 111 LEU B C 1
ATOM 2731 O O . LEU B 1 111 ? 17.404 72.090 36.662 1.00 22.07 111 LEU B O 1
ATOM 2736 N N . LEU B 1 112 ? 16.813 69.947 37.053 1.00 20.89 112 LEU B N 1
ATOM 2737 C CA . LEU B 1 112 ? 17.373 69.995 38.403 1.00 25.99 112 LEU B CA 1
ATOM 2738 C C . LEU B 1 112 ? 18.884 70.190 38.366 1.00 24.26 112 LEU B C 1
ATOM 2739 O O . LEU B 1 112 ? 19.447 70.950 39.166 1.00 24.98 112 LEU B O 1
ATOM 2744 N N . LEU B 1 113 ? 19.555 69.492 37.442 1.00 23.74 113 LEU B N 1
ATOM 2745 C CA . LEU B 1 113 ? 21.013 69.546 37.336 1.00 21.31 113 LEU B CA 1
ATOM 2746 C C . LEU B 1 113 ? 21.492 70.963 37.072 1.00 22.28 113 LEU B C 1
ATOM 2747 O O . LEU B 1 113 ? 22.407 71.471 37.732 1.00 18.38 113 LEU B O 1
ATOM 2752 N N . ASN B 1 114 ? 20.893 71.600 36.070 1.00 22.59 114 ASN B N 1
ATOM 2753 C CA . ASN B 1 114 ? 21.240 72.972 35.698 1.00 22.03 114 ASN B CA 1
ATOM 2754 C C . ASN B 1 114 ? 20.903 73.954 36.804 1.00 25.39 114 ASN B C 1
ATOM 2755 O O . ASN B 1 114 ? 21.650 74.909 37.027 1.00 23.94 114 ASN B O 1
ATOM 2760 N N . MET B 1 115 ? 19.819 73.702 37.538 1.00 17.63 115 MET B N 1
ATOM 2761 C CA . MET B 1 115 ? 19.491 74.555 38.675 1.00 24.06 115 MET B CA 1
ATOM 2762 C C . MET B 1 115 ? 20.555 74.446 39.762 1.00 23.30 115 MET B C 1
ATOM 2763 O O . MET B 1 115 ? 20.963 75.460 40.343 1.00 23.79 115 MET B O 1
ATOM 2768 N N . ARG B 1 116 ? 21.055 73.224 40.017 1.00 18.92 116 ARG B N 1
ATOM 2769 C CA . ARG B 1 116 ? 22.110 73.054 41.014 1.00 23.92 116 ARG B CA 1
ATOM 2770 C C . ARG B 1 116 ? 23.397 73.713 40.564 1.00 20.52 116 ARG B C 1
ATOM 2771 O O . ARG B 1 116 ? 24.092 74.354 41.371 1.00 20.07 116 ARG B O 1
ATOM 2779 N N . TYR B 1 117 ? 23.728 73.582 39.278 1.00 19.53 117 TYR B N 1
ATOM 2780 C CA . TYR B 1 117 ? 24.910 74.268 38.769 1.00 18.67 117 TYR B CA 1
ATOM 2781 C C . TYR B 1 117 ? 24.777 75.781 38.924 1.00 22.69 117 TYR B C 1
ATOM 2782 O O . TYR B 1 117 ? 25.710 76.458 39.384 1.00 22.29 117 TYR B O 1
ATOM 2791 N N . ASN B 1 118 ? 23.613 76.326 38.561 1.00 22.02 118 ASN B N 1
ATOM 2792 C CA . ASN B 1 118 ? 23.426 77.773 38.590 1.00 22.90 118 ASN B CA 1
ATOM 2793 C C . ASN B 1 118 ? 23.560 78.337 39.999 1.00 28.57 118 ASN B C 1
ATOM 2794 O O . ASN B 1 118 ? 23.904 79.514 40.161 1.00 28.01 118 ASN B O 1
ATOM 2799 N N . ARG B 1 119 ? 23.322 77.514 41.010 1.00 19.51 119 ARG B N 1
ATOM 2800 C CA . ARG B 1 119 ? 23.465 77.978 42.382 1.00 26.45 119 ARG B CA 1
ATOM 2801 C C . ARG B 1 119 ? 24.792 77.510 42.982 1.00 28.58 119 ARG B C 1
ATOM 2802 O O . ARG B 1 119 ? 25.059 77.717 44.159 1.00 26.59 119 ARG B O 1
ATOM 2810 N N . LEU B 1 120 ? 25.619 76.888 42.147 1.00 22.76 120 LEU B N 1
ATOM 2811 C CA . LEU B 1 120 ? 26.938 76.421 42.549 1.00 23.43 120 LEU B CA 1
ATOM 2812 C C . LEU B 1 120 ? 26.871 75.327 43.617 1.00 25.47 120 LEU B C 1
ATOM 2813 O O . LEU B 1 120 ? 27.769 75.228 44.450 1.00 22.06 120 LEU B O 1
ATOM 2818 N N . ASP B 1 121 ? 25.816 74.499 43.606 1.00 24.28 121 ASP B N 1
ATOM 2819 C CA . ASP B 1 121 ? 25.815 73.218 44.336 1.00 22.10 121 ASP B CA 1
ATOM 2820 C C . ASP B 1 121 ? 26.669 72.239 43.522 1.00 25.16 121 ASP B C 1
ATOM 2821 O O . ASP B 1 121 ? 26.173 71.339 42.845 1.00 24.44 121 ASP B O 1
ATOM 2826 N N . VAL B 1 122 ? 27.987 72.461 43.563 1.00 22.48 122 VAL B N 1
ATOM 2827 C CA . VAL B 1 122 ? 28.864 71.882 42.545 1.00 24.81 122 VAL B CA 1
ATOM 2828 C C . VAL B 1 122 ? 29.142 70.405 42.808 1.00 28.92 122 VAL B C 1
ATOM 2829 O O . VAL B 1 122 ? 29.271 69.618 41.862 1.00 21.44 122 VAL B O 1
ATOM 2833 N N . ALA B 1 123 ? 29.245 69.990 44.077 1.00 23.32 123 ALA B N 1
ATOM 2834 C CA . ALA B 1 123 ? 29.455 68.564 44.336 1.00 23.56 123 ALA B CA 1
ATOM 2835 C C . ALA B 1 123 ? 28.245 67.747 43.893 1.00 27.84 123 ALA B C 1
ATOM 2836 O O . ALA B 1 123 ? 28.384 66.679 43.273 1.00 27.04 123 ALA B O 1
ATOM 2838 N N . GLU B 1 124 ? 27.049 68.254 44.179 1.00 23.84 124 GLU B N 1
ATOM 2839 C CA . GLU B 1 124 ? 25.826 67.589 43.754 1.00 25.79 124 GLU B CA 1
ATOM 2840 C C . GLU B 1 124 ? 25.743 67.504 42.218 1.00 28.06 124 GLU B C 1
ATOM 2841 O O . GLU B 1 124 ? 25.422 66.447 41.648 1.00 30.10 124 GLU B O 1
ATOM 2847 N N . THR B 1 125 ? 26.066 68.607 41.534 1.00 29.12 125 THR B N 1
ATOM 2848 C CA . THR B 1 125 ? 26.076 68.626 40.066 1.00 20.06 125 THR B CA 1
ATOM 2849 C C . THR B 1 125 ? 27.006 67.553 39.512 1.00 27.29 125 THR B C 1
ATOM 2850 O O . THR B 1 125 ? 26.625 66.732 38.649 1.00 24.88 125 THR B O 1
ATOM 2854 N N . LEU B 1 126 ? 28.246 67.563 40.006 1.00 25.42 126 LEU B N 1
ATOM 2855 C CA . LEU B 1 126 ? 29.258 66.614 39.564 1.00 24.27 126 LEU B CA 1
ATOM 2856 C C . LEU B 1 126 ? 28.782 65.183 39.739 1.00 28.23 126 LEU B C 1
ATOM 2857 O O . LEU B 1 126 ? 29.007 64.333 38.869 1.00 28.03 126 LEU B O 1
ATOM 2862 N N . ILE B 1 127 ? 28.115 64.895 40.855 1.00 25.80 127 ILE B N 1
ATOM 2863 C CA . ILE B 1 127 ? 27.711 63.514 41.103 1.00 28.08 127 ILE B CA 1
ATOM 2864 C C . ILE B 1 127 ? 26.589 63.086 40.163 1.00 28.61 127 ILE B C 1
ATOM 2865 O O . ILE B 1 127 ? 26.593 61.957 39.653 1.00 32.12 127 ILE B O 1
ATOM 2870 N N . ARG B 1 128 ? 25.614 63.966 39.915 1.00 24.67 128 ARG B N 1
ATOM 2871 C CA . ARG B 1 128 ? 24.419 63.569 39.160 1.00 23.79 128 ARG B CA 1
ATOM 2872 C C . ARG B 1 128 ? 24.639 63.458 37.650 1.00 27.10 128 ARG B C 1
ATOM 2873 O O . ARG B 1 128 ? 23.868 62.753 36.945 1.00 25.85 128 ARG B O 1
ATOM 2881 N N . VAL B 1 129 ? 25.624 64.192 37.119 1.00 25.02 129 VAL B N 1
ATOM 2882 C CA . VAL B 1 129 ? 25.687 64.318 35.665 1.00 26.76 129 VAL B CA 1
ATOM 2883 C C . VAL B 1 129 ? 25.877 62.953 34.999 1.00 29.92 129 VAL B C 1
ATOM 2884 O O . VAL B 1 129 ? 25.199 62.635 34.012 1.00 24.38 129 VAL B O 1
ATOM 2888 N N . LYS B 1 130 ? 26.706 62.081 35.587 1.00 23.17 130 LYS B N 1
ATOM 2889 C CA . LYS B 1 130 ? 27.001 60.805 34.937 1.00 24.25 130 LYS B CA 1
ATOM 2890 C C . LYS B 1 130 ? 25.763 59.924 34.833 1.00 24.61 130 LYS B C 1
ATOM 2891 O O . LYS B 1 130 ? 25.535 59.282 33.800 1.00 20.98 130 LYS B O 1
ATOM 2897 N N . SER B 1 131 ? 24.962 59.855 35.900 1.00 21.22 131 SER B N 1
ATOM 2898 C CA . SER B 1 131 ? 23.766 59.022 35.841 1.00 22.97 131 SER B CA 1
ATOM 2899 C C . SER B 1 131 ? 22.782 59.543 34.807 1.00 24.22 131 SER B C 1
ATOM 2900 O O . SER B 1 131 ? 22.079 58.750 34.164 1.00 24.06 131 SER B O 1
ATOM 2903 N N . ILE B 1 132 ? 22.701 60.867 34.642 1.00 23.11 132 ILE B N 1
ATOM 2904 C CA . ILE B 1 132 ? 21.809 61.383 33.611 1.00 19.59 132 ILE B CA 1
ATOM 2905 C C . ILE B 1 132 ? 22.308 60.992 32.226 1.00 20.98 132 ILE B C 1
ATOM 2906 O O . ILE B 1 132 ? 21.527 60.542 31.377 1.00 21.41 132 ILE B O 1
ATOM 2911 N N . ALA B 1 133 ? 23.613 61.160 31.977 1.00 21.45 133 ALA B N 1
ATOM 2912 C CA . ALA B 1 133 ? 24.157 60.771 30.677 1.00 17.63 133 ALA B CA 1
ATOM 2913 C C . ALA B 1 133 ? 23.900 59.297 30.379 1.00 24.54 133 ALA B C 1
ATOM 2914 O O . ALA B 1 133 ? 23.480 58.949 29.259 1.00 21.71 133 ALA B O 1
ATOM 2916 N N . GLU B 1 134 ? 24.126 58.438 31.366 1.00 21.39 134 GLU B N 1
ATOM 2917 C CA . GLU B 1 134 ? 23.898 57.010 31.200 1.00 23.25 134 GLU B CA 1
ATOM 2918 C C . GLU B 1 134 ? 22.440 56.744 30.845 1.00 21.91 134 GLU B C 1
ATOM 2919 O O . GLU B 1 134 ? 22.148 55.968 29.945 1.00 25.00 134 GLU B O 1
ATOM 2925 N N . PHE B 1 135 ? 21.529 57.396 31.557 1.00 22.99 135 PHE B N 1
ATOM 2926 C CA . PHE B 1 135 ? 20.104 57.223 31.302 1.00 22.83 135 PHE B CA 1
ATOM 2927 C C . PHE B 1 135 ? 19.734 57.632 29.881 1.00 22.41 135 PHE B C 1
ATOM 2928 O O . PHE B 1 135 ? 19.008 56.916 29.206 1.00 24.27 135 PHE B O 1
ATOM 2936 N N . ILE B 1 136 ? 20.233 58.777 29.427 1.00 20.54 136 ILE B N 1
ATOM 2937 C CA . ILE B 1 136 ? 19.920 59.230 28.067 1.00 19.48 136 ILE B CA 1
ATOM 2938 C C . ILE B 1 136 ? 20.438 58.234 27.033 1.00 22.70 136 ILE B C 1
ATOM 2939 O O . ILE B 1 136 ? 19.736 57.895 26.073 1.00 21.91 136 ILE B O 1
ATOM 2944 N N . LEU B 1 137 ? 21.689 57.784 27.174 1.00 19.49 137 LEU B N 1
ATOM 2945 C CA . LEU B 1 137 ? 22.215 56.844 26.178 1.00 26.72 137 LEU B CA 1
ATOM 2946 C C . LEU B 1 137 ? 21.442 55.529 26.184 1.00 23.49 137 LEU B C 1
ATOM 2947 O O . LEU B 1 137 ? 21.097 54.990 25.119 1.00 23.25 137 LEU B O 1
ATOM 2952 N N . LYS B 1 138 ? 21.164 54.994 27.375 1.00 25.75 138 LYS B N 1
ATOM 2953 C CA . LYS B 1 138 ? 20.412 53.747 27.466 1.00 27.34 138 LYS B CA 1
ATOM 2954 C C . LYS B 1 138 ? 19.066 53.882 26.785 1.00 25.98 138 LYS B C 1
ATOM 2955 O O . LYS B 1 138 ? 18.680 53.051 25.952 1.00 26.62 138 LYS B O 1
ATOM 2961 N N . THR B 1 139 ? 18.353 54.948 27.128 1.00 22.49 139 THR B N 1
ATOM 2962 C CA . THR B 1 139 ? 17.041 55.255 26.568 1.00 25.34 139 THR B CA 1
ATOM 2963 C C . THR B 1 139 ? 17.087 55.384 25.051 1.00 22.82 139 THR B C 1
ATOM 2964 O O . THR B 1 139 ? 16.189 54.906 24.340 1.00 24.72 139 THR B O 1
ATOM 2968 N N . TYR B 1 140 ? 18.097 56.091 24.552 1.00 23.38 140 TYR B N 1
ATOM 2969 C CA . TYR B 1 140 ? 18.273 56.275 23.117 1.00 24.22 140 TYR B CA 1
ATOM 2970 C C . TYR B 1 140 ? 18.439 54.929 22.406 1.00 30.71 140 TYR B C 1
ATOM 2971 O O . TYR B 1 140 ? 17.796 54.649 21.374 1.00 25.69 140 TYR B O 1
ATOM 2980 N N . ILE B 1 141 ? 19.305 54.082 22.955 1.00 24.54 141 ILE B N 1
ATOM 2981 C CA . ILE B 1 141 ? 19.535 52.761 22.378 1.00 23.07 141 ILE B CA 1
ATOM 2982 C C . ILE B 1 141 ? 18.244 51.953 22.373 1.00 24.96 141 ILE B C 1
ATOM 2983 O O . ILE B 1 141 ? 17.849 51.387 21.344 1.00 30.79 141 ILE B O 1
ATOM 2988 N N . GLU B 1 142 ? 17.528 51.952 23.501 1.00 25.01 142 GLU B N 1
ATOM 2989 C CA . GLU B 1 142 ? 16.308 51.161 23.628 1.00 27.36 142 GLU B CA 1
ATOM 2990 C C . GLU B 1 142 ? 15.212 51.644 22.694 1.00 28.05 142 GLU B C 1
ATOM 2991 O O . GLU B 1 142 ? 14.433 50.826 22.188 1.00 32.26 142 GLU B O 1
ATOM 2997 N N . ILE B 1 143 ? 15.188 52.942 22.381 1.00 25.84 143 ILE B N 1
ATOM 2998 C CA . ILE B 1 143 ? 14.208 53.455 21.428 1.00 29.33 143 ILE B CA 1
ATOM 2999 C C . ILE B 1 143 ? 14.568 53.033 20.011 1.00 29.96 143 ILE B C 1
ATOM 3000 O O . ILE B 1 143 ? 13.707 52.604 19.238 1.00 30.31 143 ILE B O 1
ATOM 3005 N N . HIS B 1 144 ? 15.826 53.205 19.624 1.00 31.44 144 HIS B N 1
ATOM 3006 C CA . HIS B 1 144 ? 16.186 53.005 18.224 1.00 26.75 144 HIS B CA 1
ATOM 3007 C C . HIS B 1 144 ? 16.561 51.568 17.858 1.00 32.76 144 HIS B C 1
ATOM 3008 O O . HIS B 1 144 ? 16.512 51.214 16.672 1.00 29.28 144 HIS B O 1
ATOM 3015 N N . TRP B 1 145 ? 16.945 50.736 18.819 1.00 25.42 145 TRP B N 1
ATOM 3016 C CA . TRP B 1 145 ? 17.213 49.317 18.567 1.00 33.05 145 TRP B CA 1
ATOM 3017 C C . TRP B 1 145 ? 16.577 48.528 19.698 1.00 27.01 145 TRP B C 1
ATOM 3018 O O . TRP B 1 145 ? 17.260 48.041 20.608 1.00 32.47 145 TRP B O 1
ATOM 3029 N N . PRO B 1 146 ? 15.253 48.446 19.708 1.00 31.38 146 PRO B N 1
ATOM 3030 C CA . PRO B 1 146 ? 14.589 47.727 20.784 1.00 31.60 146 PRO B CA 1
ATOM 3031 C C . PRO B 1 146 ? 14.970 46.264 20.630 1.00 43.50 146 PRO B C 1
ATOM 3032 O O . PRO B 1 146 ? 15.375 45.819 19.555 1.00 43.17 146 PRO B O 1
ATOM 3036 N N . THR B 1 147 ? 14.905 45.526 21.719 1.00 41.56 147 THR B N 1
ATOM 3037 C CA . THR B 1 147 ? 15.332 44.127 21.823 1.00 49.06 147 THR B CA 1
ATOM 3038 C C . THR B 1 147 ? 16.859 44.011 21.932 1.00 39.98 147 THR B C 1
ATOM 3039 O O . THR B 1 147 ? 17.344 42.930 22.246 1.00 34.05 147 THR B O 1
ATOM 3043 N N . LEU B 1 148 ? 17.640 45.074 21.694 1.00 28.42 148 LEU B N 1
ATOM 3044 C CA . LEU B 1 148 ? 19.087 44.927 21.862 1.00 28.42 148 LEU B CA 1
ATOM 3045 C C . LEU B 1 148 ? 19.450 44.837 23.346 1.00 31.33 148 LEU B C 1
ATOM 3046 O O . LEU B 1 148 ? 20.320 44.049 23.746 1.00 28.70 148 LEU B O 1
ATOM 3051 N N . ILE B 1 149 ? 18.819 45.676 24.159 1.00 30.25 149 ILE B N 1
ATOM 3052 C CA . ILE B 1 149 ? 18.989 45.723 25.609 1.00 34.89 149 ILE B CA 1
ATOM 3053 C C . ILE B 1 149 ? 17.721 45.198 26.267 1.00 31.43 149 ILE B C 1
ATOM 3054 O O . ILE B 1 149 ? 16.620 45.427 25.762 1.00 31.03 149 ILE B O 1
ATOM 3059 N N . ILE B 1 150 ? 17.879 44.423 27.341 1.00 27.79 150 ILE B N 1
ATOM 3060 C CA . ILE B 1 150 ? 16.773 44.013 28.200 1.00 30.16 150 ILE B CA 1
ATOM 3061 C C . ILE B 1 150 ? 16.976 44.553 29.606 1.00 33.48 150 ILE B C 1
ATOM 3062 O O . ILE B 1 150 ? 18.099 44.711 30.089 1.00 32.15 150 ILE B O 1
ATOM 3067 N N . GLU B 1 151 ? 15.869 44.861 30.249 1.00 29.45 151 GLU B N 1
ATOM 3068 C CA . GLU B 1 151 ? 15.861 45.371 31.607 1.00 35.59 151 GLU B CA 1
ATOM 3069 C C . GLU B 1 151 ? 15.468 44.214 32.518 1.00 38.58 151 GLU B C 1
ATOM 3070 O O . GLU B 1 151 ? 14.394 43.634 32.346 1.00 35.68 151 GLU B O 1
ATOM 3076 N N . LYS B 1 152 ? 16.342 43.847 33.453 1.00 39.71 152 LYS B N 1
ATOM 3077 C CA . LYS B 1 152 ? 16.048 42.813 34.439 1.00 40.60 152 LYS B CA 1
ATOM 3078 C C . LYS B 1 152 ? 16.249 43.370 35.842 1.00 37.05 152 LYS B C 1
ATOM 3079 O O . LYS B 1 152 ? 17.359 43.776 36.203 1.00 32.48 152 LYS B O 1
ATOM 3085 N N . ASP B 1 153 ? 15.176 43.385 36.631 1.00 39.52 153 ASP B N 1
ATOM 3086 C CA . ASP B 1 153 ? 15.240 43.838 38.020 1.00 44.34 153 ASP B CA 1
ATOM 3087 C C . ASP B 1 153 ? 15.786 45.269 38.090 1.00 36.65 153 ASP B C 1
ATOM 3088 O O . ASP B 1 153 ? 16.646 45.589 38.910 1.00 38.53 153 ASP B O 1
ATOM 3093 N N . GLY B 1 154 ? 15.313 46.113 37.175 1.00 33.87 154 GLY B N 1
ATOM 3094 C CA . GLY B 1 154 ? 15.716 47.501 37.078 1.00 36.88 154 GLY B CA 1
ATOM 3095 C C . GLY B 1 154 ? 17.114 47.741 36.553 1.00 40.41 154 GLY B C 1
ATOM 3096 O O . GLY B 1 154 ? 17.607 48.871 36.638 1.00 34.10 154 GLY B O 1
ATOM 3097 N N . LYS B 1 155 ? 17.776 46.724 36.010 1.00 31.76 155 LYS B N 1
ATOM 3098 C CA . LYS B 1 155 ? 19.128 46.953 35.533 1.00 28.99 155 LYS B CA 1
ATOM 3099 C C . LYS B 1 155 ? 19.257 46.534 34.075 1.00 29.86 155 LYS B C 1
ATOM 3100 O O . LYS B 1 155 ? 18.562 45.619 33.626 1.00 29.22 155 LYS B O 1
ATOM 3106 N N . PRO B 1 156 ? 20.111 47.227 33.332 1.00 27.62 156 PRO B N 1
ATOM 3107 C CA . PRO B 1 156 ? 20.280 46.960 31.904 1.00 23.68 156 PRO B CA 1
ATOM 3108 C C . PRO B 1 156 ? 21.327 45.914 31.559 1.00 23.46 156 PRO B C 1
ATOM 3109 O O . PRO B 1 156 ? 22.405 45.891 32.130 1.00 24.84 156 PRO B O 1
ATOM 3113 N N . TYR B 1 157 ? 20.986 45.061 30.604 1.00 25.59 157 TYR B N 1
ATOM 3114 C CA . TYR B 1 157 ? 21.875 44.018 30.143 1.00 26.15 157 TYR B CA 1
ATOM 3115 C C . TYR B 1 157 ? 21.643 43.755 28.675 1.00 27.05 157 TYR B C 1
ATOM 3116 O O . TYR B 1 157 ? 20.549 43.968 28.164 1.00 24.24 157 TYR B O 1
ATOM 3125 N N . LEU B 1 158 ? 22.670 43.266 27.997 1.00 28.64 158 LEU B N 1
ATOM 3126 C CA . LEU B 1 158 ? 22.487 42.829 26.621 1.00 31.98 158 LEU B CA 1
ATOM 3127 C C . LEU B 1 158 ? 21.443 41.728 26.595 1.00 27.33 158 LEU B C 1
ATOM 3128 O O . LEU B 1 158 ? 21.441 40.844 27.448 1.00 27.69 158 LEU B O 1
ATOM 3133 N N . ASN B 1 159 ? 20.528 41.814 25.649 1.00 23.77 159 ASN B N 1
ATOM 3134 C CA . ASN B 1 159 ? 19.570 40.742 25.433 1.00 28.52 159 ASN B CA 1
ATOM 3135 C C . ASN B 1 159 ? 20.308 39.493 24.938 1.00 26.07 159 ASN B C 1
ATOM 3136 O O . ASN B 1 159 ? 21.038 39.552 23.948 1.00 29.91 159 ASN B O 1
ATOM 3141 N N . ASP B 1 160 ? 20.183 38.379 25.670 1.00 25.90 160 ASP B N 1
ATOM 3142 C CA . ASP B 1 160 ? 20.962 37.198 25.305 1.00 32.32 160 ASP B CA 1
ATOM 3143 C C . ASP B 1 160 ? 20.502 36.606 23.980 1.00 28.97 160 ASP B C 1
ATOM 3144 O O . ASP B 1 160 ? 21.112 35.655 23.485 1.00 30.92 160 ASP B O 1
ATOM 3149 N N . GLU B 1 161 ? 19.403 37.099 23.437 1.00 28.19 161 GLU B N 1
ATOM 3150 C CA . GLU B 1 161 ? 18.956 36.721 22.110 1.00 30.08 161 GLU B CA 1
ATOM 3151 C C . GLU B 1 161 ? 19.608 37.565 21.018 1.00 32.13 161 GLU B C 1
ATOM 3152 O O . GLU B 1 161 ? 19.233 37.436 19.845 1.00 28.66 161 GLU B O 1
ATOM 3158 N N . ASP B 1 162 ? 20.585 38.408 21.359 1.00 28.46 162 ASP B N 1
ATOM 3159 C CA . ASP B 1 162 ? 21.178 39.256 20.330 1.00 27.50 162 ASP B CA 1
ATOM 3160 C C . ASP B 1 162 ? 22.042 38.437 19.376 1.00 32.59 162 ASP B C 1
ATOM 3161 O O . ASP B 1 162 ? 22.679 37.451 19.760 1.00 25.82 162 ASP B O 1
ATOM 3166 N N . ASN B 1 163 ? 22.098 38.913 18.132 1.00 28.76 163 ASN B N 1
ATOM 3167 C CA . ASN B 1 163 ? 22.735 38.214 17.017 1.00 31.07 163 ASN B CA 1
ATOM 3168 C C . ASN B 1 163 ? 24.253 38.222 17.167 1.00 38.14 163 ASN B C 1
ATOM 3169 O O . ASN B 1 163 ? 24.842 39.204 17.633 1.00 28.87 163 ASN B O 1
ATOM 3174 N N . LEU B 1 164 ? 24.898 37.126 16.752 1.00 30.42 164 LEU B N 1
ATOM 3175 C CA . LEU B 1 164 ? 26.358 37.089 16.807 1.00 27.16 164 LEU B CA 1
ATOM 3176 C C . LEU B 1 164 ? 26.980 38.190 15.956 1.00 30.43 164 LEU B C 1
ATOM 3177 O O . LEU B 1 164 ? 28.100 38.627 16.232 1.00 31.59 164 LEU B O 1
ATOM 3182 N N . SER B 1 165 ? 26.292 38.651 14.910 1.00 29.08 165 SER B N 1
ATOM 3183 C CA . SER B 1 165 ? 26.849 39.760 14.140 1.00 38.01 165 SER B CA 1
ATOM 3184 C C . SER B 1 165 ? 27.092 40.971 15.033 1.00 34.41 165 SER B C 1
ATOM 3185 O O . SER B 1 165 ? 28.142 41.619 14.946 1.00 29.14 165 SER B O 1
ATOM 3188 N N . PHE B 1 166 ? 26.139 41.293 15.901 1.00 29.01 166 PHE B N 1
ATOM 3189 C CA . PHE B 1 166 ? 26.366 42.393 16.832 1.00 23.92 166 PHE B CA 1
ATOM 3190 C C . PHE B 1 166 ? 27.394 42.030 17.899 1.00 23.67 166 PHE B C 1
ATOM 3191 O O . PHE B 1 166 ? 28.341 42.791 18.157 1.00 28.61 166 PHE B O 1
ATOM 3199 N N . VAL B 1 167 ? 27.208 40.874 18.544 1.00 24.41 167 VAL B N 1
ATOM 3200 C CA . VAL B 1 167 ? 28.061 40.497 19.666 1.00 23.25 167 VAL B CA 1
ATOM 3201 C C . VAL B 1 167 ? 29.514 40.404 19.251 1.00 23.48 167 VAL B C 1
ATOM 3202 O O . VAL B 1 167 ? 30.408 40.728 20.031 1.00 23.18 167 VAL B O 1
ATOM 3206 N N . TYR B 1 168 ? 29.782 39.954 18.033 1.00 27.15 168 TYR B N 1
ATOM 3207 C CA . TYR B 1 168 ? 31.160 39.840 17.582 1.00 21.55 168 TYR B CA 1
ATOM 3208 C C . TYR B 1 168 ? 31.855 41.206 17.568 1.00 24.46 168 TYR B C 1
ATOM 3209 O O . TYR B 1 168 ? 32.981 41.355 18.069 1.00 27.77 168 TYR B O 1
ATOM 3218 N N . LYS B 1 169 ? 31.194 42.213 16.982 1.00 24.45 169 LYS B N 1
ATOM 3219 C CA . LYS B 1 169 ? 31.747 43.565 16.950 1.00 23.87 169 LYS B CA 1
ATOM 3220 C C . LYS B 1 169 ? 31.914 44.099 18.359 1.00 28.12 169 LYS B C 1
ATOM 3221 O O . LYS B 1 169 ? 32.927 44.736 18.688 1.00 23.58 169 LYS B O 1
ATOM 3227 N N . TYR B 1 170 ? 30.935 43.815 19.216 1.00 22.77 170 TYR B N 1
ATOM 3228 C CA . TYR B 1 170 ? 31.018 44.280 20.595 1.00 21.21 170 TYR B CA 1
ATOM 3229 C C . TYR B 1 170 ? 32.202 43.643 21.308 1.00 25.16 170 TYR B C 1
ATOM 3230 O O . TYR B 1 170 ? 32.946 44.316 22.034 1.00 27.43 170 TYR B O 1
ATOM 3239 N N . ASN B 1 171 ? 32.405 42.341 21.087 1.00 22.21 171 ASN B N 1
ATOM 3240 C CA . ASN B 1 171 ? 33.540 41.633 21.658 1.00 22.87 171 ASN B CA 1
ATOM 3241 C C . ASN B 1 171 ? 34.836 42.298 21.254 1.00 24.33 171 ASN B C 1
ATOM 3242 O O . ASN B 1 171 ? 35.751 42.443 22.073 1.00 28.38 171 ASN B O 1
ATOM 3247 N N . LEU B 1 172 ? 34.950 42.648 19.968 1.00 24.71 172 LEU B N 1
ATOM 3248 C CA . LEU B 1 172 ? 36.147 43.318 19.475 1.00 30.06 172 LEU B CA 1
ATOM 3249 C C . LEU B 1 172 ? 36.368 44.651 20.198 1.00 31.76 172 LEU B C 1
ATOM 3250 O O . LEU B 1 172 ? 37.503 45.012 20.523 1.00 30.65 172 LEU B O 1
ATOM 3255 N N . LEU B 1 173 ? 35.294 45.409 20.433 1.00 26.51 173 LEU B N 1
ATOM 3256 C CA . LEU B 1 173 ? 35.448 46.668 21.161 1.00 33.55 173 LEU B CA 1
ATOM 3257 C C . LEU B 1 173 ? 35.877 46.427 22.600 1.00 37.87 173 LEU B C 1
ATOM 3258 O O . LEU B 1 173 ? 36.683 47.187 23.150 1.00 33.12 173 LEU B O 1
ATOM 3263 N N . LEU B 1 174 ? 35.326 45.389 23.235 1.00 29.85 174 LEU B N 1
ATOM 3264 C CA . LEU B 1 174 ? 35.705 45.079 24.608 1.00 31.92 174 LEU B CA 1
ATOM 3265 C C . LEU B 1 174 ? 37.187 44.772 24.693 1.00 36.55 174 LEU B C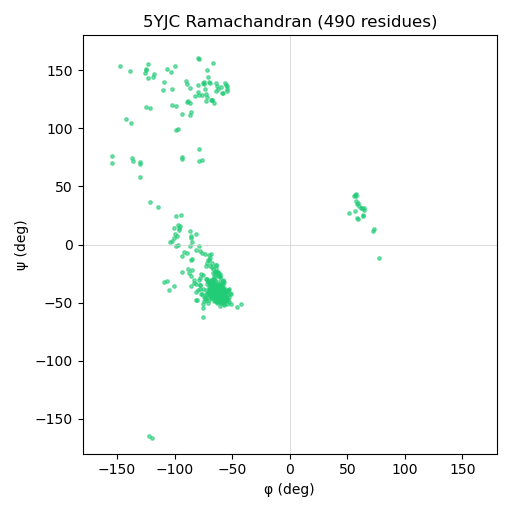 1
ATOM 3266 O O . LEU B 1 174 ? 37.886 45.219 25.609 1.00 41.91 174 LEU B O 1
ATOM 3271 N N . GLU B 1 175 ? 37.661 43.990 23.739 1.00 33.84 175 GLU B N 1
ATOM 3272 C CA . GLU B 1 175 ? 39.056 43.622 23.595 1.00 35.21 175 GLU B CA 1
ATOM 3273 C C . GLU B 1 175 ? 39.967 44.861 23.503 1.00 47.64 175 GLU B C 1
ATOM 3274 O O . GLU B 1 175 ? 41.048 44.889 24.106 1.00 47.06 175 GLU B O 1
ATOM 3280 N N . LYS B 1 176 ? 39.536 45.914 22.786 1.00 46.86 176 LYS B N 1
ATOM 3281 C CA . LYS B 1 176 ? 40.311 47.161 22.773 1.00 41.56 176 LYS B CA 1
ATOM 3282 C C . LYS B 1 176 ? 40.387 47.787 24.147 1.00 50.79 176 LYS B C 1
ATOM 3283 O O . LYS B 1 176 ? 41.297 48.577 24.416 1.00 45.63 176 LYS B O 1
ATOM 3289 N N . ARG B 1 177 ? 39.421 47.468 24.997 1.00 45.67 177 ARG B N 1
ATOM 3290 C CA . ARG B 1 177 ? 39.256 48.033 26.316 1.00 45.09 177 ARG B CA 1
ATOM 3291 C C . ARG B 1 177 ? 39.816 47.085 27.377 1.00 47.40 177 ARG B C 1
ATOM 3292 O O . ARG B 1 177 ? 39.624 47.314 28.574 1.00 43.09 177 ARG B O 1
ATOM 3300 N N . LYS B 1 178 ? 40.507 46.021 26.944 1.00 45.34 178 LYS B N 1
ATOM 3301 C CA . LYS B 1 178 ? 41.075 44.990 27.821 1.00 38.67 178 LYS B CA 1
ATOM 3302 C C . LYS B 1 178 ? 40.025 44.308 28.695 1.00 46.65 178 LYS B C 1
ATOM 3303 O O . LYS B 1 178 ? 40.286 43.954 29.846 1.00 46.52 178 LYS B O 1
ATOM 3309 N N . GLN B 1 179 ? 38.835 44.096 28.137 1.00 38.62 179 GLN B N 1
ATOM 3310 C CA . GLN B 1 179 ? 37.780 43.342 28.799 1.00 41.92 179 GLN B CA 1
ATOM 3311 C C . GLN B 1 179 ? 37.322 42.160 27.950 1.00 39.94 179 GLN B C 1
ATOM 3312 O O . GLN B 1 179 ? 37.498 42.132 26.729 1.00 36.52 179 GLN B O 1
ATOM 3318 N N . ASN B 1 180 ? 36.776 41.164 28.642 1.00 38.15 180 ASN B N 1
ATOM 3319 C CA . ASN B 1 180 ? 36.257 39.918 28.094 1.00 42.86 180 ASN B CA 1
ATOM 3320 C C . ASN B 1 180 ? 34.739 40.017 27.992 1.00 40.30 180 ASN B C 1
ATOM 3321 O O . ASN B 1 180 ? 34.110 40.812 28.695 1.00 44.51 180 ASN B O 1
ATOM 3326 N N . PHE B 1 181 ? 34.156 39.263 27.062 1.00 32.36 181 PHE B N 1
ATOM 3327 C CA . PHE B 1 181 ? 32.703 39.277 26.896 1.00 31.41 181 PHE B CA 1
ATOM 3328 C C . PHE B 1 181 ? 31.990 38.409 27.930 1.00 28.59 181 PHE B C 1
ATOM 3329 O O . PHE B 1 181 ? 32.314 37.228 28.103 1.00 28.49 181 PHE B O 1
ATOM 3337 N N . ASP B 1 182 ? 30.962 38.977 28.561 1.00 30.83 182 ASP B N 1
ATOM 3338 C CA . ASP B 1 182 ? 30.136 38.276 29.545 1.00 30.56 182 ASP B CA 1
ATOM 3339 C C . ASP B 1 182 ? 28.705 38.750 29.344 1.00 28.12 182 ASP B C 1
ATOM 3340 O O . ASP B 1 182 ? 28.376 39.884 29.695 1.00 23.82 182 ASP B O 1
ATOM 3345 N N . VAL B 1 183 ? 27.849 37.884 28.795 1.00 27.55 183 VAL B N 1
ATOM 3346 C CA . VAL B 1 183 ? 26.510 38.327 28.433 1.00 25.37 183 VAL B CA 1
ATOM 3347 C C . VAL B 1 183 ? 25.697 38.690 29.665 1.00 27.09 183 VAL B C 1
ATOM 3348 O O . VAL B 1 183 ? 24.709 39.422 29.561 1.00 30.10 183 VAL B O 1
ATOM 3352 N N . SER B 1 184 ? 26.081 38.195 30.828 1.00 26.05 184 SER B N 1
ATOM 3353 C CA . SER B 1 184 ? 25.341 38.461 32.052 1.00 26.51 184 SER B CA 1
ATOM 3354 C C . SER B 1 184 ? 25.762 39.757 32.752 1.00 33.93 184 SER B C 1
ATOM 3355 O O . SER B 1 184 ? 25.153 40.117 33.759 1.00 25.90 184 SER B O 1
ATOM 3358 N N . ARG B 1 185 ? 26.748 40.489 32.227 1.00 27.70 185 ARG B N 1
ATOM 3359 C CA . ARG B 1 185 ? 27.271 41.677 32.901 1.00 30.50 185 ARG B CA 1
ATOM 3360 C C . ARG B 1 185 ? 26.310 42.855 32.776 1.00 28.39 185 ARG B C 1
ATOM 3361 O O . ARG B 1 185 ? 25.721 43.091 31.714 1.00 28.78 185 ARG B O 1
ATOM 3369 N N . ILE B 1 186 ? 26.149 43.604 33.875 1.00 26.03 186 ILE B N 1
ATOM 3370 C CA . ILE B 1 186 ? 25.346 44.823 33.829 1.00 22.30 186 ILE B CA 1
ATOM 3371 C C . ILE B 1 186 ? 25.985 45.835 32.884 1.00 23.34 186 ILE B C 1
ATOM 3372 O O . ILE B 1 186 ? 27.203 46.040 32.897 1.00 27.00 186 ILE B O 1
ATOM 3377 N N . LEU B 1 187 ? 25.159 46.483 32.062 1.00 23.07 187 LEU B N 1
ATOM 3378 C CA . LEU B 1 187 ? 25.650 47.490 31.124 1.00 23.04 187 LEU B CA 1
ATOM 3379 C C . LEU B 1 187 ? 25.822 48.839 31.808 1.00 27.50 187 LEU B C 1
ATOM 3380 O O . LEU B 1 187 ? 24.876 49.357 32.405 1.00 27.48 187 LEU B O 1
ATOM 3385 N N . GLY B 1 188 ? 27.006 49.431 31.677 1.00 25.59 188 GLY B N 1
ATOM 3386 C CA . GLY B 1 188 ? 27.213 50.782 32.160 1.00 28.30 188 GLY B CA 1
ATOM 3387 C C . GLY B 1 188 ? 27.607 51.750 31.061 1.00 28.12 188 GLY B C 1
ATOM 3388 O O . GLY B 1 188 ? 27.478 51.451 29.866 1.00 24.69 188 GLY B O 1
ATOM 3389 N N . LEU B 1 189 ? 28.076 52.933 31.450 1.00 26.31 189 LEU B N 1
ATOM 3390 C CA . LEU B 1 189 ? 28.412 53.951 30.456 1.00 27.31 189 LEU B CA 1
ATOM 3391 C C . LEU B 1 189 ? 29.394 53.470 29.395 1.00 21.62 189 LEU B C 1
ATOM 3392 O O . LEU B 1 189 ? 29.155 53.744 28.206 1.00 24.50 189 LEU B O 1
ATOM 3397 N N . PRO B 1 190 ? 30.507 52.793 29.728 1.00 29.94 190 PRO B N 1
ATOM 3398 C CA . PRO B 1 190 ? 31.389 52.294 28.656 1.00 26.69 190 PRO B CA 1
ATOM 3399 C C . PRO B 1 190 ? 30.682 51.372 27.678 1.00 24.54 190 PRO B C 1
ATOM 3400 O O . PRO B 1 190 ? 30.892 51.477 26.458 1.00 26.97 190 PRO B O 1
ATOM 3404 N N . ALA B 1 191 ? 29.811 50.496 28.179 1.00 27.57 191 ALA B N 1
ATOM 3405 C CA . ALA B 1 191 ? 29.074 49.603 27.289 1.00 26.79 191 ALA B CA 1
ATOM 3406 C C . ALA B 1 191 ? 28.138 50.376 26.365 1.00 26.55 191 ALA B C 1
ATOM 3407 O O . ALA B 1 191 ? 28.070 50.078 25.169 1.00 28.79 191 ALA B O 1
ATOM 3409 N N . PHE B 1 192 ? 27.398 51.366 26.896 1.00 23.78 192 PHE B N 1
ATOM 3410 C CA . PHE B 1 192 ? 26.500 52.158 26.042 1.00 25.95 192 PHE B CA 1
ATOM 3411 C C . PHE B 1 192 ? 27.287 52.870 24.953 1.00 24.06 192 PHE B C 1
ATOM 3412 O O . PHE B 1 192 ? 26.877 52.899 23.786 1.00 23.09 192 PHE B O 1
ATOM 3420 N N . ILE B 1 193 ? 28.444 53.416 25.312 1.00 22.71 193 ILE B N 1
ATOM 3421 C CA . ILE B 1 193 ? 29.287 54.063 24.314 1.00 23.89 193 ILE B CA 1
ATOM 3422 C C . ILE B 1 193 ? 29.724 53.073 23.239 1.00 27.57 193 ILE B C 1
ATOM 3423 O O . ILE B 1 193 ? 29.700 53.394 22.042 1.00 24.52 193 ILE B O 1
ATOM 3428 N N . ASP B 1 194 ? 30.117 51.854 23.636 1.00 31.94 194 ASP B N 1
ATOM 3429 C CA . ASP B 1 194 ? 30.505 50.859 22.633 1.00 27.19 194 ASP B CA 1
ATOM 3430 C C . ASP B 1 194 ? 29.331 50.443 21.756 1.00 22.63 194 ASP B C 1
ATOM 3431 O O . ASP B 1 194 ? 29.465 50.358 20.531 1.00 29.32 194 ASP B O 1
ATOM 3436 N N . ILE B 1 195 ? 28.178 50.184 22.363 1.00 23.44 195 ILE B N 1
ATOM 3437 C CA . ILE B 1 195 ? 26.991 49.783 21.608 1.00 26.71 195 ILE B CA 1
ATOM 3438 C C . ILE B 1 195 ? 26.656 50.830 20.563 1.00 28.96 195 ILE B C 1
ATOM 3439 O O . ILE B 1 195 ? 26.414 50.519 19.389 1.00 28.93 195 ILE B O 1
ATOM 3444 N N . LEU B 1 196 ? 26.667 52.100 20.969 1.00 29.04 196 LEU B N 1
ATOM 3445 C CA . LEU B 1 196 ? 26.355 53.175 20.042 1.00 25.27 196 LEU B CA 1
ATOM 3446 C C . LEU B 1 196 ? 27.439 53.292 18.980 1.00 22.36 196 LEU B C 1
ATOM 3447 O O . LEU B 1 196 ? 27.151 53.574 17.812 1.00 29.64 196 LEU B O 1
ATOM 3452 N N . THR B 1 197 ? 28.699 53.100 19.374 1.00 25.85 197 THR B N 1
ATOM 3453 C CA . THR B 1 197 ? 29.799 53.124 18.413 1.00 21.97 197 THR B CA 1
ATOM 3454 C C . THR B 1 197 ? 29.586 52.097 17.304 1.00 29.48 197 THR B C 1
ATOM 3455 O O . THR B 1 197 ? 29.904 52.355 16.135 1.00 26.97 197 THR B O 1
ATOM 3459 N N . ILE B 1 198 ? 29.041 50.929 17.650 1.00 30.93 198 ILE B N 1
ATOM 3460 C CA . ILE B 1 198 ? 28.751 49.910 16.637 1.00 24.93 198 ILE B CA 1
ATOM 3461 C C . ILE B 1 198 ? 27.534 50.298 15.812 1.00 29.73 198 ILE B C 1
ATOM 3462 O O . ILE B 1 198 ? 27.533 50.167 14.583 1.00 25.92 198 ILE B O 1
ATOM 3467 N N . LEU B 1 199 ? 26.468 50.754 16.468 1.00 26.13 199 LEU B N 1
ATOM 3468 C CA . LEU B 1 199 ? 25.193 50.915 15.780 1.00 30.25 199 LEU B CA 1
ATOM 3469 C C . LEU B 1 199 ? 25.054 52.248 15.056 1.00 31.10 199 LEU B C 1
ATOM 3470 O O . LEU B 1 199 ? 24.319 52.335 14.070 1.00 29.38 199 LEU B O 1
ATOM 3475 N N . GLU B 1 200 ? 25.744 53.287 15.512 1.00 26.34 200 GLU B N 1
ATOM 3476 C CA . GLU B 1 200 ? 25.622 54.629 14.932 1.00 27.91 200 GLU B CA 1
ATOM 3477 C C . GLU B 1 200 ? 26.906 55.392 15.195 1.00 29.73 200 GLU B C 1
ATOM 3478 O O . GLU B 1 200 ? 26.940 56.321 16.012 1.00 29.45 200 GLU B O 1
ATOM 3484 N N . PRO B 1 201 ? 28.001 55.014 14.531 1.00 29.48 201 PRO B N 1
ATOM 3485 C CA . PRO B 1 201 ? 29.302 55.605 14.887 1.00 30.17 201 PRO B CA 1
ATOM 3486 C C . PRO B 1 201 ? 29.380 57.110 14.631 1.00 35.69 201 PRO B C 1
ATOM 3487 O O . PRO B 1 201 ? 30.233 57.782 15.225 1.00 30.24 201 PRO B O 1
ATOM 3491 N N . ASN B 1 202 ? 28.520 57.661 13.780 1.00 29.29 202 ASN B N 1
ATOM 3492 C CA . ASN B 1 202 ? 28.494 59.098 13.544 1.00 33.88 202 ASN B CA 1
ATOM 3493 C C . ASN B 1 202 ? 27.628 59.861 14.544 1.00 31.98 202 ASN B C 1
ATOM 3494 O O . ASN B 1 202 ? 27.431 61.065 14.373 1.00 30.32 202 ASN B O 1
ATOM 3499 N N . SER B 1 203 ? 27.097 59.202 15.570 1.00 31.27 203 SER B N 1
ATOM 3500 C CA . SER B 1 203 ? 26.173 59.885 16.463 1.00 27.08 203 SER B CA 1
ATOM 3501 C C . SER B 1 203 ? 26.898 61.013 17.190 1.00 27.07 203 SER B C 1
ATOM 3502 O O . SER B 1 203 ? 27.985 60.816 17.737 1.00 31.56 203 SER B O 1
ATOM 3505 N N . GLN B 1 204 ? 26.280 62.198 17.210 1.00 26.62 204 GLN B N 1
ATOM 3506 C CA . GLN B 1 204 ? 26.828 63.309 17.980 1.00 23.20 204 GLN B CA 1
ATOM 3507 C C . GLN B 1 204 ? 26.804 63.014 19.477 1.00 23.63 204 GLN B C 1
ATOM 3508 O O . GLN B 1 204 ? 27.613 63.576 20.221 1.00 24.09 204 GLN B O 1
ATOM 3514 N N . LEU B 1 205 ? 25.919 62.114 19.921 1.00 26.64 205 LEU B N 1
ATOM 3515 C CA . LEU B 1 205 ? 25.944 61.670 21.312 1.00 25.46 205 LEU B CA 1
ATOM 3516 C C . LEU B 1 205 ? 27.332 61.189 21.724 1.00 25.67 205 LEU B C 1
ATOM 3517 O O . LEU B 1 205 ? 27.761 61.401 22.868 1.00 21.38 205 LEU B O 1
ATOM 3522 N N . LEU B 1 206 ? 28.036 60.508 20.808 1.00 24.57 206 LEU B N 1
ATOM 3523 C CA . LEU B 1 206 ? 29.358 59.953 21.103 1.00 25.46 206 LEU B CA 1
ATOM 3524 C C . LEU B 1 206 ? 30.401 61.043 21.334 1.00 28.08 206 LEU B C 1
ATOM 3525 O O . LEU B 1 206 ? 31.413 60.793 21.996 1.00 34.75 206 LEU B O 1
ATOM 3530 N N . LYS B 1 207 ? 30.239 62.210 20.707 1.00 25.12 207 LYS B N 1
ATOM 3531 C CA . LYS B 1 207 ? 31.110 63.348 20.985 1.00 28.44 207 LYS B CA 1
ATOM 3532 C C . LYS B 1 207 ? 30.688 64.108 22.243 1.00 27.69 207 LYS B C 1
ATOM 3533 O O . LYS B 1 207 ? 31.542 64.516 23.042 1.00 24.68 207 LYS B O 1
ATOM 3539 N N . GLU B 1 208 ? 29.379 64.296 22.443 1.00 27.85 208 GLU B N 1
ATOM 3540 C CA . GLU B 1 208 ? 28.917 65.029 23.615 1.00 25.36 208 GLU B CA 1
ATOM 3541 C C . GLU B 1 208 ? 29.311 64.309 24.896 1.00 30.28 208 GLU B C 1
ATOM 3542 O O . GLU B 1 208 ? 29.634 64.953 25.905 1.00 29.19 208 GLU B O 1
ATOM 3548 N N . VAL B 1 209 ? 29.309 62.969 24.875 1.00 24.77 209 VAL B N 1
ATOM 3549 C CA . VAL B 1 209 ? 29.569 62.229 26.109 1.00 21.40 209 VAL B CA 1
ATOM 3550 C C . VAL B 1 209 ? 31.009 62.407 26.589 1.00 24.44 209 VAL B C 1
ATOM 3551 O O . VAL B 1 209 ? 31.307 62.149 27.759 1.00 24.35 209 VAL B O 1
ATOM 3555 N N . ASN B 1 210 ? 31.914 62.886 25.734 1.00 25.92 210 ASN B N 1
ATOM 3556 C CA . ASN B 1 210 ? 33.293 63.066 26.172 1.00 23.30 210 ASN B CA 1
ATOM 3557 C C . ASN B 1 210 ? 33.398 64.061 27.323 1.00 27.92 210 ASN B C 1
ATOM 3558 O O . ASN B 1 210 ? 34.271 63.923 28.185 1.00 21.92 210 ASN B O 1
ATOM 3563 N N . ALA B 1 211 ? 32.568 65.107 27.320 1.00 24.69 211 ALA B N 1
ATOM 3564 C CA . ALA B 1 211 ? 32.607 66.061 28.427 1.00 25.93 211 ALA B CA 1
ATOM 3565 C C . ALA B 1 211 ? 32.159 65.403 29.731 1.00 25.19 211 ALA B C 1
ATOM 3566 O O . ALA B 1 211 ? 32.563 65.821 30.822 1.00 25.25 211 ALA B O 1
ATOM 3568 N N . VAL B 1 212 ? 31.326 64.373 29.635 1.00 25.90 212 VAL B N 1
ATOM 3569 C CA . VAL B 1 212 ? 30.929 63.643 30.827 1.00 30.69 212 VAL B CA 1
ATOM 3570 C C . VAL B 1 212 ? 32.056 62.722 31.277 1.00 29.61 212 VAL B C 1
ATOM 3571 O O . VAL B 1 212 ? 32.367 62.651 32.472 1.00 25.13 212 VAL B O 1
ATOM 3575 N N . ASN B 1 213 ? 32.712 62.035 30.331 1.00 23.64 213 ASN B N 1
ATOM 3576 C CA . ASN B 1 213 ? 33.862 61.202 30.687 1.00 24.54 213 ASN B CA 1
ATOM 3577 C C . ASN B 1 213 ? 34.983 62.007 31.329 1.00 30.01 213 ASN B C 1
ATOM 3578 O O . ASN B 1 213 ? 35.688 61.490 32.204 1.00 26.12 213 ASN B O 1
ATOM 3583 N N . ASP B 1 214 ? 35.166 63.267 30.909 1.00 28.47 214 ASP B N 1
ATOM 3584 C CA . ASP B 1 214 ? 36.249 64.090 31.450 1.00 26.38 214 ASP B CA 1
ATOM 3585 C C . ASP B 1 214 ? 36.122 64.355 32.949 1.00 31.99 214 ASP B C 1
ATOM 3586 O O . ASP B 1 214 ? 37.109 64.746 33.571 1.00 28.80 214 ASP B O 1
ATOM 3591 N N . ILE B 1 215 ? 34.925 64.275 33.526 1.00 26.94 215 ILE B N 1
ATOM 3592 C CA . ILE B 1 215 ? 34.789 64.440 34.971 1.00 21.92 215 ILE B CA 1
ATOM 3593 C C . ILE B 1 215 ? 34.653 63.091 35.703 1.00 28.18 215 ILE B C 1
ATOM 3594 O O . ILE B 1 215 ? 34.338 63.079 36.895 1.00 24.97 215 ILE B O 1
ATOM 3599 N N . ASN B 1 216 ? 34.950 61.962 35.043 1.00 22.94 216 ASN B N 1
ATOM 3600 C CA . ASN B 1 216 ? 34.700 60.660 35.669 1.00 28.34 216 ASN B CA 1
ATOM 3601 C C . ASN B 1 216 ? 35.572 60.437 36.908 1.00 28.51 216 ASN B C 1
ATOM 3602 O O . ASN B 1 216 ? 35.081 59.981 37.950 1.00 23.30 216 ASN B O 1
ATOM 3607 N N . GLY B 1 217 ? 36.877 60.700 36.801 1.00 27.45 217 GLY B N 1
ATOM 3608 C CA . GLY B 1 217 ? 37.762 60.478 37.938 1.00 29.88 217 GLY B CA 1
ATOM 3609 C C . GLY B 1 217 ? 37.488 61.444 39.079 1.00 29.67 217 GLY B C 1
ATOM 3610 O O . GLY B 1 217 ? 37.534 61.071 40.260 1.00 25.29 217 GLY B O 1
ATOM 3611 N N . LEU B 1 218 ? 37.191 62.697 38.742 1.00 23.55 218 LEU B N 1
ATOM 3612 C CA . LEU B 1 218 ? 36.802 63.670 39.757 1.00 24.08 218 LEU B CA 1
ATOM 3613 C C . LEU B 1 218 ? 35.544 63.209 40.488 1.00 22.83 218 LEU B C 1
ATOM 3614 O O . LEU B 1 218 ? 35.476 63.243 41.722 1.00 26.37 218 LEU B O 1
ATOM 3619 N N . ARG B 1 219 ? 34.546 62.763 39.729 1.00 21.29 219 ARG B N 1
ATOM 3620 C CA . ARG B 1 219 ? 33.305 62.260 40.307 1.00 25.49 219 ARG B CA 1
ATOM 3621 C C . ARG B 1 219 ? 33.561 61.070 41.216 1.00 23.72 219 ARG B C 1
ATOM 3622 O O . ARG B 1 219 ? 33.005 60.999 42.310 1.00 23.95 219 ARG B O 1
ATOM 3630 N N . ASN B 1 220 ? 34.407 60.139 40.788 1.00 19.73 220 ASN B N 1
ATOM 3631 C CA . ASN B 1 220 ? 34.767 59.010 41.648 1.00 23.12 220 ASN B CA 1
ATOM 3632 C C . ASN B 1 220 ? 35.368 59.507 42.959 1.00 23.68 220 ASN B C 1
ATOM 3633 O O . ASN B 1 220 ? 35.036 59.027 44.052 1.00 22.13 220 ASN B O 1
ATOM 3638 N N . SER B 1 221 ? 36.279 60.473 42.849 1.00 23.09 221 SER B N 1
ATOM 3639 C CA . SER B 1 221 ? 36.933 61.052 44.017 1.00 26.54 221 SER B CA 1
ATOM 3640 C C . SER B 1 221 ? 35.927 61.642 44.998 1.00 24.04 221 SER B C 1
ATOM 3641 O O . SER B 1 221 ? 36.045 61.438 46.213 1.00 22.88 221 SER B O 1
ATOM 3644 N N . ILE B 1 222 ? 34.916 62.351 44.488 1.00 22.49 222 ILE B N 1
ATOM 3645 C CA . ILE B 1 222 ? 33.962 63.043 45.356 1.00 21.87 222 ILE B CA 1
ATOM 3646 C C . ILE B 1 222 ? 32.893 62.088 45.867 1.00 25.17 222 ILE B C 1
ATOM 3647 O O . ILE B 1 222 ? 32.582 62.056 47.064 1.00 26.65 222 ILE B O 1
ATOM 3652 N N . ALA B 1 223 ? 32.310 61.292 44.957 1.00 22.42 223 ALA B N 1
ATOM 3653 C CA . ALA B 1 223 ? 31.174 60.436 45.273 1.00 26.32 223 ALA B CA 1
ATOM 3654 C C . ALA B 1 223 ? 31.590 59.211 46.064 1.00 29.12 223 ALA B C 1
ATOM 3655 O O . ALA B 1 223 ? 30.845 58.764 46.944 1.00 28.38 223 ALA B O 1
ATOM 3657 N N . HIS B 1 224 ? 32.740 58.623 45.743 1.00 30.03 224 HIS B N 1
ATOM 3658 C CA . HIS B 1 224 ? 33.072 57.351 46.365 1.00 25.91 224 HIS B CA 1
ATOM 3659 C C . HIS B 1 224 ? 34.205 57.444 47.366 1.00 29.99 224 HIS B C 1
ATOM 3660 O O . HIS B 1 224 ? 34.186 56.717 48.362 1.00 28.56 224 HIS B O 1
ATOM 3667 N N . ASN B 1 225 ? 35.164 58.341 47.162 1.00 23.70 225 ASN B N 1
ATOM 3668 C CA . ASN B 1 225 ? 36.238 58.489 48.127 1.00 24.51 225 ASN B CA 1
ATOM 3669 C C . ASN B 1 225 ? 35.985 59.624 49.096 1.00 24.54 225 ASN B C 1
ATOM 3670 O O . ASN B 1 225 ? 36.810 59.869 49.978 1.00 23.29 225 ASN B O 1
ATOM 3675 N N . LEU B 1 226 ? 34.861 60.322 48.937 1.00 21.54 226 LEU B N 1
ATOM 3676 C CA . LEU B 1 226 ? 34.409 61.344 49.881 1.00 22.56 226 LEU B CA 1
ATOM 3677 C C . LEU B 1 226 ? 35.397 62.503 49.992 1.00 26.93 226 LEU B C 1
ATOM 3678 O O . LEU B 1 226 ? 35.497 63.133 51.042 1.00 26.97 226 LEU B O 1
ATOM 3683 N N . ASP B 1 227 ? 36.105 62.811 48.900 1.00 23.44 227 ASP B N 1
ATOM 3684 C CA . ASP B 1 227 ? 37.083 63.892 48.861 1.00 24.08 227 ASP B CA 1
ATOM 3685 C C . ASP B 1 227 ? 36.394 65.245 48.689 1.00 23.22 227 ASP B C 1
ATOM 3686 O O . ASP B 1 227 ? 35.255 65.328 48.231 1.00 23.20 227 ASP B O 1
ATOM 3691 N N . THR B 1 228 ? 37.117 66.310 49.030 1.00 22.00 228 THR B N 1
ATOM 3692 C CA . THR B 1 228 ? 36.644 67.676 48.775 1.00 23.99 228 THR B CA 1
ATOM 3693 C C . THR B 1 228 ? 36.754 68.035 47.296 1.00 23.95 228 THR B C 1
ATOM 3694 O O . THR B 1 228 ? 37.724 67.678 46.625 1.00 24.66 228 THR B O 1
ATOM 3698 N N . LEU B 1 229 ? 35.747 68.739 46.781 1.00 25.73 229 LEU B N 1
ATOM 3699 C CA . LEU B 1 229 ? 35.780 69.253 45.409 1.00 24.20 229 LEU B CA 1
ATOM 3700 C C . LEU B 1 229 ? 36.478 70.614 45.398 1.00 34.03 229 LEU B C 1
ATOM 3701 O O . LEU B 1 229 ? 35.943 71.602 45.917 1.00 29.57 229 LEU B O 1
ATOM 3706 N N . ASN B 1 230 ? 37.673 70.672 44.802 1.00 30.24 230 ASN B N 1
ATOM 3707 C CA . ASN B 1 230 ? 38.435 71.921 44.704 1.00 30.69 230 ASN B CA 1
ATOM 3708 C C . ASN B 1 230 ? 38.186 72.488 43.318 1.00 26.25 230 ASN B C 1
ATOM 3709 O O . ASN B 1 230 ? 38.792 72.050 42.342 1.00 29.60 230 ASN B O 1
ATOM 3714 N N . LEU B 1 231 ? 37.263 73.443 43.243 1.00 27.73 231 LEU B N 1
ATOM 3715 C CA . LEU B 1 231 ? 36.880 74.024 41.969 1.00 33.99 231 LEU B CA 1
ATOM 3716 C C . LEU B 1 231 ? 38.046 74.758 41.332 1.00 29.83 231 LEU B C 1
ATOM 3717 O O . LEU B 1 231 ? 38.148 74.810 40.103 1.00 31.73 231 LEU B O 1
ATOM 3722 N N . ASP B 1 232 ? 38.917 75.340 42.150 1.00 30.95 232 ASP B N 1
ATOM 3723 C CA . ASP B 1 232 ? 40.059 76.114 41.684 1.00 35.13 232 ASP B CA 1
ATOM 3724 C C . ASP B 1 232 ? 41.224 75.252 41.222 1.00 43.50 232 ASP B C 1
ATOM 3725 O O . ASP B 1 232 ? 42.274 75.809 40.887 1.00 46.11 232 ASP B O 1
ATOM 3730 N N . LYS B 1 233 ? 41.120 73.928 41.297 1.00 30.46 233 LYS B N 1
ATOM 3731 C CA . LYS B 1 233 ? 42.136 73.044 40.742 1.00 29.53 233 LYS B CA 1
ATOM 3732 C C . LYS B 1 233 ? 41.669 72.366 39.460 1.00 33.84 233 LYS B C 1
ATOM 3733 O O . LYS B 1 233 ? 40.478 72.119 39.265 1.00 30.07 233 LYS B O 1
ATOM 3739 N N . ASN B 1 234 ? 42.633 72.049 38.597 1.00 30.67 234 ASN B N 1
ATOM 3740 C CA . ASN B 1 234 ? 42.427 71.172 37.436 1.00 33.80 234 ASN B CA 1
ATOM 3741 C C . ASN B 1 234 ? 41.322 71.648 36.489 1.00 36.23 234 ASN B C 1
ATOM 3742 O O . ASN B 1 234 ? 40.686 70.829 35.814 1.00 27.89 234 ASN B O 1
ATOM 3747 N N . LYS B 1 235 ? 41.080 72.960 36.418 1.00 32.65 235 LYS B N 1
ATOM 3748 C CA . LYS B 1 235 ? 40.068 73.518 35.512 1.00 35.06 235 LYS B CA 1
ATOM 3749 C C . LYS B 1 235 ? 38.677 72.968 35.829 1.00 28.73 235 LYS B C 1
ATOM 3750 O O . LYS B 1 235 ? 37.867 72.742 34.919 1.00 26.06 235 LYS B O 1
ATOM 3756 N N . ASN B 1 236 ? 38.420 72.697 37.116 1.00 25.92 236 ASN B N 1
ATOM 3757 C CA . ASN B 1 236 ? 37.172 72.049 37.524 1.00 25.83 236 ASN B CA 1
ATOM 3758 C C . ASN B 1 236 ? 35.931 72.926 37.308 1.00 25.68 236 ASN B C 1
ATOM 3759 O O . ASN B 1 236 ? 34.864 72.393 36.977 1.00 23.25 236 ASN B O 1
ATOM 3764 N N . TYR B 1 237 ? 36.011 74.254 37.535 1.00 25.92 237 TYR B N 1
ATOM 3765 C CA . TYR B 1 237 ? 34.849 75.098 37.222 1.00 26.45 237 TYR B CA 1
ATOM 3766 C C . TYR B 1 237 ? 34.369 74.826 35.802 1.00 22.89 237 TYR B C 1
ATOM 3767 O O . TYR B 1 237 ? 33.181 74.555 35.550 1.00 26.19 237 TYR B O 1
ATOM 3776 N N . LYS B 1 238 ? 35.311 74.887 34.868 1.00 24.23 238 LYS B N 1
ATOM 3777 C CA . LYS B 1 238 ? 35.023 74.723 33.454 1.00 23.88 238 LYS B CA 1
ATOM 3778 C C . LYS B 1 238 ? 34.546 73.312 33.127 1.00 26.64 238 LYS B C 1
ATOM 3779 O O . LYS B 1 238 ? 33.556 73.131 32.404 1.00 24.49 238 LYS B O 1
ATOM 3785 N N . LYS B 1 239 ? 35.263 72.293 33.610 1.00 24.60 239 LYS B N 1
ATOM 3786 C CA . LYS B 1 239 ? 34.857 70.921 33.298 1.00 24.55 239 LYS B CA 1
ATOM 3787 C C . LYS B 1 239 ? 33.442 70.644 33.786 1.00 20.25 239 LYS B C 1
ATOM 3788 O O . LYS B 1 239 ? 32.639 70.000 33.092 1.00 21.42 239 LYS B O 1
ATOM 3794 N N . ILE B 1 240 ? 33.109 71.107 34.989 1.00 23.50 240 ILE B N 1
ATOM 3795 C CA . ILE B 1 240 ? 31.765 70.808 35.471 1.00 22.63 240 ILE B CA 1
ATOM 3796 C C . ILE B 1 240 ? 30.725 71.512 34.612 1.00 21.56 240 ILE B C 1
ATOM 3797 O O . ILE B 1 240 ? 29.756 70.876 34.141 1.00 22.86 240 ILE B O 1
ATOM 3802 N N . MET B 1 241 ? 30.960 72.802 34.305 1.00 20.86 241 MET B N 1
ATOM 3803 C CA . MET B 1 241 ? 30.042 73.536 33.428 1.00 26.70 241 MET B CA 1
ATOM 3804 C C . MET B 1 241 ? 29.844 72.796 32.102 1.00 24.08 241 MET B C 1
ATOM 3805 O O . MET B 1 241 ? 28.710 72.613 31.622 1.00 21.10 241 MET B O 1
ATOM 3810 N N . LEU B 1 242 ? 30.944 72.340 31.507 1.00 21.54 242 LEU B N 1
ATOM 3811 C CA . LEU B 1 242 ? 30.854 71.705 30.197 1.00 23.82 242 LEU B CA 1
ATOM 3812 C C . LEU B 1 242 ? 30.113 70.373 30.274 1.00 25.25 242 LEU B C 1
ATOM 3813 O O . LEU B 1 242 ? 29.432 69.995 29.315 1.00 24.23 242 LEU B O 1
ATOM 3818 N N . SER B 1 243 ? 30.194 69.665 31.409 1.00 20.99 243 SER B N 1
ATOM 3819 C CA . SER B 1 243 ? 29.443 68.418 31.515 1.00 22.48 243 SER B CA 1
ATOM 3820 C C . SER B 1 243 ? 27.940 68.692 31.547 1.00 22.35 243 SER B C 1
ATOM 3821 O O . SER B 1 243 ? 27.146 67.946 30.941 1.00 26.47 243 SER B O 1
ATOM 3824 N N . VAL B 1 244 ? 27.528 69.781 32.219 1.00 22.94 244 VAL B N 1
ATOM 3825 C CA . VAL B 1 244 ? 26.099 70.120 32.239 1.00 20.89 244 VAL B CA 1
ATOM 3826 C C . VAL B 1 244 ? 25.615 70.515 30.836 1.00 23.45 244 VAL B C 1
ATOM 3827 O O . VAL B 1 244 ? 24.549 70.075 30.367 1.00 24.25 244 VAL B O 1
ATOM 3831 N N . GLU B 1 245 ? 26.388 71.361 30.146 1.00 22.18 245 GLU B N 1
ATOM 3832 C CA . GLU B 1 245 ? 26.030 71.706 28.769 1.00 23.17 245 GLU B CA 1
ATOM 3833 C C . GLU B 1 245 ? 25.967 70.459 27.886 1.00 26.49 245 GLU B C 1
ATOM 3834 O O . GLU B 1 245 ? 25.162 70.394 26.942 1.00 25.69 245 GLU B O 1
ATOM 3840 N N . ALA B 1 246 ? 26.834 69.482 28.157 1.00 22.26 246 ALA B N 1
ATOM 3841 C CA . ALA B 1 246 ? 26.799 68.238 27.397 1.00 22.28 246 ALA B CA 1
ATOM 3842 C C . ALA B 1 246 ? 25.448 67.552 27.558 1.00 25.51 246 ALA B C 1
ATOM 3843 O O . ALA B 1 246 ? 24.856 67.100 26.571 1.00 22.76 246 ALA B O 1
ATOM 3845 N N . ILE B 1 247 ? 24.926 67.493 28.787 1.00 19.57 247 ILE B N 1
ATOM 3846 C CA . ILE B 1 247 ? 23.596 66.901 28.969 1.00 21.80 247 ILE B CA 1
ATOM 3847 C C . ILE B 1 247 ? 22.552 67.638 28.130 1.00 20.26 247 ILE B C 1
ATOM 3848 O O . ILE B 1 247 ? 21.702 67.016 27.479 1.00 20.68 247 ILE B O 1
ATOM 3853 N N . LYS B 1 248 ? 22.558 68.974 28.181 1.00 18.62 248 LYS B N 1
ATOM 3854 C CA . LYS B 1 248 ? 21.574 69.710 27.377 1.00 21.88 248 LYS B CA 1
ATOM 3855 C C . LYS B 1 248 ? 21.690 69.367 25.890 1.00 23.56 248 LYS B C 1
ATOM 3856 O O . LYS B 1 248 ? 20.677 69.159 25.200 1.00 24.25 248 LYS B O 1
ATOM 3862 N N . ASN B 1 249 ? 22.917 69.287 25.378 1.00 20.28 249 ASN B N 1
ATOM 3863 C CA . ASN B 1 249 ? 23.089 68.938 23.967 1.00 21.67 249 ASN B CA 1
ATOM 3864 C C . ASN B 1 249 ? 22.583 67.517 23.674 1.00 23.60 249 ASN B C 1
ATOM 3865 O O . ASN B 1 249 ? 21.948 67.274 22.626 1.00 24.53 249 ASN B O 1
ATOM 3870 N N . MET B 1 250 ? 22.858 66.567 24.587 1.00 25.18 250 MET B N 1
ATOM 3871 C CA . MET B 1 250 ? 22.384 65.191 24.409 1.00 22.23 250 MET B CA 1
ATOM 3872 C C . MET B 1 250 ? 20.861 65.143 24.375 1.00 21.84 250 MET B C 1
ATOM 3873 O O . MET B 1 250 ? 20.269 64.346 23.631 1.00 26.32 250 MET B O 1
ATOM 3878 N N . LEU B 1 251 ? 20.210 65.981 25.182 1.00 27.89 251 LEU B N 1
ATOM 3879 C CA . LEU B 1 251 ? 18.752 66.054 25.163 1.00 24.31 251 LEU B CA 1
ATOM 3880 C C . LEU B 1 251 ? 18.237 66.573 23.829 1.00 23.03 251 LEU B C 1
ATOM 3881 O O . LEU B 1 251 ? 17.236 66.068 23.299 1.00 25.85 251 LEU B O 1
ATOM 3886 N N . HIS B 1 252 ? 18.871 67.618 23.294 1.00 22.84 252 HIS B N 1
ATOM 3887 C CA . HIS B 1 252 ? 18.433 68.111 21.986 1.00 24.18 252 HIS B CA 1
ATOM 3888 C C . HIS B 1 252 ? 18.557 67.042 20.917 1.00 33.95 252 HIS B C 1
ATOM 3889 O O . HIS B 1 252 ? 17.702 66.945 20.026 1.00 25.54 252 HIS B O 1
ATOM 3896 N N . ILE B 1 253 ? 19.599 66.213 21.012 1.00 27.14 253 ILE B N 1
ATOM 3897 C CA . ILE B 1 253 ? 19.816 65.174 20.008 1.00 27.71 253 ILE B CA 1
ATOM 3898 C C . ILE B 1 253 ? 18.797 64.061 20.173 1.00 32.56 253 ILE B C 1
ATOM 3899 O O . ILE B 1 253 ? 18.184 63.601 19.203 1.00 25.57 253 ILE B O 1
ATOM 3904 N N . SER B 1 254 ? 18.589 63.621 21.412 1.00 23.92 254 SER B N 1
ATOM 3905 C CA . SER B 1 254 ? 17.802 62.427 21.648 1.00 24.45 254 SER B CA 1
ATOM 3906 C C . SER B 1 254 ? 16.309 62.702 21.616 1.00 28.43 254 SER B C 1
ATOM 3907 O O . SER B 1 254 ? 15.534 61.830 21.198 1.00 22.04 254 SER B O 1
ATOM 3910 N N . PHE B 1 255 ? 15.891 63.886 22.070 1.00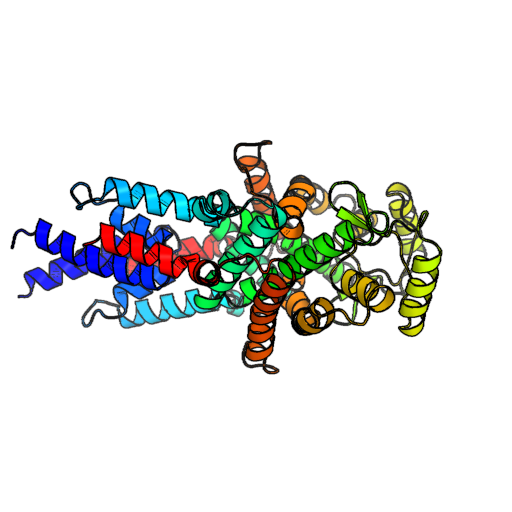 26.74 255 PHE B N 1
ATOM 3911 C CA . PHE B 1 255 ? 14.480 64.247 22.184 1.00 27.38 255 PHE B CA 1
ATOM 3912 C C . PHE B 1 255 ? 14.288 65.600 21.520 1.00 29.53 255 PHE B C 1
ATOM 3913 O O . PHE B 1 255 ? 14.095 66.621 22.199 1.00 29.80 255 PHE B O 1
ATOM 3921 N N . PRO B 1 256 ? 14.369 65.655 20.185 1.00 34.16 256 PRO B N 1
ATOM 3922 C CA . PRO B 1 256 ? 14.156 66.943 19.497 1.00 33.26 256 PRO B CA 1
ATOM 3923 C C . PRO B 1 256 ? 12.746 67.482 19.685 1.00 26.59 256 PRO B C 1
ATOM 3924 O O . PRO B 1 256 ? 12.507 68.674 19.464 1.00 34.29 256 PRO B O 1
ATOM 3928 N N . GLU B 1 257 ? 11.798 66.640 20.087 1.00 31.97 257 GLU B N 1
ATOM 3929 C CA . GLU B 1 257 ? 10.440 67.117 20.284 1.00 33.01 257 GLU B CA 1
ATOM 3930 C C . GLU B 1 257 ? 10.273 67.959 21.546 1.00 39.14 257 GLU B C 1
ATOM 3931 O O . GLU B 1 257 ? 9.202 68.541 21.731 1.00 33.67 257 GLU B O 1
ATOM 3937 N N . ILE B 1 258 ? 11.282 68.042 22.416 1.00 30.22 258 ILE B N 1
ATOM 3938 C CA . ILE B 1 258 ? 11.170 68.913 23.585 1.00 28.60 258 ILE B CA 1
ATOM 3939 C C . ILE B 1 258 ? 11.139 70.357 23.110 1.00 35.03 258 ILE B C 1
ATOM 3940 O O . ILE B 1 258 ? 12.061 70.813 22.426 1.00 31.46 258 ILE B O 1
ATOM 3945 N N . GLU B 1 259 ? 10.098 71.087 23.495 1.00 35.07 259 GLU B N 1
ATOM 3946 C CA . GLU B 1 259 ? 10.016 72.505 23.163 1.00 32.33 259 GLU B CA 1
ATOM 3947 C C . GLU B 1 259 ? 11.054 73.310 23.936 1.00 36.12 259 GLU B C 1
ATOM 3948 O O . GLU B 1 259 ? 11.275 73.098 25.138 1.00 29.08 259 GLU B O 1
ATOM 3954 N N . GLU B 1 260 ? 11.663 74.270 23.241 1.00 35.44 260 GLU B N 1
ATOM 3955 C CA . GLU B 1 260 ? 12.801 74.994 23.795 1.00 34.96 260 GLU B CA 1
ATOM 3956 C C . GLU B 1 260 ? 12.437 75.700 25.111 1.00 35.26 260 GLU B C 1
ATOM 3957 O O . GLU B 1 260 ? 13.245 75.739 26.048 1.00 38.20 260 GLU B O 1
ATOM 3963 N N . GLU B 1 261 ? 11.210 76.227 25.225 1.00 37.54 261 GLU B N 1
ATOM 3964 C CA . GLU B 1 261 ? 10.839 76.938 26.453 1.00 36.03 261 GLU B CA 1
ATOM 3965 C C . GLU B 1 261 ? 10.874 76.028 27.678 1.00 35.33 261 GLU B C 1
ATOM 3966 O O . GLU B 1 261 ? 11.052 76.509 28.801 1.00 35.35 261 GLU B O 1
ATOM 3972 N N . ASP B 1 262 ? 10.689 74.716 27.496 1.00 28.37 262 ASP B N 1
ATOM 3973 C CA . ASP B 1 262 ? 10.708 73.822 28.649 1.00 32.19 262 ASP B CA 1
ATOM 3974 C C . ASP B 1 262 ? 12.115 73.625 29.205 1.00 32.82 262 ASP B C 1
ATOM 3975 O O . ASP B 1 262 ? 12.257 73.248 30.371 1.00 32.43 262 ASP B O 1
ATOM 3980 N N . TYR B 1 263 ? 13.157 73.934 28.431 1.00 27.04 263 TYR B N 1
ATOM 3981 C CA . TYR B 1 263 ? 14.481 73.956 29.030 1.00 24.97 263 TYR B CA 1
ATOM 3982 C C . TYR B 1 263 ? 14.644 75.116 30.002 1.00 30.82 263 TYR B C 1
ATOM 3983 O O . TYR B 1 263 ? 15.596 75.099 30.782 1.00 28.85 263 TYR B O 1
ATOM 3992 N N . ASN B 1 264 ? 13.718 76.082 30.026 1.00 32.33 264 ASN B N 1
ATOM 3993 C CA . ASN B 1 264 ? 13.861 77.244 30.897 1.00 33.93 264 ASN B CA 1
ATOM 3994 C C . ASN B 1 264 ? 12.786 77.272 31.974 1.00 30.07 264 ASN B C 1
ATOM 3995 O O . ASN B 1 264 ? 12.400 78.344 32.451 1.00 34.13 264 ASN B O 1
ATOM 4000 N N . TYR B 1 265 ? 12.368 76.083 32.406 1.00 28.11 265 TYR B N 1
ATOM 4001 C CA . TYR B 1 265 ? 11.319 75.928 33.406 1.00 27.93 265 TYR B CA 1
ATOM 4002 C C . TYR B 1 265 ? 11.518 76.872 34.593 1.00 25.96 265 TYR B C 1
ATOM 4003 O O . TYR B 1 265 ? 10.632 77.666 34.939 1.00 27.93 265 TYR B O 1
ATOM 4012 N N . PHE B 1 266 ? 12.697 76.829 35.211 1.00 21.56 266 PHE B N 1
ATOM 4013 C CA . PHE B 1 266 ? 12.859 77.605 36.436 1.00 30.17 266 PHE B CA 1
ATOM 4014 C C . PHE B 1 266 ? 12.747 79.098 36.173 1.00 34.67 266 PHE B C 1
ATOM 4015 O O . PHE B 1 266 ? 12.081 79.816 36.936 1.00 28.33 266 PHE B O 1
ATOM 4023 N N . GLU B 1 267 ? 13.320 79.571 35.062 1.00 37.75 267 GLU B N 1
ATOM 4024 C CA . GLU B 1 267 ? 13.184 80.987 34.740 1.00 34.67 267 GLU B CA 1
ATOM 4025 C C . GLU B 1 267 ? 11.718 81.348 34.569 1.00 35.91 267 GLU B C 1
ATOM 4026 O O . GLU B 1 267 ? 11.229 82.337 35.140 1.00 33.52 267 GLU B O 1
ATOM 4032 N N . GLU B 1 268 ? 10.992 80.529 33.809 1.00 26.90 268 GLU B N 1
ATOM 4033 C CA . GLU B 1 268 ? 9.575 80.799 33.632 1.00 34.82 268 GLU B CA 1
ATOM 4034 C C . GLU B 1 268 ? 8.866 80.785 34.969 1.00 37.08 268 GLU B C 1
ATOM 4035 O O . GLU B 1 268 ? 8.066 81.684 35.267 1.00 29.62 268 GLU B O 1
ATOM 4041 N N . LYS B 1 269 ? 9.202 79.810 35.821 1.00 30.56 269 LYS B N 1
ATOM 4042 C CA . LYS B 1 269 ? 8.530 79.748 37.101 1.00 33.29 269 LYS B CA 1
ATOM 4043 C C . LYS B 1 269 ? 8.837 80.999 37.906 1.00 28.26 269 LYS B C 1
ATOM 4044 O O . LYS B 1 269 ? 7.930 81.589 38.505 1.00 33.37 269 LYS B O 1
ATOM 4050 N N . ASN B 1 270 ? 10.091 81.477 37.859 1.00 27.80 270 ASN B N 1
ATOM 4051 C CA . ASN B 1 270 ? 10.407 82.657 38.649 1.00 31.31 270 ASN B CA 1
ATOM 4052 C C . ASN B 1 270 ? 9.655 83.870 38.111 1.00 31.78 270 ASN B C 1
ATOM 4053 O O . ASN B 1 270 ? 9.139 84.680 38.891 1.00 33.21 270 ASN B O 1
ATOM 4058 N N . LYS B 1 271 ? 9.505 83.960 36.786 1.00 28.17 271 LYS B N 1
ATOM 4059 C CA . LYS B 1 271 ? 8.682 85.020 36.211 1.00 33.71 271 LYS B CA 1
ATOM 4060 C C . LYS B 1 271 ? 7.271 84.967 36.786 1.00 31.46 271 LYS B C 1
ATOM 4061 O O . LYS B 1 271 ? 6.719 85.991 37.214 1.00 35.30 271 LYS B O 1
ATOM 4067 N N . GLU B 1 272 ? 6.683 83.765 36.824 1.00 28.60 272 GLU B N 1
ATOM 4068 C CA . GLU B 1 272 ? 5.335 83.631 37.364 1.00 28.82 272 GLU B CA 1
ATOM 4069 C C . GLU B 1 272 ? 5.307 84.129 38.799 1.00 34.94 272 GLU B C 1
ATOM 4070 O O . GLU B 1 272 ? 4.407 84.890 39.186 1.00 36.02 272 GLU B O 1
ATOM 4076 N N . PHE B 1 273 ? 6.318 83.749 39.594 1.00 32.84 273 PHE B N 1
ATOM 4077 C CA . PHE B 1 273 ? 6.327 84.190 40.981 1.00 33.00 273 PHE B CA 1
ATOM 4078 C C . PHE B 1 273 ? 6.406 85.709 41.057 1.00 40.03 273 PHE B C 1
ATOM 4079 O O . PHE B 1 273 ? 5.689 86.329 41.850 1.00 35.00 273 PHE B O 1
ATOM 4087 N N . LYS B 1 274 ? 7.218 86.330 40.196 1.00 36.31 274 LYS B N 1
ATOM 4088 C CA . LYS B 1 274 ? 7.330 87.780 40.251 1.00 41.66 274 LYS B CA 1
ATOM 4089 C C . LYS B 1 274 ? 6.001 88.440 39.937 1.00 49.70 274 LYS B C 1
ATOM 4090 O O . LYS B 1 274 ? 5.668 89.477 40.529 1.00 40.46 274 LYS B O 1
ATOM 4096 N N . GLU B 1 275 ? 5.206 87.838 39.051 1.00 43.03 275 GLU B N 1
ATOM 4097 C CA . GLU B 1 275 ? 3.927 88.461 38.746 1.00 45.17 275 GLU B CA 1
ATOM 4098 C C . GLU B 1 275 ? 2.991 88.389 39.945 1.00 46.51 275 GLU B C 1
ATOM 4099 O O . GLU B 1 275 ? 2.190 89.304 40.161 1.00 48.98 275 GLU B O 1
ATOM 4105 N N . LEU B 1 276 ? 3.119 87.342 40.764 1.00 35.93 276 LEU B N 1
ATOM 4106 C CA . LEU B 1 276 ? 2.280 87.223 41.950 1.00 36.87 276 LEU B CA 1
ATOM 4107 C C . LEU B 1 276 ? 2.667 88.229 43.020 1.00 36.86 276 LEU B C 1
ATOM 4108 O O . LEU B 1 276 ? 1.810 88.654 43.804 1.00 46.91 276 LEU B O 1
ATOM 4113 N N . LEU B 1 277 ? 3.938 88.617 43.070 1.00 36.16 277 LEU B N 1
ATOM 4114 C CA . LEU B 1 277 ? 4.447 89.526 44.095 1.00 43.08 277 LEU B CA 1
ATOM 4115 C C . LEU B 1 277 ? 4.333 91.009 43.722 1.00 45.03 277 LEU B C 1
ATOM 4116 O O . LEU B 1 277 ? 4.159 91.358 42.547 1.00 49.23 277 LEU B O 1
#

Radius of gyration: 24.69 Å; Cα contacts (8 Å, |Δi|>4): 533; chains: 2; bounding box: 51×74×58 Å

Nearest PDB structures (foldseek):
  5yjc-assembly1_B  TM=1.004E+00  e=5.823E-35  Staphylococcus epidermidis RP62A
  6tug-assembly4_H  TM=9.529E-01  e=8.703E-19  Enterococcus italicus DSM 15952
  6tug-assembly3_F  TM=9.446E-01  e=8.298E-19  Enterococcus italicus DSM 15952
  6tug-assembly1_B  TM=9.494E-01  e=1.470E-18  Enterococcus italicus DSM 15952
  6tug-assembly2_D  TM=9.617E-01  e=2.729E-18  Enterococcus italicus DSM 15952

Foldseek 3Di:
DPPLVVLLVVLLVVLLVCLVLVNLVVSLVSLVVPDPRQLSVVSNVVSVVVVVCLVVVPQDVVLVVVDDDPLLRSLLSLLLSLVSVVSNVVLLVSLQSLQVSLFSLLVVVCCVPPVQQWDADPNFTFGPCPPCVVLVVVLQVVCVVVVHGDDRVDTDGDVNSLSSCCVPPVPDPSNVLCVLSVVCVVVNCCCPVVVDDDDCPPPVVVVSSVSSSVSSVVSSCVPPVVDDPCSSVVSVVVSVVVVVSSD/DVVVVVVLQVVLLVVLLVCLVLVNLVVNLVSLVVPPPRFCSVVSNVVSVVVVVCLVVVPQDPVLPVPDDDPLLRSLLSVLLVLVSCVVNPVQLVNLQVLQVSLFSLLVVLCCVPPNQQWDADPNFIFGNPPDDVVLVVQLQVVCVVVVHGDDRPDTDTDVSSLSSCCVVPVPQCSNVLCVLSVVCVVVNCCCVPVVDDDDCPPPVNNVSSVSSSVSSVVSSCRRPVVDDPVSSVVSVVVSVVSSVSD

B-factor: mean 36.47, std 15.06, range [15.71, 119.71]